Protein AF-0000000086707864 (afdb_homodimer)

Solvent-accessible surface area (backbone atoms only — not comparable to full-atom values): 24232 Å² total; per-residue (Å²): 127,83,79,69,63,58,27,31,35,35,27,46,50,38,66,57,46,79,75,55,76,52,92,59,37,50,43,64,39,78,51,83,97,37,27,29,33,52,42,24,51,52,48,52,59,66,31,86,48,37,65,34,36,36,37,12,29,34,87,81,62,75,58,63,78,72,38,82,65,59,71,40,82,49,54,42,80,41,61,28,44,98,44,68,64,45,8,45,50,52,40,51,74,73,58,80,40,64,30,32,32,41,33,56,27,38,30,44,46,62,49,66,65,52,51,50,54,42,53,59,54,14,74,73,58,70,10,22,29,26,20,39,72,54,81,56,56,29,35,32,39,50,98,86,34,29,42,75,40,75,47,84,43,77,58,25,28,34,54,48,62,46,31,33,33,47,34,69,60,50,48,50,21,45,51,53,35,53,74,69,66,51,90,60,85,46,72,67,51,22,36,42,74,67,71,44,51,32,30,64,35,85,41,63,83,64,49,44,67,53,64,42,70,71,36,50,60,48,50,48,52,44,48,53,54,59,70,74,103,128,86,80,67,60,61,26,30,35,36,26,46,51,37,67,56,46,80,75,53,76,52,92,60,37,49,42,65,38,76,50,83,97,37,26,29,33,52,40,24,52,51,49,50,60,65,32,87,48,37,66,33,36,34,37,8,29,34,88,82,62,75,58,63,76,72,40,82,65,58,71,40,83,49,55,42,80,40,60,28,43,97,43,68,64,44,8,45,51,52,39,51,73,73,57,80,42,64,32,32,30,41,32,54,27,38,30,44,46,61,48,65,64,54,52,51,53,43,51,59,54,14,74,73,58,71,10,22,29,26,20,39,75,54,81,56,55,32,34,31,39,51,97,86,33,28,41,74,42,76,47,82,44,76,56,25,27,36,54,48,60,45,32,32,32,47,33,68,60,48,46,50,20,44,52,54,34,54,74,70,67,51,89,60,86,47,71,66,50,22,36,43,74,68,69,44,51,32,30,62,35,86,41,63,83,65,47,44,68,53,64,41,72,72,36,52,60,49,50,48,50,48,48,52,56,56,67,72,98

Sequence (458 aa):
MTDRPWLTAVVPAAGIGSRMGDTLPKQYLALGDQCILEHTLTRLLAHPAVERVVVALAPHDVWFETLPLAAEPRILRVQGGSERAYSVLNALMVVESEWVMVHDAARPCITVGDIDRLIEVAMQGEGAILGSQVRDTMKRTNAAGEIVATVEREALWHALTPQMFPTQTLRRALEEGLALGAQITDEASAMERAGYRPRMVEGRADNLKVTRPEDLALASLYLRQQDAHMTDRPWLTAVVPAAGIGSRMGDTLPKQYLALGDQCILEHTLTRLLAHPAVERVVVALAPHDVWFETLPLAAEPRILRVQGGSERAYSVLNALMVVESEWVMVHDAARPCITVGDIDRLIEVAMQGEGAILGSQVRDTMKRTNAAGEIVATVEREALWHALTPQMFPTQTLRRALEEGLALGAQITDEASAMERAGYRPRMVEGRADNLKVTRPEDLALASLYLRQQDAH

Organism: NCBI:txid218936

Radius of gyration: 23.92 Å; Cα contacts (8 Å, |Δi|>4): 980; chains: 2; bounding box: 48×67×64 Å

Nearest PDB structures (foldseek):
  4nai-assembly1_A-2  TM=9.049E-01  e=8.363E-20  Arabidopsis thaliana
  5mrq-assembly1_A-2  TM=8.805E-01  e=4.145E-20  Arabidopsis thaliana
  4kt7-assembly1_B  TM=8.760E-01  e=1.151E-19  Anaerococcus prevotii DSM 20548
  2yc5-assembly1_A-2  TM=8.789E-01  e=2.178E-19  Arabidopsis thaliana
  5mro-assembly1_A  TM=8.679E-01  e=4.992E-19  Arabidopsis thaliana

Secondary structure (DSSP, 8-state):
------EEEEEEE----GGG--SS-GGGSEETTEEHHHHHHHHHHHSTTEEEEEEEE-TT--SGGGSGGGG-TTEEEEE--SSHHHHHHHHHTT--SSEEEE--TT-TT--HHHHHHHHHHHTTTT-EEEEEE--S-EEEE-TTSBEEEEEP-TTEEEEEEEEEEEHHHHHHHHHHHHHTT----SHHHHHHHTT--PEEEEPPTT-----SHHHHHHHHHHHHHHHH-/------EEEEEEE----GGG--SS-GGGSEETTEEHHHHHHHHHHHSTTEEEEEEEE-TT--SGGGSGGGG-TTEEEEE--SSHHHHHHHHHTT--SSEEEE--TT-TT--HHHHHHHHHHHTTTT-EEEEEE--S-EEEE-TTSBEEEEEP-TTEEEEEEEEEEEHHHHHHHHHHHHHTT----SHHHHHHHTT--PEEEEPPTT-----SHHHHHHHHHHHHHHHH-

Foldseek 3Di:
DPPQFQEEEEEEDADQLVQAVDPHRQLQPDQDPGGLLVLQVVQQVPAPSHQAYEYAHAPPDPCLCVDPCVPVPRYHYDHADPDRLRSRLRRLVPDDTQKYWYAYSQQNQAHNVQVVQQSVQQVVFAWEFEWAQDDDFDFDDDPVRHTDDTDDRPVPIDTHDTTMGGSVLLSVLSVVCVVVVHDDPDSQVSNVVVPGDHYYDYDDPLSDGDNYPVVSVSVSVSNVVVVVD/DPPQFQEEEEEEQADQLVQAVDPHRQLQPDQDPGGLLVLQVVQQVPAPNHQAYEYAHAPPDPCLCVDPCVPVPRYHYDHADPDRLRSRLRRLVPDDTQKYWYAYSQQNQAHNVQVVQQSVQQVVFFWEFEWAQDDDFDFDDDPVRHTDDTDDRPVPIDTHDTTMGGSVLLSVLSVVCVVVVHDDPDSQVSNVVVPGDHYYDYDDPLSDGDNYPVVSVSVSVSVVVVVVD

pLDDT: mean 93.53, std 8.59, range [32.47, 98.94]

Structure (mmCIF, N/CA/C/O backbone):
data_AF-0000000086707864-model_v1
#
loop_
_entity.id
_entity.type
_entity.pdbx_description
1 polymer '2-C-methyl-D-erythritol 4-phosphate cytidylyltransferase'
#
loop_
_atom_site.group_PDB
_atom_site.id
_atom_site.type_symbol
_atom_site.label_atom_id
_atom_site.label_alt_id
_atom_site.label_comp_id
_atom_site.label_asym_id
_atom_site.label_entity_id
_atom_site.label_seq_id
_atom_site.pdbx_PDB_ins_code
_atom_site.Cartn_x
_atom_site.Cartn_y
_atom_site.Cartn_z
_atom_site.occupancy
_atom_site.B_iso_or_equiv
_atom_site.auth_seq_id
_atom_site.auth_comp_id
_atom_site.auth_asym_id
_atom_site.auth_atom_id
_atom_site.pdbx_PDB_model_num
ATOM 1 N N . MET A 1 1 ? 2.338 20.062 34.281 1 32.47 1 MET A N 1
ATOM 2 C CA . MET A 1 1 ? 1.369 20.312 33.219 1 32.47 1 MET A CA 1
ATOM 3 C C . MET A 1 1 ? 2.051 20.328 31.875 1 32.47 1 MET A C 1
ATOM 5 O O . MET A 1 1 ? 2.854 21.203 31.578 1 32.47 1 MET A O 1
ATOM 9 N N . THR A 1 2 ? 2.518 19.266 31.266 1 45.25 2 THR A N 1
ATOM 10 C CA . THR A 1 2 ? 3.443 19.172 30.141 1 45.25 2 THR A 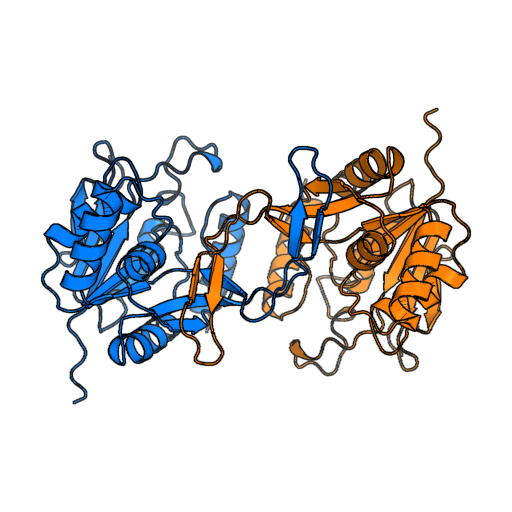CA 1
ATOM 11 C C . THR A 1 2 ? 2.986 20.047 28.984 1 45.25 2 THR A C 1
ATOM 13 O O . THR A 1 2 ? 1.844 19.953 28.531 1 45.25 2 THR A O 1
ATOM 16 N N . ASP A 1 3 ? 3.443 21.281 28.812 1 54.41 3 ASP A N 1
ATOM 17 C CA . ASP A 1 3 ? 3.064 22.406 27.953 1 54.41 3 ASP A CA 1
ATOM 18 C C . ASP A 1 3 ? 2.809 21.953 26.531 1 54.41 3 ASP A C 1
ATOM 20 O O . ASP A 1 3 ? 3.719 21.453 25.859 1 54.41 3 ASP A O 1
ATOM 24 N N . ARG A 1 4 ? 1.642 21.469 26.281 1 63.44 4 ARG A N 1
ATOM 25 C CA . ARG A 1 4 ? 1.252 21.062 24.938 1 63.44 4 ARG A CA 1
ATOM 26 C C . ARG A 1 4 ? 1.549 22.156 23.922 1 63.44 4 ARG A C 1
ATOM 28 O O . ARG A 1 4 ? 1.249 23.328 24.156 1 63.44 4 ARG A O 1
ATOM 35 N N . PRO A 1 5 ? 2.344 21.797 22.922 1 69.25 5 PRO A N 1
ATOM 36 C CA . PRO A 1 5 ? 2.646 22.828 21.938 1 69.25 5 PRO A CA 1
ATOM 37 C C . PRO A 1 5 ? 1.393 23.391 21.266 1 69.25 5 PRO A C 1
ATOM 39 O O . PRO A 1 5 ? 0.369 22.703 21.188 1 69.25 5 PRO A O 1
ATOM 42 N N . TRP A 1 6 ? 1.356 24.641 21.141 1 82.69 6 TRP A N 1
ATOM 43 C CA . TRP A 1 6 ? 0.395 25.25 20.234 1 82.69 6 TRP A CA 1
ATOM 44 C C . TRP A 1 6 ? 0.639 24.781 18.797 1 82.69 6 TRP A C 1
ATOM 46 O O . TRP A 1 6 ? 1.704 25.031 18.234 1 82.69 6 TRP A O 1
ATOM 56 N N . LEU A 1 7 ? -0.305 23.938 18.312 1 94.5 7 LEU A N 1
ATOM 57 C CA . LEU A 1 7 ? -0.148 23.297 17.016 1 94.5 7 LEU A CA 1
ATOM 58 C C . LEU A 1 7 ? -1.259 23.719 16.062 1 94.5 7 LEU A C 1
ATOM 60 O O . LEU A 1 7 ? -2.422 23.812 16.453 1 94.5 7 LEU A O 1
ATOM 64 N N . THR A 1 8 ? -0.903 24.172 14.859 1 98.5 8 THR A N 1
ATOM 65 C CA . THR A 1 8 ? -1.859 24.375 13.781 1 98.5 8 THR A CA 1
ATOM 66 C C . THR A 1 8 ? -1.76 23.25 12.758 1 98.5 8 THR A C 1
ATOM 68 O O . THR A 1 8 ? -0.66 22.828 12.391 1 98.5 8 THR A O 1
ATOM 71 N N . ALA A 1 9 ? -2.891 22.719 12.352 1 98.81 9 ALA A N 1
ATOM 72 C CA . ALA A 1 9 ? -2.928 21.75 11.25 1 98.81 9 ALA A CA 1
ATOM 73 C C . ALA A 1 9 ? -3.244 22.438 9.93 1 98.81 9 ALA A C 1
ATOM 75 O O . ALA A 1 9 ? -4.094 23.328 9.867 1 98.81 9 ALA A O 1
ATOM 76 N N . VAL A 1 10 ? -2.535 22.078 8.93 1 98.88 10 VAL A N 1
ATOM 77 C CA . VAL A 1 10 ? -2.779 22.547 7.562 1 98.88 10 VAL A CA 1
ATOM 78 C C . VAL A 1 10 ? -3.307 21.391 6.715 1 98.88 10 VAL A C 1
ATOM 80 O O . VAL A 1 10 ? -2.732 20.297 6.719 1 98.88 10 VAL A O 1
ATOM 83 N N . VAL A 1 11 ? -4.387 21.594 5.984 1 98.81 11 VAL A N 1
ATOM 84 C CA . VAL A 1 11 ? -5.012 20.594 5.137 1 98.81 11 VAL A CA 1
ATOM 85 C C . VAL A 1 11 ? -5.137 21.109 3.709 1 98.81 11 VAL A C 1
ATOM 87 O O . VAL A 1 11 ? -6.047 21.875 3.4 1 98.81 11 VAL A O 1
ATOM 90 N N . PRO A 1 12 ? -4.184 20.703 2.867 1 98.56 12 PRO A N 1
ATOM 91 C CA . PRO A 1 12 ? -4.359 21.047 1.454 1 98.56 12 PRO A CA 1
ATOM 92 C C . PRO A 1 12 ? -5.52 20.312 0.803 1 98.56 12 PRO A C 1
ATOM 94 O O . PRO A 1 12 ? -5.512 19.078 0.738 1 98.56 12 PRO A O 1
ATOM 97 N N . ALA A 1 13 ? -6.504 21.031 0.305 1 97.19 13 ALA A N 1
ATOM 98 C CA . ALA A 1 13 ? -7.73 20.438 -0.23 1 97.19 13 ALA A CA 1
ATOM 99 C C . ALA A 1 13 ? -8.109 21.078 -1.562 1 97.19 13 ALA A C 1
ATOM 101 O O . ALA A 1 13 ? -9.297 21.203 -1.887 1 97.19 13 ALA A O 1
ATOM 102 N N . ALA A 1 14 ? -7.098 21.531 -2.266 1 94.31 14 ALA A N 1
ATOM 103 C CA . ALA A 1 14 ? -7.375 22.25 -3.5 1 94.31 14 ALA A CA 1
ATOM 104 C C . ALA A 1 14 ? -7.375 21.312 -4.703 1 94.31 14 ALA A C 1
ATOM 106 O O . ALA A 1 14 ? -7.773 21.703 -5.805 1 94.31 14 ALA A O 1
ATOM 107 N N . GLY A 1 15 ? -6.895 20.125 -4.473 1 87.44 15 GLY A N 1
ATOM 108 C CA . GLY A 1 15 ? -6.797 19.188 -5.582 1 87.44 15 GLY A CA 1
ATOM 109 C C . GLY A 1 15 ? -8.141 18.625 -6.008 1 87.44 15 GLY A C 1
ATOM 110 O O . GLY A 1 15 ? -9.008 18.375 -5.168 1 87.44 15 GLY A O 1
ATOM 111 N N . ILE A 1 16 ? -8.32 18.344 -7.316 1 76.31 16 ILE A N 1
ATOM 112 C CA . ILE A 1 16 ? -9.625 17.953 -7.852 1 76.31 16 ILE A CA 1
ATOM 113 C C . ILE A 1 16 ? -9.742 16.422 -7.867 1 76.31 16 ILE A C 1
ATOM 115 O O . ILE A 1 16 ? -10.844 15.883 -8.008 1 76.31 16 ILE A O 1
ATOM 119 N N . GLY A 1 17 ? -8.734 15.688 -7.645 1 74.88 17 GLY A N 1
ATOM 120 C CA . GLY A 1 17 ? -8.812 14.234 -7.605 1 74.88 17 GLY A CA 1
ATOM 121 C C . GLY A 1 17 ? -9.148 13.617 -8.945 1 74.88 17 GLY A C 1
ATOM 122 O O . GLY A 1 17 ? -10.086 12.812 -9.047 1 74.88 17 GLY A O 1
ATOM 123 N N . SER A 1 18 ? -8.352 13.852 -10.023 1 73.62 18 SER A N 1
ATOM 124 C CA . SER A 1 18 ? -8.656 13.477 -11.398 1 73.62 18 SER A CA 1
ATOM 125 C C . SER A 1 18 ? -8.812 11.969 -11.539 1 73.62 18 SER A C 1
ATOM 127 O O . SER A 1 18 ? -9.617 11.492 -12.336 1 73.62 18 SER A O 1
ATOM 129 N N . ARG A 1 19 ? -8.336 11.109 -10.727 1 68.94 19 ARG A N 1
ATOM 130 C CA . ARG A 1 19 ? -8.359 9.648 -10.82 1 68.94 19 ARG A CA 1
ATOM 131 C C . ARG A 1 19 ? -9.688 9.086 -10.328 1 68.94 19 ARG A C 1
ATOM 133 O O . ARG A 1 19 ? -9.992 7.914 -10.547 1 68.94 19 ARG A O 1
ATOM 140 N N . MET A 1 20 ? -10.516 9.812 -9.727 1 74 20 MET A N 1
ATOM 141 C CA . MET A 1 20 ? -11.781 9.375 -9.141 1 74 20 MET A CA 1
ATOM 142 C C . MET A 1 20 ? -12.891 9.391 -10.188 1 74 20 MET A C 1
ATOM 144 O O . MET A 1 20 ? -13.938 8.773 -10 1 74 20 MET A O 1
ATOM 148 N N . GLY A 1 21 ? -12.602 10.031 -11.352 1 69.88 21 GLY A N 1
ATOM 149 C CA . GLY A 1 21 ? -13.547 10.07 -12.453 1 69.88 21 GLY A CA 1
ATOM 150 C C . GLY A 1 21 ? -14.828 10.805 -12.117 1 69.88 21 GLY A C 1
ATOM 151 O O . GLY A 1 21 ? -15.789 10.781 -12.891 1 69.88 21 GLY A O 1
ATOM 152 N N . ASP A 1 22 ? -14.891 11.43 -11 1 72.69 22 ASP A N 1
ATOM 153 C CA . ASP A 1 22 ? -16.109 12.102 -10.562 1 72.69 22 ASP A CA 1
ATOM 154 C C . ASP A 1 22 ? -16.062 13.586 -10.91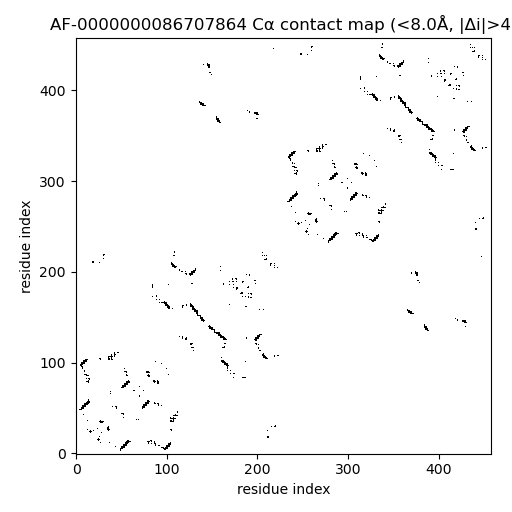4 1 72.69 22 ASP A C 1
ATOM 156 O O . ASP A 1 22 ? -14.992 14.156 -11.125 1 72.69 22 ASP A O 1
ATOM 160 N N . THR A 1 23 ? -17.203 14.109 -11.086 1 78.75 23 THR A N 1
ATOM 161 C CA . THR A 1 23 ? -17.328 15.555 -11.25 1 78.75 23 THR A CA 1
ATOM 162 C C . THR A 1 23 ? -17.078 16.281 -9.93 1 78.75 23 THR A C 1
ATOM 164 O O . THR A 1 23 ? -16.547 17.391 -9.922 1 78.75 23 THR A O 1
ATOM 167 N N . LEU A 1 24 ? -17.344 15.633 -8.922 1 86.94 24 LEU A N 1
ATOM 168 C CA . LEU A 1 24 ? -17.125 16.125 -7.57 1 86.94 24 LEU A CA 1
ATOM 169 C C . LEU A 1 24 ? -15.711 15.844 -7.105 1 86.94 24 LEU A C 1
ATOM 171 O O . LEU A 1 24 ? -15.219 14.719 -7.238 1 86.94 24 LEU A O 1
ATOM 175 N N . PRO A 1 25 ? -15.039 16.938 -6.668 1 91.38 25 PRO A N 1
ATOM 176 C CA . PRO A 1 25 ? -13.719 16.656 -6.105 1 91.38 25 PRO A CA 1
ATOM 177 C C . PRO A 1 25 ? -13.75 15.555 -5.051 1 91.38 25 PRO A C 1
ATOM 179 O O . PRO A 1 25 ? -14.688 15.477 -4.266 1 91.38 25 PRO A O 1
ATOM 182 N N . LYS A 1 26 ? -12.742 14.781 -4.977 1 92.19 26 LYS A N 1
ATOM 183 C CA . LYS A 1 26 ? -12.773 13.547 -4.195 1 92.19 26 LYS A CA 1
ATOM 184 C C . LYS A 1 26 ? -12.938 13.844 -2.707 1 92.19 26 LYS A C 1
ATOM 186 O O . LYS A 1 26 ? -13.531 13.055 -1.975 1 92.19 26 LYS A O 1
ATOM 191 N N . GLN A 1 27 ? -12.414 14.969 -2.246 1 94.75 27 GLN A N 1
ATOM 192 C CA . GLN A 1 27 ? -12.453 15.281 -0.82 1 94.75 27 GLN A CA 1
ATOM 193 C C . GLN A 1 27 ? -13.883 15.539 -0.351 1 94.75 27 GLN A C 1
ATOM 195 O O . GLN A 1 27 ? -14.156 15.547 0.851 1 94.75 27 GLN A O 1
ATOM 200 N N . TYR A 1 28 ? -14.82 15.68 -1.314 1 95.56 28 TYR A N 1
ATOM 201 C CA . TYR A 1 28 ? -16.203 15.953 -0.953 1 95.56 28 TYR A CA 1
ATOM 202 C C . TYR A 1 28 ? -17.078 14.734 -1.189 1 95.56 28 TYR A C 1
ATOM 204 O O . TYR A 1 28 ? -18.297 14.789 -1.015 1 95.56 28 TYR A O 1
ATOM 212 N N . LEU A 1 29 ? -16.484 13.648 -1.588 1 94.31 29 LEU A N 1
ATOM 213 C CA . LEU A 1 29 ? -17.25 12.406 -1.741 1 94.31 29 LEU A CA 1
ATOM 214 C C . LEU A 1 29 ? -17.766 11.914 -0.394 1 94.31 29 LEU A C 1
ATOM 216 O O . LEU A 1 29 ? -17.062 12.008 0.615 1 94.31 29 LEU A O 1
ATOM 220 N N . ALA A 1 30 ? -18.891 11.32 -0.488 1 93.81 30 ALA A N 1
ATOM 221 C CA . ALA A 1 30 ? -19.547 10.852 0.73 1 93.81 30 ALA A CA 1
ATOM 222 C C . ALA A 1 30 ? -18.812 9.641 1.312 1 93.81 30 ALA A C 1
ATOM 224 O O . ALA A 1 30 ? -18.438 8.719 0.579 1 93.81 30 ALA A O 1
ATOM 225 N N . LEU A 1 31 ? -18.625 9.68 2.564 1 94.69 31 LEU A N 1
ATOM 226 C CA . LEU A 1 31 ? -18.125 8.594 3.398 1 94.69 31 LEU A CA 1
ATOM 227 C C . LEU A 1 31 ? -18.953 8.461 4.672 1 94.69 31 LEU A C 1
ATOM 229 O O . LEU A 1 31 ? -18.625 9.062 5.695 1 94.69 31 LEU A O 1
ATOM 233 N N . GLY A 1 32 ? -19.969 7.625 4.582 1 91.44 32 GLY A N 1
ATOM 234 C CA . GLY A 1 32 ? -20.984 7.625 5.633 1 91.44 32 GLY A CA 1
ATOM 235 C C . GLY A 1 32 ? -21.812 8.891 5.66 1 91.44 32 GLY A C 1
ATOM 236 O O . GLY A 1 32 ? -22.359 9.305 4.637 1 91.44 32 GLY A O 1
ATOM 237 N N . ASP A 1 33 ? -21.922 9.453 6.844 1 92.31 33 ASP A N 1
ATOM 238 C CA . ASP A 1 33 ? -22.766 10.625 7.027 1 92.31 33 ASP A CA 1
ATOM 239 C C . ASP A 1 33 ? -21.984 11.914 6.758 1 92.31 33 ASP A C 1
ATOM 241 O O . ASP A 1 33 ? -22.562 13 6.734 1 92.31 33 ASP A O 1
ATOM 245 N N . GLN A 1 34 ? -20.766 11.789 6.504 1 95.75 34 GLN A N 1
ATOM 246 C CA . GLN A 1 34 ? -19.891 12.922 6.23 1 95.75 34 GLN A CA 1
ATOM 247 C C . GLN A 1 34 ? -19.062 12.68 4.973 1 95.75 34 GLN A C 1
ATOM 249 O O . GLN A 1 34 ? -18.969 11.547 4.488 1 95.75 34 GLN A O 1
ATOM 254 N N . CYS A 1 35 ? -18.562 13.711 4.395 1 96.81 35 CYS A N 1
ATOM 255 C CA . CYS A 1 35 ? -17.656 13.523 3.271 1 96.81 35 CYS A CA 1
ATOM 256 C C . CYS A 1 35 ? -16.219 13.289 3.762 1 96.81 35 CYS A C 1
ATOM 258 O O . CYS A 1 35 ? -15.945 13.406 4.957 1 96.81 35 CYS A O 1
ATOM 260 N N . ILE A 1 36 ? -15.328 12.969 2.92 1 97.19 36 ILE A N 1
ATOM 261 C CA . ILE A 1 36 ? -13.945 12.625 3.244 1 97.19 36 ILE A CA 1
ATOM 262 C C . ILE A 1 36 ? -13.297 13.773 4.02 1 97.19 36 ILE A C 1
ATOM 264 O O . ILE A 1 36 ?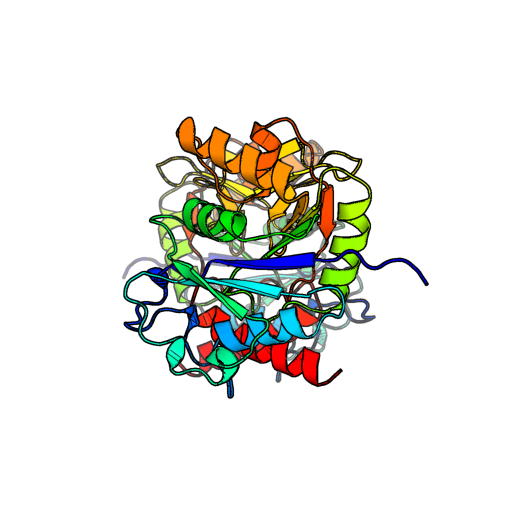 -12.734 13.562 5.094 1 97.19 36 ILE A O 1
ATOM 268 N N . LEU A 1 37 ? -13.445 14.969 3.525 1 97.94 37 LEU A N 1
ATOM 269 C CA . LEU A 1 37 ? -12.812 16.141 4.117 1 97.94 37 LEU A CA 1
ATOM 270 C C . LEU A 1 37 ? -13.352 16.391 5.523 1 97.94 37 LEU A C 1
ATOM 272 O O . LEU A 1 37 ? -12.594 16.734 6.434 1 97.94 37 LEU A O 1
ATOM 276 N N . GLU A 1 38 ? -14.625 16.203 5.723 1 97.88 38 GLU A N 1
ATOM 277 C CA . GLU A 1 38 ? -15.242 16.406 7.027 1 97.88 38 GLU A CA 1
ATOM 278 C C . GLU A 1 38 ? -14.672 15.445 8.07 1 97.88 38 GLU A C 1
ATOM 280 O O . GLU A 1 38 ? -14.375 15.852 9.195 1 97.88 38 GLU A O 1
ATOM 285 N N . HIS A 1 39 ? -14.562 14.203 7.68 1 97.88 39 HIS A N 1
ATOM 286 C CA . HIS A 1 39 ? -13.945 13.234 8.586 1 97.88 39 HIS A CA 1
ATOM 287 C C . HIS A 1 39 ? -12.539 13.672 8.984 1 97.88 39 HIS A C 1
ATOM 289 O O . HIS A 1 39 ? -12.18 13.641 10.164 1 97.88 39 HIS A O 1
ATOM 295 N N . THR A 1 40 ? -11.789 14.078 7.992 1 98.38 40 THR A N 1
ATOM 296 C CA . THR A 1 40 ? -10.406 14.492 8.203 1 98.38 40 THR A CA 1
ATOM 297 C C . THR A 1 40 ? -10.336 15.664 9.172 1 98.38 40 THR A C 1
ATOM 299 O O . THR A 1 40 ? -9.617 15.609 10.172 1 98.38 40 THR A O 1
ATOM 302 N N . LEU A 1 41 ? -11.109 16.672 8.945 1 98.5 41 LEU A N 1
ATOM 303 C CA . LEU A 1 41 ? -11.086 17.875 9.758 1 98.5 41 LEU A CA 1
ATOM 304 C C . LEU A 1 41 ? -11.594 17.594 11.172 1 98.5 41 LEU A C 1
ATOM 306 O O . LEU A 1 41 ? -11.023 18.094 12.148 1 98.5 41 LEU A O 1
ATOM 310 N N . THR A 1 42 ? -12.633 16.812 11.242 1 97.5 42 THR A N 1
ATOM 311 C CA . THR A 1 42 ? -13.195 16.469 12.539 1 97.5 42 THR A CA 1
ATOM 312 C C . THR A 1 42 ? -12.172 15.742 13.406 1 97.5 42 THR A C 1
ATOM 314 O O . THR A 1 42 ? -12.016 16.047 14.586 1 97.5 42 THR A O 1
ATOM 317 N N . ARG A 1 43 ? -11.461 14.883 12.844 1 97.19 43 ARG A N 1
ATOM 318 C CA . ARG A 1 43 ? -10.484 14.094 13.594 1 97.19 43 ARG A CA 1
ATOM 319 C C . ARG A 1 43 ? -9.289 14.945 14 1 97.19 43 ARG A C 1
ATOM 321 O O . ARG A 1 43 ? -8.742 14.781 15.094 1 97.19 43 ARG A O 1
ATOM 328 N N . LEU A 1 44 ? -8.875 15.828 13.141 1 98 44 LEU A N 1
ATOM 329 C CA . LEU A 1 44 ? -7.797 16.75 13.5 1 98 44 LEU A CA 1
ATOM 330 C C . LEU A 1 44 ? -8.219 17.641 14.656 1 98 44 LEU A C 1
ATOM 332 O O . LEU A 1 44 ? -7.477 17.797 15.633 1 98 44 LEU A O 1
ATOM 336 N N . LEU A 1 45 ? -9.422 18.172 14.617 1 96.94 45 LEU A N 1
ATOM 337 C CA . LEU A 1 45 ? -9.922 19.125 15.602 1 96.94 45 LEU A CA 1
ATOM 338 C C . LEU A 1 45 ? -10.18 18.422 16.938 1 96.94 45 LEU A C 1
ATOM 340 O O . LEU A 1 45 ? -10.234 19.094 17.984 1 96.94 45 LEU A O 1
ATOM 344 N N . ALA A 1 46 ? -10.328 17.125 16.859 1 95.69 46 ALA A N 1
ATOM 345 C CA . ALA A 1 46 ? -10.586 16.375 18.094 1 95.69 46 ALA A CA 1
ATOM 346 C C . ALA A 1 46 ? -9.328 16.25 18.938 1 95.69 46 ALA A C 1
ATOM 348 O O . ALA A 1 46 ? -9.398 15.953 20.125 1 95.69 46 ALA A O 1
ATOM 349 N N . HIS A 1 47 ? -8.242 16.375 18.344 1 96.19 47 HIS A N 1
ATOM 350 C CA . HIS A 1 47 ? -7.004 16.281 19.125 1 96.19 47 HIS A CA 1
ATOM 351 C C . HIS A 1 47 ? -6.77 17.531 19.953 1 96.19 47 HIS A C 1
ATOM 353 O O . HIS A 1 47 ? -6.789 18.656 19.422 1 96.19 47 HIS A O 1
ATOM 359 N N . PRO A 1 48 ? -6.398 17.406 21.172 1 94.88 48 PRO A N 1
ATOM 360 C CA . PRO A 1 48 ? -6.301 18.578 22.062 1 94.88 48 PRO A CA 1
ATOM 361 C C . PRO A 1 48 ? -5.164 19.516 21.688 1 94.88 48 PRO A C 1
ATOM 363 O O . PRO A 1 48 ? -5.223 20.719 21.984 1 94.88 48 PRO A O 1
ATOM 366 N N . ALA A 1 49 ? -4.168 19.031 21.031 1 95.38 49 ALA A N 1
ATOM 367 C CA . ALA A 1 49 ? -3.012 19.859 20.688 1 95.38 49 ALA A CA 1
ATOM 368 C C . ALA A 1 49 ? -3.307 20.734 19.484 1 95.38 49 ALA A C 1
ATOM 370 O O . ALA A 1 49 ? -2.572 21.688 19.203 1 95.38 49 ALA A O 1
ATOM 371 N N . VAL A 1 50 ? -4.332 20.406 18.734 1 96.81 50 VAL A N 1
ATOM 372 C CA . VAL A 1 50 ? -4.656 21.156 17.531 1 96.81 50 VAL A CA 1
ATOM 373 C C . VAL A 1 50 ? -5.559 22.344 17.875 1 96.81 50 VAL A C 1
ATOM 375 O O . VAL A 1 50 ? -6.746 22.156 18.156 1 96.81 50 VAL A O 1
ATOM 378 N N . GLU A 1 51 ? -5.012 23.5 17.703 1 96.19 51 GLU A N 1
ATOM 379 C CA . GLU A 1 51 ? -5.75 24.703 18.078 1 96.19 51 GLU A CA 1
ATOM 380 C C . GLU A 1 51 ? -6.512 25.266 16.875 1 96.19 51 GLU A C 1
ATOM 382 O O . GLU A 1 51 ? -7.574 25.875 17.047 1 96.19 51 GLU A O 1
ATOM 387 N N . ARG A 1 52 ? -5.926 25.156 15.781 1 97.31 52 ARG A N 1
ATOM 388 C CA . ARG A 1 52 ? -6.5 25.672 14.547 1 97.31 52 ARG A CA 1
ATOM 389 C C . ARG A 1 52 ? -6.227 24.734 13.375 1 97.31 52 ARG A C 1
ATOM 391 O O . ARG A 1 52 ? -5.246 23.984 13.391 1 97.31 52 ARG A O 1
ATOM 398 N N . VAL A 1 53 ? -7.125 24.781 12.453 1 98.56 53 VAL A N 1
ATOM 399 C CA . VAL A 1 53 ? -6.926 24.078 11.188 1 98.56 53 VAL A CA 1
ATOM 400 C C . VAL A 1 53 ? -7.027 25.078 10.031 1 98.56 53 VAL A C 1
ATOM 402 O O . VAL A 1 53 ? -7.969 25.875 9.969 1 98.56 53 VAL A O 1
ATOM 405 N N . VAL A 1 54 ? -6.039 25.109 9.211 1 98.81 54 VAL A N 1
ATOM 406 C CA . VAL A 1 54 ? -6.074 25.922 7.992 1 98.81 54 VAL A CA 1
ATOM 407 C C . VAL A 1 54 ? -6.328 25.016 6.785 1 98.81 54 VAL A C 1
ATOM 409 O O . VAL A 1 54 ? -5.551 24.109 6.508 1 98.81 54 VAL A O 1
ATOM 412 N N . VAL A 1 55 ? -7.402 25.266 6.066 1 98.69 55 VAL A N 1
ATOM 413 C CA . VAL A 1 55 ? -7.781 24.484 4.898 1 98.69 55 VAL A CA 1
ATOM 414 C C . VAL A 1 55 ? -7.508 25.281 3.625 1 98.69 55 VAL A C 1
ATOM 416 O O . VAL A 1 55 ? -7.988 26.406 3.479 1 98.69 55 VAL A O 1
ATOM 419 N N . ALA A 1 56 ? -6.684 24.75 2.756 1 98.62 56 ALA A N 1
ATOM 420 C CA . ALA A 1 56 ? -6.422 25.391 1.467 1 98.62 56 ALA A CA 1
ATOM 421 C C . ALA A 1 56 ? -7.371 24.859 0.394 1 98.62 56 ALA A C 1
ATOM 423 O O . ALA A 1 56 ? -7.293 23.688 0.01 1 98.62 56 ALA A O 1
ATOM 424 N N . LEU A 1 57 ? -8.195 25.719 -0.156 1 97.88 57 LEU A N 1
ATOM 425 C CA . LEU A 1 57 ? -9.234 25.328 -1.098 1 97.88 57 LEU A CA 1
ATOM 426 C C . LEU A 1 57 ? -8.953 25.891 -2.486 1 97.88 57 LEU A C 1
ATOM 428 O O . LEU A 1 57 ? -8.297 26.922 -2.619 1 97.88 57 LEU A O 1
ATOM 432 N N . ALA A 1 58 ? -9.477 25.156 -3.412 1 95.56 58 ALA A N 1
ATOM 433 C CA . ALA A 1 58 ? -9.422 25.703 -4.766 1 95.56 58 ALA A CA 1
ATOM 434 C C . ALA A 1 58 ? -10.219 27 -4.863 1 95.56 58 ALA A C 1
ATOM 436 O O . ALA A 1 58 ? -11.227 27.172 -4.176 1 95.56 58 ALA A O 1
ATOM 437 N N . PRO A 1 59 ? -9.711 27.859 -5.77 1 92.75 59 PRO A N 1
ATOM 438 C CA . PRO A 1 59 ? -10.406 29.141 -5.906 1 92.75 59 PRO A CA 1
ATOM 439 C C . PRO A 1 59 ? -11.875 28.969 -6.277 1 92.75 59 PRO A C 1
ATOM 441 O O . PRO A 1 59 ? -12.711 29.781 -5.875 1 92.75 59 PRO A O 1
ATOM 444 N N . HIS A 1 60 ? -12.266 27.922 -6.961 1 91.75 60 HIS A N 1
ATOM 445 C CA . HIS A 1 60 ? -13.633 27.734 -7.43 1 91.75 60 HIS A CA 1
ATOM 446 C C . HIS A 1 60 ? -14.367 26.703 -6.598 1 91.75 60 HIS A C 1
ATOM 448 O O . HIS A 1 60 ? -15.352 26.109 -7.055 1 91.75 60 HIS A O 1
ATOM 454 N N . ASP A 1 61 ? -13.828 26.469 -5.484 1 94.75 61 ASP A N 1
ATOM 455 C CA . ASP A 1 61 ? -14.492 25.516 -4.605 1 94.75 61 ASP A CA 1
ATOM 456 C C . ASP A 1 61 ? -15.828 26.062 -4.109 1 94.75 61 ASP A C 1
ATOM 458 O O . ASP A 1 61 ? -15.875 27.109 -3.453 1 94.75 61 ASP A O 1
ATOM 462 N N . VAL A 1 62 ? -16.938 25.375 -4.375 1 94.06 62 VAL A N 1
ATOM 463 C CA . VAL A 1 62 ? -18.266 25.828 -3.979 1 94.06 62 VAL A CA 1
ATOM 464 C C . VAL A 1 62 ? -18.859 24.859 -2.963 1 94.06 62 VAL A C 1
ATOM 466 O O . VAL A 1 62 ? -20 25.047 -2.52 1 94.06 62 VAL A O 1
ATOM 469 N N . TRP A 1 63 ? -18.172 23.906 -2.576 1 95.25 63 TRP A N 1
ATOM 470 C CA . TRP A 1 63 ? -18.734 22.812 -1.773 1 95.25 63 TRP A CA 1
ATOM 471 C C . TRP A 1 63 ? -18.422 23.031 -0.293 1 95.25 63 TRP A C 1
ATOM 473 O O . TRP A 1 63 ? -19.266 22.734 0.565 1 95.25 63 TRP A O 1
ATOM 483 N N . PHE A 1 64 ? -17.281 23.578 0.008 1 97.19 64 PHE A N 1
ATOM 484 C CA . PHE A 1 64 ? -16.844 23.656 1.396 1 97.19 64 PHE A CA 1
ATOM 485 C C . PHE A 1 64 ? -17.859 24.422 2.24 1 97.19 64 PHE A C 1
ATOM 487 O O . PHE A 1 64 ? -18.203 24 3.348 1 97.19 64 PHE A O 1
ATOM 494 N N . GLU A 1 65 ? -18.297 25.484 1.737 1 95.81 65 GLU A N 1
ATOM 495 C CA . GLU A 1 65 ? -19.188 26.391 2.473 1 95.81 65 GLU A CA 1
ATOM 496 C C . GLU A 1 65 ? -20.5 25.703 2.811 1 95.81 65 GLU A C 1
ATOM 498 O O . GLU A 1 65 ? -21.25 26.156 3.686 1 95.81 65 GLU A O 1
ATOM 503 N N . THR A 1 66 ? -20.797 24.656 2.086 1 95.31 66 THR A N 1
ATOM 504 C CA . THR A 1 66 ? -22.062 23.953 2.307 1 95.31 66 THR A CA 1
ATOM 505 C C . THR A 1 66 ? -21.938 22.953 3.459 1 95.31 66 THR A C 1
ATOM 507 O O . THR A 1 66 ? -22.938 22.438 3.953 1 95.31 66 THR A O 1
ATOM 510 N N . LEU A 1 67 ? -20.75 22.703 3.898 1 96 67 LEU A N 1
ATOM 511 C CA . LEU A 1 67 ? -20.531 21.75 4.977 1 96 67 LEU A CA 1
ATOM 512 C C . LEU A 1 67 ? -20.828 22.375 6.332 1 96 67 LEU A C 1
ATOM 514 O O . LEU A 1 67 ? -20.547 23.547 6.559 1 96 67 LEU A O 1
ATOM 518 N N . PRO A 1 68 ? -21.344 21.562 7.289 1 93.81 68 PRO A N 1
ATOM 519 C CA . PRO A 1 68 ? -21.547 22.062 8.648 1 93.81 68 PRO A CA 1
ATOM 520 C C . PRO A 1 68 ? -20.281 22.609 9.281 1 93.81 68 PRO A C 1
ATOM 522 O O . PRO A 1 68 ? -20.312 23.578 10.031 1 93.81 68 PRO A O 1
ATOM 525 N N . LEU A 1 69 ? -19.188 22.078 8.938 1 95 69 LEU A N 1
ATOM 526 C CA . LEU A 1 69 ? -17.906 22.438 9.555 1 95 69 LEU A CA 1
ATOM 527 C C . LEU A 1 69 ? -17.438 23.812 9.07 1 95 69 LEU A C 1
ATOM 529 O O . LEU A 1 69 ? -16.547 24.406 9.656 1 95 69 LEU A O 1
ATOM 533 N N . ALA A 1 70 ? -18.031 24.281 8.062 1 94.56 70 ALA A N 1
ATOM 534 C CA . ALA A 1 70 ? -17.656 25.609 7.543 1 94.56 70 ALA A CA 1
ATOM 535 C C . ALA A 1 70 ? -17.859 26.688 8.602 1 94.56 70 ALA A C 1
ATOM 537 O O . ALA A 1 70 ? -17.219 27.734 8.555 1 94.56 70 ALA A O 1
ATOM 538 N N . ALA A 1 71 ? -18.703 26.422 9.57 1 95.38 71 ALA A N 1
ATOM 539 C CA . ALA A 1 71 ? -19.016 27.391 10.617 1 95.38 71 ALA A CA 1
ATOM 540 C C . ALA A 1 71 ? -18.078 27.219 11.812 1 95.38 71 ALA A C 1
ATOM 542 O O . ALA A 1 71 ? -18.109 28.031 12.742 1 95.38 71 ALA A O 1
ATOM 543 N N . GLU A 1 72 ? -17.297 26.203 11.82 1 96.88 72 GLU A N 1
ATOM 544 C CA . GLU A 1 72 ? -16.359 25.969 12.914 1 96.88 72 GLU A CA 1
ATOM 545 C C . GLU A 1 72 ? -15.32 27.094 13 1 96.88 72 GLU A C 1
ATOM 547 O O . GLU A 1 72 ? -14.516 27.266 12.078 1 96.88 72 GLU A O 1
ATOM 552 N N . PRO A 1 73 ? -15.227 27.828 14.094 1 96.62 73 PRO A N 1
ATOM 553 C CA . PRO A 1 73 ? -14.367 29.016 14.18 1 96.62 73 PRO A CA 1
ATOM 554 C C . PRO A 1 73 ? -12.875 28.656 14.148 1 96.62 73 PRO A C 1
ATOM 556 O O . PRO A 1 73 ? -12.047 29.516 13.828 1 96.62 73 PRO A O 1
ATOM 559 N N . ARG A 1 74 ? -12.523 27.484 14.539 1 97 74 ARG A N 1
ATOM 560 C CA . ARG A 1 74 ? -11.117 27.078 14.57 1 97 74 ARG A CA 1
ATOM 561 C C . ARG A 1 74 ? -10.602 26.797 13.164 1 97 74 ARG A C 1
ATOM 563 O O . ARG A 1 74 ? -9.398 26.594 12.969 1 97 74 ARG A O 1
ATOM 570 N N . ILE A 1 75 ? -11.516 26.781 12.188 1 98.12 75 ILE A N 1
ATOM 571 C CA . ILE A 1 75 ? -11.109 26.484 10.812 1 98.12 75 ILE A CA 1
ATOM 572 C C . ILE A 1 75 ? -10.922 27.797 10.047 1 98.12 75 ILE A C 1
ATOM 574 O O . ILE A 1 75 ? -11.82 28.641 10.008 1 98.12 75 ILE A O 1
ATOM 578 N N . LEU A 1 76 ? -9.773 27.953 9.516 1 97.88 76 LEU A N 1
ATOM 579 C CA . LEU A 1 76 ? -9.469 29.062 8.602 1 97.88 76 LEU A CA 1
ATOM 580 C C . LEU A 1 76 ? -9.32 28.547 7.172 1 97.88 76 LEU A C 1
ATOM 582 O O . LEU A 1 76 ? -8.727 27.5 6.941 1 97.88 76 LEU A O 1
ATOM 586 N N . ARG A 1 77 ? -9.898 29.312 6.199 1 97.5 77 ARG A N 1
ATOM 587 C CA . ARG A 1 77 ? -9.797 28.938 4.793 1 97.5 77 ARG A CA 1
ATOM 588 C C . ARG A 1 77 ? -8.828 29.859 4.055 1 97.5 77 ARG A C 1
ATOM 590 O O . ARG A 1 77 ? -8.812 31.078 4.285 1 97.5 77 ARG A O 1
ATOM 597 N N . VAL A 1 78 ? -8.016 29.297 3.281 1 98.31 78 VAL A N 1
ATOM 598 C CA . VAL A 1 78 ? -7.145 30.062 2.395 1 98.31 78 VAL A CA 1
ATOM 599 C C . VAL A 1 78 ? -7.258 29.516 0.97 1 98.31 78 VAL A C 1
ATOM 601 O O . VAL A 1 78 ? -7.809 28.438 0.751 1 98.31 78 VAL A O 1
ATOM 604 N N . GLN A 1 79 ? -6.77 30.312 0 1 97.88 79 GLN A N 1
ATOM 605 C CA . GLN A 1 79 ? -6.762 29.844 -1.383 1 97.88 79 GLN A CA 1
ATOM 606 C C . GLN A 1 79 ? -5.586 28.906 -1.64 1 97.88 79 GLN A C 1
ATOM 608 O O . GLN A 1 79 ? -4.453 29.203 -1.249 1 97.88 79 GLN A O 1
ATOM 613 N N . GLY A 1 80 ? -5.93 27.75 -2.223 1 97.25 80 GLY A N 1
ATOM 614 C CA . GLY A 1 80 ? -4.879 26.828 -2.617 1 97.25 80 GLY A CA 1
ATOM 615 C C . GLY A 1 80 ? -4.102 27.297 -3.832 1 97.25 80 GLY A C 1
ATOM 616 O O . GLY A 1 80 ? -4.43 28.328 -4.43 1 97.25 80 GLY A O 1
ATOM 617 N N . GLY A 1 81 ? -2.967 26.609 -4.082 1 94.69 81 GLY A N 1
ATOM 618 C CA . GLY A 1 81 ? -2.148 26.891 -5.254 1 94.69 81 GLY A CA 1
ATOM 619 C C . GLY A 1 81 ? -2.332 25.875 -6.367 1 94.69 81 GLY A C 1
ATOM 620 O O . GLY A 1 81 ? -3.248 25.047 -6.32 1 94.69 81 GLY A O 1
ATOM 621 N N . SER A 1 82 ? -1.534 26.016 -7.391 1 91.75 82 SER A N 1
ATOM 622 C CA . SER A 1 82 ? -1.61 25.188 -8.586 1 91.75 82 SER A CA 1
ATOM 623 C C . SER A 1 82 ? -1.217 23.734 -8.273 1 91.75 82 SER A C 1
ATOM 625 O O . SER A 1 82 ? -1.671 22.812 -8.938 1 91.75 82 SER A O 1
ATOM 627 N N . GLU A 1 83 ? -0.383 23.625 -7.273 1 93.56 83 GLU A N 1
ATOM 628 C CA . GLU A 1 83 ? 0.072 22.312 -6.816 1 93.56 83 GLU A CA 1
ATOM 629 C C . GLU A 1 83 ? -0.034 22.188 -5.301 1 93.56 83 GLU A C 1
ATOM 631 O O . GLU A 1 83 ? -0.234 23.188 -4.602 1 93.56 83 GLU A O 1
ATOM 636 N N . ARG A 1 84 ? 0.089 20.953 -4.852 1 95.44 84 ARG A N 1
ATOM 637 C CA . ARG A 1 84 ? -0.061 20.672 -3.43 1 95.44 84 ARG A CA 1
ATOM 638 C C . ARG A 1 84 ? 0.913 21.5 -2.6 1 95.44 84 ARG A C 1
ATOM 640 O O . ARG A 1 84 ? 0.527 22.094 -1.592 1 95.44 84 ARG A O 1
ATOM 647 N N . ALA A 1 85 ? 2.135 21.562 -3.016 1 97.19 85 ALA A N 1
ATOM 648 C CA . ALA A 1 85 ? 3.16 22.266 -2.252 1 97.19 85 ALA A CA 1
ATOM 649 C C . ALA A 1 85 ? 2.834 23.766 -2.135 1 97.19 85 ALA A C 1
ATOM 651 O O . ALA A 1 85 ? 3.061 24.375 -1.089 1 97.19 85 ALA A O 1
ATOM 652 N N . TYR A 1 86 ? 2.275 24.328 -3.186 1 97.31 86 TYR A N 1
ATOM 653 C CA . TYR A 1 86 ? 1.884 25.719 -3.152 1 97.31 86 TYR A CA 1
ATOM 654 C C . TYR A 1 86 ? 0.702 25.938 -2.213 1 97.31 86 TYR A C 1
ATOM 656 O O . TYR A 1 86 ? 0.614 26.969 -1.541 1 97.31 86 TYR A O 1
ATOM 664 N N . SER A 1 87 ? -0.254 25 -2.217 1 98.19 87 SER A N 1
ATOM 665 C CA . SER A 1 87 ? -1.372 25.078 -1.28 1 98.19 87 SER A CA 1
ATOM 666 C C . SER A 1 87 ? -0.883 25.094 0.164 1 98.19 87 SER A C 1
ATOM 668 O O . SER A 1 87 ? -1.357 25.891 0.976 1 98.19 87 SER A O 1
ATOM 670 N N . VAL A 1 88 ? 0.071 24.203 0.44 1 98.75 88 VAL A N 1
ATOM 671 C CA . VAL A 1 88 ? 0.632 24.141 1.786 1 98.75 88 VAL A CA 1
ATOM 672 C C . VAL A 1 88 ? 1.327 25.469 2.119 1 98.75 88 VAL A C 1
ATOM 674 O O . VAL A 1 88 ? 1.134 26.016 3.205 1 98.75 88 VAL A O 1
ATOM 677 N N . LEU A 1 89 ? 2.102 25.984 1.188 1 98.56 89 LEU A N 1
ATOM 678 C CA . LEU A 1 89 ? 2.816 27.234 1.41 1 98.56 89 LEU A CA 1
ATOM 679 C C . LEU A 1 89 ? 1.841 28.375 1.668 1 98.56 89 LEU A C 1
ATOM 681 O O . LEU A 1 89 ? 2.033 29.156 2.596 1 98.56 89 LEU A O 1
ATOM 685 N N . ASN A 1 90 ? 0.798 28.5 0.855 1 98.38 90 ASN A N 1
ATOM 686 C CA . ASN A 1 90 ? -0.218 29.531 1.06 1 98.38 90 ASN A CA 1
ATOM 687 C C . ASN A 1 90 ? -0.819 29.453 2.461 1 98.38 90 ASN A C 1
ATOM 689 O O . ASN A 1 90 ? -1.036 30.484 3.105 1 98.38 90 ASN A O 1
ATOM 693 N N . ALA A 1 91 ? -1.098 28.266 2.891 1 98.81 91 ALA A N 1
ATOM 694 C CA . ALA A 1 91 ? -1.659 28.062 4.223 1 98.81 91 ALA A CA 1
ATOM 695 C C . ALA A 1 91 ? -0.667 28.484 5.305 1 98.81 91 ALA A C 1
ATOM 697 O O . ALA A 1 91 ? -1.049 29.109 6.301 1 98.81 91 ALA A O 1
ATOM 698 N N . LEU A 1 92 ? 0.604 28.172 5.102 1 98.69 92 LEU A N 1
ATOM 699 C CA . LEU A 1 92 ? 1.635 28.453 6.094 1 98.69 92 LEU A CA 1
ATOM 700 C C . LEU A 1 92 ? 1.762 29.953 6.332 1 98.69 92 LEU A C 1
ATOM 702 O O . LEU A 1 92 ? 2.217 30.375 7.395 1 98.69 92 LEU A O 1
ATOM 706 N N . MET A 1 93 ? 1.34 30.766 5.402 1 98.06 93 MET A N 1
ATOM 707 C CA . MET A 1 93 ? 1.466 32.219 5.504 1 98.06 93 MET A CA 1
ATOM 708 C C . MET A 1 93 ? 0.581 32.781 6.621 1 98.06 93 MET A C 1
ATOM 710 O O . MET A 1 93 ? 0.804 33.875 7.109 1 98.06 93 MET A O 1
ATOM 714 N N . VAL A 1 94 ? -0.396 32.031 7.02 1 98.19 94 VAL A N 1
ATOM 715 C CA . VAL A 1 94 ? -1.318 32.562 8.023 1 98.19 94 VAL A CA 1
ATOM 716 C C . VAL A 1 94 ? -1.167 31.766 9.32 1 98.19 94 VAL A C 1
ATOM 718 O O . VAL A 1 94 ? -1.94 31.969 10.266 1 98.19 94 VAL A O 1
ATOM 721 N N . VAL A 1 95 ? -0.24 30.812 9.328 1 98.25 95 VAL A N 1
ATOM 722 C CA . VAL A 1 95 ? -0.02 30.016 10.531 1 98.25 95 VAL A CA 1
ATOM 723 C C . VAL A 1 95 ? 0.843 30.812 11.516 1 98.25 95 VAL A C 1
ATOM 725 O O . VAL A 1 95 ? 1.908 31.312 11.148 1 98.25 95 VAL A O 1
ATOM 728 N N . GLU A 1 96 ? 0.411 30.844 12.766 1 95.88 96 GLU A N 1
ATOM 729 C CA . GLU A 1 96 ? 1.115 31.609 13.781 1 95.88 96 GLU A CA 1
ATOM 730 C C . GLU A 1 96 ? 1.754 30.703 14.828 1 95.88 96 GLU A C 1
ATOM 732 O O . GLU A 1 96 ? 2.615 31.141 15.594 1 95.88 96 GLU A O 1
ATOM 737 N N . SER A 1 97 ? 1.324 29.453 14.891 1 97.25 97 SER A N 1
ATOM 738 C CA . SER A 1 97 ? 1.851 28.531 15.883 1 97.25 97 SER A CA 1
ATOM 739 C C . SER A 1 97 ? 3.303 28.172 15.586 1 97.25 97 SER A C 1
ATOM 741 O O . SER A 1 97 ? 3.752 28.266 14.445 1 97.25 97 SER A O 1
ATOM 743 N N . GLU A 1 98 ? 4.016 27.844 16.594 1 95.62 98 GLU A N 1
ATOM 744 C CA . GLU A 1 98 ? 5.418 27.453 16.453 1 95.62 98 GLU A CA 1
ATOM 745 C C . GLU A 1 98 ? 5.566 26.188 15.625 1 95.62 98 GLU A C 1
ATOM 747 O O . GLU A 1 98 ? 6.516 26.047 14.852 1 95.62 98 GLU A O 1
ATOM 752 N N . TRP A 1 99 ? 4.629 25.297 15.82 1 97.62 99 TRP A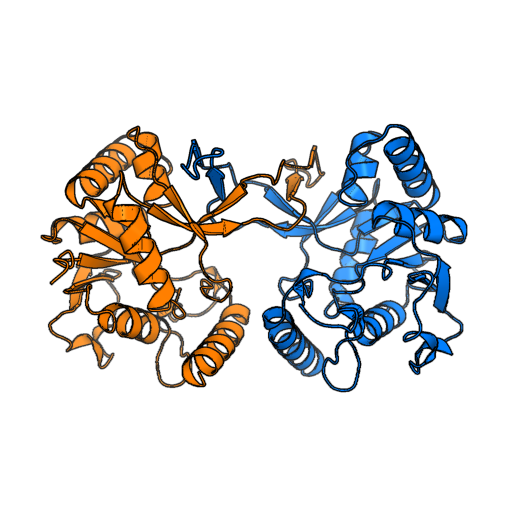 N 1
ATOM 753 C CA . TRP A 1 99 ? 4.641 24.016 15.109 1 97.62 99 TRP A CA 1
ATOM 754 C C . TRP A 1 99 ? 3.434 23.906 14.18 1 97.62 99 TRP A C 1
ATOM 756 O O . TRP A 1 99 ? 2.355 24.422 14.484 1 97.62 99 TRP A O 1
ATOM 766 N N . VAL A 1 100 ? 3.701 23.266 13.086 1 98.69 100 VAL A N 1
ATOM 767 C CA . VAL A 1 100 ? 2.635 23.031 12.109 1 98.69 100 VAL A CA 1
ATOM 768 C C . VAL A 1 100 ? 2.619 21.562 11.703 1 98.69 100 VAL A C 1
ATOM 770 O O . VAL A 1 100 ? 3.67 20.922 11.625 1 98.69 100 VAL A O 1
ATOM 773 N N . MET A 1 101 ? 1.449 21.078 11.531 1 98.56 101 MET A N 1
ATOM 774 C CA . MET A 1 101 ? 1.207 19.719 11.031 1 98.56 101 MET A CA 1
ATOM 775 C C . MET A 1 101 ? 0.434 19.766 9.719 1 98.56 101 MET A C 1
ATOM 777 O O . MET A 1 101 ? -0.613 20.406 9.625 1 98.56 101 MET A O 1
ATOM 781 N N . VAL A 1 102 ? 0.985 19.141 8.68 1 98.94 102 VAL A N 1
ATOM 782 C CA . VAL A 1 102 ? 0.313 19.094 7.387 1 98.94 102 VAL A CA 1
ATOM 783 C C . VAL A 1 102 ? -0.323 17.719 7.184 1 98.94 102 VAL A C 1
ATOM 785 O O . VAL A 1 102 ? 0.345 16.688 7.32 1 98.94 102 VAL A O 1
ATOM 788 N N . HIS A 1 103 ? -1.575 17.641 6.887 1 98.81 103 HIS A N 1
ATOM 789 C CA . HIS A 1 103 ? -2.314 16.391 6.734 1 98.81 103 HIS A CA 1
ATOM 790 C C . HIS A 1 103 ? -3.168 16.406 5.469 1 98.81 103 HIS A C 1
ATOM 792 O O . HIS A 1 103 ? -3.848 17.406 5.188 1 98.81 103 HIS A O 1
ATOM 798 N N . ASP A 1 104 ? -3.096 15.367 4.695 1 98.12 104 ASP A N 1
ATOM 799 C CA . ASP A 1 104 ? -3.836 15.273 3.441 1 98.12 104 ASP A CA 1
ATOM 800 C C . ASP A 1 104 ? -5.34 15.258 3.691 1 98.12 104 ASP A C 1
ATOM 802 O O . ASP A 1 104 ? -5.82 14.562 4.586 1 98.12 104 ASP A O 1
ATOM 806 N N . ALA A 1 105 ? -6.059 15.945 2.877 1 97.88 105 ALA A N 1
ATOM 807 C CA . ALA A 1 105 ? -7.516 16.016 2.969 1 97.88 105 ALA A CA 1
ATOM 808 C C . ALA A 1 105 ? -8.141 14.633 2.752 1 97.88 105 ALA A C 1
ATOM 810 O O . ALA A 1 105 ? -9.203 14.336 3.299 1 97.88 105 ALA A O 1
ATOM 811 N N . ALA A 1 106 ? -7.43 13.852 2.061 1 96.31 106 ALA A N 1
ATOM 812 C CA . ALA A 1 106 ? -7.996 12.57 1.634 1 96.31 106 ALA A CA 1
ATOM 813 C C . ALA A 1 106 ? -7.543 11.438 2.547 1 96.31 106 ALA A C 1
ATOM 815 O O . ALA A 1 106 ? -7.562 10.273 2.154 1 96.31 106 ALA A O 1
ATOM 816 N N . ARG A 1 107 ? -7.121 11.695 3.74 1 97.38 107 ARG A N 1
ATOM 817 C CA . ARG A 1 107 ? -6.785 10.703 4.758 1 97.38 107 ARG A CA 1
ATOM 818 C C . ARG A 1 107 ? -7.707 10.828 5.969 1 97.38 107 ARG A C 1
ATOM 820 O O . ARG A 1 107 ? -7.297 11.312 7.023 1 97.38 107 ARG A O 1
ATOM 827 N N . PRO A 1 108 ? -8.859 10.305 5.852 1 97.94 108 PRO A N 1
ATOM 828 C CA . PRO A 1 108 ? -9.891 10.531 6.859 1 97.94 108 PRO A CA 1
ATOM 829 C C . PRO A 1 108 ? -9.742 9.617 8.078 1 97.94 108 PRO A C 1
ATOM 831 O O . PRO A 1 108 ? -10.492 9.75 9.047 1 97.94 108 PRO A O 1
ATOM 834 N N . CYS A 1 109 ? -8.703 8.727 8.156 1 96.94 109 CYS A N 1
ATOM 835 C CA . CYS A 1 109 ? -8.703 7.688 9.188 1 96.94 109 CYS A CA 1
ATOM 836 C C . CYS A 1 109 ? -7.598 7.934 10.203 1 96.94 109 CYS A C 1
ATOM 838 O O . CYS A 1 109 ? -7.172 7.008 10.891 1 96.94 109 CYS A O 1
ATOM 840 N N . ILE A 1 110 ? -7.152 9.141 10.273 1 97.81 110 ILE A N 1
ATOM 841 C CA . ILE A 1 110 ? -6.074 9.461 11.203 1 97.81 110 ILE A CA 1
ATOM 842 C C . ILE A 1 110 ? -6.57 9.297 12.641 1 97.81 110 ILE A C 1
ATOM 844 O O . ILE A 1 110 ? -7.707 9.656 12.953 1 97.81 110 ILE A O 1
ATOM 848 N N . THR A 1 111 ? -5.715 8.773 13.492 1 96.88 111 THR A N 1
ATOM 849 C CA . THR A 1 111 ? -6.098 8.539 14.883 1 96.88 111 THR A CA 1
ATOM 850 C C . THR A 1 111 ? -5.355 9.492 15.812 1 96.88 111 THR A C 1
ATOM 852 O O . THR A 1 111 ? -4.273 9.984 15.477 1 96.88 111 THR A O 1
ATOM 855 N N . VAL A 1 112 ? -5.922 9.648 16.953 1 96.25 112 VAL A N 1
ATOM 856 C CA . VAL A 1 112 ? -5.316 10.484 17.984 1 96.25 112 VAL A CA 1
ATOM 857 C C . VAL A 1 112 ? -3.963 9.906 18.391 1 96.25 112 VAL A C 1
ATOM 859 O O . VAL A 1 112 ? -3.002 10.648 18.609 1 96.25 112 VAL A O 1
ATOM 862 N N . GLY A 1 113 ? -3.916 8.625 18.453 1 96.62 113 GLY A N 1
ATOM 863 C CA . GLY A 1 113 ? -2.674 7.961 18.812 1 96.62 113 GLY A CA 1
ATOM 864 C C . GLY A 1 113 ? -1.537 8.25 17.859 1 96.62 113 GLY A C 1
ATOM 865 O O . GLY A 1 113 ? -0.406 8.5 18.281 1 96.62 113 GLY A O 1
ATOM 866 N N . ASP A 1 114 ? -1.812 8.148 16.609 1 97.56 114 ASP A N 1
ATOM 867 C CA . ASP A 1 114 ? -0.806 8.461 15.602 1 97.56 114 ASP A CA 1
ATOM 868 C C . ASP A 1 114 ? -0.311 9.898 15.75 1 97.56 114 ASP A C 1
ATOM 870 O O . ASP A 1 114 ? 0.889 10.164 15.641 1 97.56 114 ASP A O 1
ATOM 874 N N . ILE A 1 115 ? -1.251 10.844 15.992 1 97.69 115 ILE A N 1
ATOM 875 C CA . ILE A 1 115 ? -0.891 12.25 16.141 1 97.69 115 ILE A CA 1
ATOM 876 C C . ILE A 1 115 ? -0.023 12.43 17.391 1 97.69 115 ILE A C 1
ATOM 878 O O . ILE A 1 115 ? 0.978 13.148 17.359 1 97.69 115 ILE A O 1
ATOM 882 N N . ASP A 1 116 ? -0.361 11.727 18.484 1 97.38 116 ASP A N 1
ATOM 883 C CA . ASP A 1 116 ? 0.423 11.797 19.703 1 97.38 116 ASP A CA 1
ATOM 884 C C . ASP A 1 116 ? 1.873 11.391 19.453 1 97.38 116 ASP A C 1
ATOM 886 O O . ASP A 1 116 ? 2.801 12.094 19.859 1 97.38 116 ASP A O 1
ATOM 890 N N . ARG A 1 117 ? 2.039 10.281 18.828 1 97.56 117 ARG A N 1
ATOM 891 C CA . ARG A 1 117 ? 3.377 9.766 18.562 1 97.56 117 ARG A CA 1
ATOM 892 C C . ARG A 1 117 ? 4.156 10.711 17.656 1 97.56 117 ARG A C 1
ATOM 894 O O . ARG A 1 117 ? 5.352 10.938 17.875 1 97.56 117 ARG A O 1
ATOM 901 N N . LEU A 1 118 ? 3.455 11.219 16.703 1 98.19 118 LEU A N 1
ATOM 902 C CA . LEU A 1 118 ? 4.094 12.156 15.789 1 98.19 118 LEU A CA 1
ATOM 903 C C . LEU A 1 118 ? 4.586 13.391 16.531 1 98.19 118 LEU A C 1
ATOM 905 O O . LEU A 1 118 ? 5.727 13.828 16.344 1 98.19 118 LEU A O 1
ATOM 909 N N . ILE A 1 119 ? 3.729 13.977 17.375 1 97.56 119 ILE A N 1
ATOM 910 C CA . ILE A 1 119 ? 4.07 15.172 18.141 1 97.56 119 ILE A CA 1
ATOM 911 C C . ILE A 1 119 ? 5.285 14.891 19.016 1 97.56 119 ILE A C 1
ATOM 913 O O . ILE A 1 119 ? 6.238 15.672 19.047 1 97.56 119 ILE A O 1
ATOM 917 N N . GLU A 1 120 ? 5.246 13.766 19.641 1 96.94 120 GLU A N 1
ATOM 918 C CA . GLU A 1 120 ? 6.32 13.398 20.562 1 96.94 120 GLU A CA 1
ATOM 919 C C . GLU A 1 120 ? 7.664 13.344 19.844 1 96.94 120 GLU A C 1
ATOM 921 O O . GLU A 1 120 ? 8.648 13.922 20.312 1 96.94 120 GLU A O 1
ATOM 926 N N . VAL A 1 121 ? 7.699 12.742 18.734 1 97.5 121 VAL A N 1
ATOM 927 C CA . VAL A 1 121 ? 8.953 12.547 18 1 97.5 121 VAL A CA 1
ATOM 928 C C . VAL A 1 121 ? 9.367 13.852 17.328 1 97.5 121 VAL A C 1
ATOM 930 O O . VAL A 1 121 ? 10.547 14.227 17.359 1 97.5 121 VAL A O 1
ATOM 933 N N . ALA A 1 122 ? 8.453 14.539 16.734 1 97.19 122 ALA A N 1
ATOM 934 C CA . ALA A 1 122 ? 8.75 15.766 16.016 1 97.19 122 ALA A CA 1
ATOM 935 C C . ALA A 1 122 ? 9.383 16.812 16.922 1 97.19 122 ALA A C 1
ATOM 937 O O . ALA A 1 122 ? 10.352 17.469 16.547 1 97.19 122 ALA A O 1
ATOM 938 N N . MET A 1 123 ? 8.898 16.922 18.078 1 95.19 123 MET A N 1
ATOM 939 C CA . MET A 1 123 ? 9.312 17.984 19 1 95.19 123 MET A CA 1
ATOM 940 C C . MET A 1 123 ? 10.703 17.703 19.547 1 95.19 123 MET A C 1
ATOM 942 O O . MET A 1 123 ? 11.328 18.578 20.156 1 95.19 123 MET A O 1
ATOM 946 N N . GLN A 1 124 ? 11.188 16.547 19.312 1 94.25 124 GLN A N 1
ATOM 947 C CA . GLN A 1 124 ? 12.516 16.188 19.797 1 94.25 124 GLN A CA 1
ATOM 948 C C . GLN A 1 124 ? 13.586 16.516 18.75 1 94.25 124 GLN A C 1
ATOM 950 O O . GLN A 1 124 ? 14.781 16.359 19.016 1 94.25 124 GLN A O 1
ATOM 955 N N . GLY A 1 125 ? 13.148 17.016 17.625 1 92 125 GLY A N 1
ATOM 956 C CA . GLY A 1 125 ? 14.141 17.203 16.578 1 92 125 GLY A CA 1
ATOM 957 C C . GLY A 1 125 ? 13.719 18.203 15.516 1 92 125 GLY A C 1
ATOM 958 O O . GLY A 1 125 ? 13.273 19.297 15.836 1 92 125 GLY A O 1
ATOM 959 N N . GLU A 1 126 ? 14.078 17.859 14.289 1 94.81 126 GLU A N 1
ATOM 960 C CA . GLU A 1 126 ? 13.891 18.734 13.133 1 94.81 126 GLU A CA 1
ATOM 961 C C . GLU A 1 126 ? 12.57 18.438 12.43 1 94.81 126 GLU A C 1
ATOM 963 O O . GLU A 1 126 ? 12.438 18.688 11.227 1 94.81 126 GLU A O 1
ATOM 968 N N . GLY A 1 127 ? 11.672 17.781 13.133 1 98 127 GLY A N 1
ATOM 969 C CA . GLY A 1 127 ? 10.398 17.391 12.555 1 98 127 GLY A CA 1
ATOM 970 C C . GLY A 1 127 ? 10.281 15.891 12.336 1 98 127 GLY A C 1
ATOM 971 O O . GLY A 1 127 ? 11.234 15.141 12.578 1 98 127 GLY A O 1
ATOM 972 N N . ALA A 1 128 ? 9.117 15.477 11.953 1 98.75 128 ALA A N 1
ATOM 973 C CA . ALA A 1 128 ? 8.836 14.062 11.75 1 98.75 128 ALA A CA 1
ATOM 974 C C . ALA A 1 128 ? 7.645 13.867 10.812 1 98.75 128 ALA A C 1
ATOM 976 O O . ALA A 1 128 ? 6.836 14.781 10.633 1 98.75 128 ALA A O 1
ATOM 977 N N . ILE A 1 129 ? 7.613 12.742 10.219 1 98.81 129 ILE A N 1
ATOM 978 C CA . ILE A 1 129 ? 6.457 12.398 9.398 1 98.81 129 ILE A CA 1
ATOM 979 C C . ILE A 1 129 ? 5.965 11 9.75 1 98.81 129 ILE A C 1
ATOM 981 O O . ILE A 1 129 ? 6.742 10.156 10.219 1 98.81 129 ILE A O 1
ATOM 985 N N . LEU A 1 130 ? 4.668 10.781 9.57 1 98.62 130 LEU A N 1
ATOM 986 C CA . LEU A 1 130 ? 4.176 9.406 9.617 1 98.62 130 LEU A CA 1
ATOM 987 C C . LEU A 1 130 ? 4.609 8.633 8.375 1 98.62 130 LEU A C 1
ATOM 989 O O . LEU A 1 130 ? 4.719 9.203 7.289 1 98.62 130 LEU A O 1
ATOM 993 N N . GLY A 1 131 ? 4.883 7.406 8.562 1 97.69 131 GLY A N 1
ATOM 994 C CA . GLY A 1 131 ? 5.215 6.52 7.465 1 97.69 131 GLY A CA 1
ATOM 995 C C . GLY A 1 131 ? 4.793 5.082 7.707 1 97.69 131 GLY A C 1
ATOM 996 O O . GLY A 1 131 ? 4.402 4.723 8.82 1 97.69 131 GLY A O 1
ATOM 997 N N . SER A 1 132 ? 4.773 4.359 6.645 1 95.12 132 SER A N 1
ATOM 998 C CA . SER A 1 132 ? 4.539 2.92 6.707 1 95.12 132 SER A CA 1
ATOM 999 C C . SER A 1 132 ? 5.676 2.146 6.047 1 95.12 132 SER A C 1
ATOM 1001 O O . SER A 1 132 ? 6.059 2.439 4.914 1 95.12 132 SER A O 1
ATOM 1003 N N . GLN A 1 133 ? 6.188 1.188 6.742 1 93.56 133 GLN A N 1
ATOM 1004 C CA . GLN A 1 133 ? 7.32 0.427 6.23 1 93.56 133 GLN A CA 1
ATOM 1005 C C . GLN A 1 133 ? 6.918 -0.412 5.02 1 93.56 133 GLN A C 1
ATOM 1007 O O . GLN A 1 133 ? 5.84 -1.009 5.004 1 93.56 133 GLN A O 1
ATOM 1012 N N . VAL A 1 134 ? 7.785 -0.428 4.023 1 92.38 134 VAL A N 1
ATOM 1013 C CA . VAL A 1 134 ? 7.586 -1.284 2.859 1 92.38 134 VAL A CA 1
ATOM 1014 C C . VAL A 1 134 ? 7.766 -2.748 3.258 1 92.38 134 VAL A C 1
ATOM 1016 O O . VAL A 1 134 ? 8.742 -3.1 3.928 1 92.38 134 VAL A O 1
ATOM 1019 N N . ARG A 1 135 ? 6.812 -3.564 2.777 1 86.06 135 ARG A N 1
ATOM 1020 C CA . ARG A 1 135 ? 6.871 -4.98 3.123 1 86.06 135 ARG A CA 1
ATOM 1021 C C . ARG A 1 135 ? 7.012 -5.844 1.874 1 86.06 135 ARG A C 1
ATOM 1023 O O . ARG A 1 135 ? 7.586 -6.934 1.927 1 86.06 135 ARG A O 1
ATOM 1030 N N . ASP A 1 136 ? 6.578 -5.398 0.836 1 90.12 136 ASP A N 1
ATOM 1031 C CA . ASP A 1 136 ? 6.625 -6.133 -0.423 1 90.12 136 ASP A CA 1
ATOM 1032 C C . ASP A 1 136 ? 8.016 -6.059 -1.054 1 90.12 136 ASP A C 1
ATOM 1034 O O . ASP A 1 136 ? 8.766 -5.113 -0.8 1 90.12 136 ASP A O 1
ATOM 1038 N N . THR A 1 137 ? 8.266 -7.066 -1.821 1 94.69 137 THR A N 1
ATOM 1039 C CA . THR A 1 137 ? 9.414 -6.938 -2.711 1 94.69 137 THR A CA 1
ATOM 1040 C C . THR A 1 137 ? 9.211 -5.793 -3.699 1 94.69 137 THR A C 1
ATOM 1042 O O . THR A 1 137 ? 8.117 -5.625 -4.246 1 94.69 137 THR A O 1
ATOM 1045 N N . MET A 1 138 ? 10.266 -5.016 -3.854 1 96.75 138 MET A N 1
ATOM 1046 C CA . MET A 1 138 ? 10.188 -3.854 -4.734 1 96.75 138 MET A CA 1
ATOM 1047 C C . MET A 1 138 ? 10.984 -4.09 -6.012 1 96.75 138 MET A C 1
ATOM 1049 O O . MET A 1 138 ? 12.078 -4.656 -5.973 1 96.75 138 MET A O 1
ATOM 1053 N N . LYS A 1 139 ? 10.367 -3.66 -7.133 1 97.69 139 LYS A N 1
ATOM 1054 C CA . LYS A 1 139 ? 11.016 -3.818 -8.43 1 97.69 139 LYS A CA 1
ATOM 1055 C C . LYS A 1 139 ? 11.086 -2.486 -9.18 1 97.69 139 LYS A C 1
ATOM 1057 O O . LYS A 1 139 ? 10.18 -1.659 -9.062 1 97.69 139 LYS A O 1
ATOM 1062 N N . ARG A 1 140 ? 12.133 -2.285 -9.883 1 97.12 140 ARG A N 1
ATOM 1063 C CA . ARG A 1 140 ? 12.25 -1.176 -10.828 1 97.12 140 ARG A CA 1
ATOM 1064 C C . ARG A 1 140 ? 12.219 -1.673 -12.266 1 97.12 140 ARG A C 1
ATOM 1066 O O . ARG A 1 140 ? 12.875 -2.66 -12.602 1 97.12 140 ARG A O 1
ATOM 1073 N N . THR A 1 141 ? 11.422 -1.044 -13.086 1 97.38 141 THR A N 1
ATOM 1074 C CA . THR A 1 141 ? 11.352 -1.425 -14.492 1 97.38 141 THR A CA 1
ATOM 1075 C C . THR A 1 141 ? 11.984 -0.353 -15.375 1 97.38 141 THR A C 1
ATOM 1077 O O . THR A 1 141 ? 12.164 0.788 -14.938 1 97.38 141 THR A O 1
ATOM 1080 N N . ASN A 1 142 ? 12.406 -0.737 -16.578 1 96.19 142 ASN A N 1
ATOM 1081 C CA . ASN A 1 142 ? 12.75 0.239 -17.594 1 96.19 142 ASN A CA 1
ATOM 1082 C C . ASN A 1 142 ? 11.523 0.691 -18.375 1 96.19 142 ASN A C 1
ATOM 1084 O O . ASN A 1 142 ? 10.391 0.34 -18.031 1 96.19 142 ASN A O 1
ATOM 1088 N N . ALA A 1 143 ? 11.727 1.52 -19.375 1 93.31 143 ALA A N 1
ATOM 1089 C CA . ALA A 1 143 ? 10.625 2.115 -20.125 1 93.31 143 ALA A CA 1
ATOM 1090 C C . ALA A 1 143 ? 9.828 1.046 -20.875 1 93.31 143 ALA A C 1
ATOM 1092 O O . ALA A 1 143 ? 8.648 1.243 -21.172 1 93.31 143 ALA A O 1
ATOM 1093 N N . ALA A 1 144 ? 10.461 -0.122 -21.094 1 92.94 144 ALA A N 1
ATOM 1094 C CA . ALA A 1 144 ? 9.812 -1.201 -21.844 1 92.94 144 ALA A CA 1
ATOM 1095 C C . ALA A 1 144 ? 9.023 -2.115 -20.906 1 92.94 144 ALA A C 1
ATOM 1097 O O . ALA A 1 144 ? 8.422 -3.096 -21.344 1 92.94 144 ALA A O 1
ATOM 1098 N N . GLY A 1 145 ? 9.047 -1.826 -19.562 1 95.38 145 GLY A N 1
ATOM 1099 C CA . GLY A 1 145 ? 8.305 -2.623 -18.609 1 95.38 145 GLY A CA 1
ATOM 1100 C C . GLY A 1 145 ? 9.062 -3.852 -18.141 1 95.38 145 GLY A C 1
ATOM 1101 O O . GLY A 1 145 ? 8.484 -4.742 -17.516 1 95.38 145 GLY A O 1
ATOM 1102 N N . GLU A 1 146 ? 10.312 -3.891 -18.5 1 97.06 146 GLU A N 1
ATOM 1103 C CA . GLU A 1 146 ? 11.156 -4.992 -18.031 1 97.06 146 GLU A CA 1
ATOM 1104 C C . GLU A 1 146 ? 11.758 -4.695 -16.656 1 97.06 146 GLU A C 1
ATOM 1106 O O . GLU A 1 146 ? 12.18 -3.57 -16.391 1 97.06 146 GLU A O 1
ATOM 1111 N N . ILE A 1 147 ? 11.711 -5.719 -15.789 1 97.12 147 ILE A N 1
ATOM 1112 C CA . ILE A 1 147 ? 12.305 -5.559 -14.461 1 97.12 147 ILE A CA 1
ATOM 1113 C C . ILE A 1 147 ? 13.828 -5.492 -14.578 1 97.12 147 ILE A C 1
ATOM 1115 O O . ILE A 1 147 ? 14.453 -6.414 -15.102 1 97.12 147 ILE A O 1
ATOM 1119 N N . VAL A 1 148 ? 14.398 -4.41 -14.023 1 95.31 148 VAL A N 1
ATOM 1120 C CA . VAL A 1 148 ? 15.836 -4.223 -14.18 1 95.31 148 VAL A CA 1
ATOM 1121 C C . VAL A 1 148 ? 16.531 -4.387 -12.836 1 95.31 148 VAL A C 1
ATOM 1123 O O . VAL A 1 148 ? 17.75 -4.566 -12.773 1 95.31 148 VAL A O 1
ATOM 1126 N N . ALA A 1 149 ? 15.711 -4.301 -11.789 1 94.06 149 ALA A N 1
ATOM 1127 C CA . ALA A 1 149 ? 16.328 -4.449 -10.477 1 94.06 149 ALA A CA 1
ATOM 1128 C C . ALA A 1 149 ? 15.289 -4.785 -9.414 1 94.06 149 ALA A C 1
ATOM 1130 O O . ALA A 1 149 ? 14.156 -4.293 -9.469 1 94.06 149 ALA A O 1
ATOM 1131 N N . THR A 1 150 ? 15.688 -5.621 -8.508 1 94.75 150 THR A N 1
ATOM 1132 C CA . THR A 1 150 ? 15.031 -5.699 -7.203 1 94.75 150 THR A CA 1
ATOM 1133 C C . THR A 1 150 ? 15.602 -4.645 -6.254 1 94.75 150 THR A C 1
ATOM 1135 O O . THR A 1 150 ? 16.797 -4.625 -5.98 1 94.75 150 THR A O 1
ATOM 1138 N N . VAL A 1 151 ? 14.688 -3.748 -5.777 1 92.94 151 VAL A N 1
ATOM 1139 C CA . VAL A 1 151 ? 15.109 -2.602 -4.977 1 92.94 151 VAL A CA 1
ATOM 1140 C C . VAL A 1 151 ? 15.156 -2.99 -3.502 1 92.94 151 VAL A C 1
ATOM 1142 O O . VAL A 1 151 ? 14.258 -3.672 -3.002 1 92.94 151 VAL A O 1
ATOM 1145 N N . GLU A 1 152 ? 16.234 -2.525 -2.852 1 90.38 152 GLU A N 1
ATOM 1146 C CA . GLU A 1 152 ? 16.375 -2.791 -1.424 1 90.38 152 GLU A CA 1
ATOM 1147 C C . GLU A 1 152 ? 15.219 -2.197 -0.63 1 90.38 152 GLU A C 1
ATOM 1149 O O . GLU A 1 152 ? 14.961 -0.993 -0.703 1 90.38 152 GLU A O 1
ATOM 1154 N N . ARG A 1 153 ? 14.617 -3.053 0.103 1 89.31 153 ARG A N 1
ATOM 1155 C CA . ARG A 1 153 ? 13.43 -2.58 0.808 1 89.31 153 ARG A CA 1
ATOM 1156 C C . ARG A 1 153 ? 13.742 -2.271 2.268 1 89.31 153 ARG A C 1
ATOM 1158 O O . ARG A 1 153 ? 12.883 -1.795 3.008 1 89.31 153 ARG A O 1
ATOM 1165 N N . GLU A 1 154 ? 14.906 -2.547 2.66 1 89.62 154 GLU A N 1
ATOM 1166 C CA . GLU A 1 154 ? 15.266 -2.246 4.043 1 89.62 154 GLU A CA 1
ATOM 1167 C C . GLU A 1 154 ? 15.195 -0.748 4.32 1 89.62 154 GLU A C 1
ATOM 1169 O O . GLU A 1 154 ? 15.703 0.059 3.537 1 89.62 154 GLU A O 1
ATOM 1174 N N . ALA A 1 155 ? 14.555 -0.37 5.422 1 94.25 155 ALA A N 1
ATOM 1175 C CA . ALA A 1 155 ? 14.406 1.011 5.875 1 94.25 155 ALA A CA 1
ATOM 1176 C C . ALA A 1 155 ? 13.758 1.874 4.793 1 94.25 155 ALA A C 1
ATOM 1178 O O . ALA A 1 155 ? 14.117 3.045 4.633 1 94.25 155 ALA A O 1
ATOM 1179 N N . LEU A 1 156 ? 13.008 1.235 3.941 1 96.06 156 LEU A N 1
ATOM 1180 C CA . LEU A 1 156 ? 12.219 1.925 2.928 1 96.06 156 LEU A CA 1
ATOM 1181 C C . LEU A 1 156 ? 10.781 2.129 3.404 1 96.06 156 LEU A C 1
ATOM 1183 O O . LEU A 1 156 ? 10.18 1.221 3.979 1 96.06 156 LEU A O 1
ATOM 1187 N N . TRP A 1 157 ? 10.258 3.379 3.172 1 97 157 TRP A N 1
ATOM 1188 C CA . TRP A 1 157 ? 8.977 3.752 3.76 1 97 157 TRP A CA 1
ATOM 1189 C C . TRP A 1 157 ? 8.078 4.426 2.725 1 97 157 TRP A C 1
ATOM 1191 O O . TRP A 1 157 ? 8.562 5.16 1.861 1 97 157 TRP A O 1
ATOM 1201 N N . HIS A 1 158 ? 6.824 4.176 2.879 1 96.38 158 HIS A N 1
ATOM 1202 C CA . HIS A 1 158 ? 5.828 5.078 2.311 1 96.38 158 HIS A CA 1
ATOM 1203 C C . HIS A 1 158 ? 5.617 6.297 3.201 1 96.38 158 HIS A C 1
ATOM 1205 O O . HIS A 1 158 ? 5.312 6.16 4.387 1 96.38 158 HIS A O 1
ATOM 1211 N N . ALA A 1 159 ? 5.75 7.406 2.627 1 97.62 159 ALA A N 1
ATOM 1212 C CA . ALA A 1 159 ? 5.445 8.609 3.389 1 97.62 159 ALA A CA 1
ATOM 1213 C C . ALA A 1 159 ? 3.939 8.797 3.543 1 97.62 159 ALA A C 1
ATOM 1215 O O . ALA A 1 159 ? 3.188 8.656 2.574 1 97.62 159 ALA A O 1
ATOM 1216 N N . LEU A 1 160 ? 3.555 8.984 4.688 1 97.94 160 LEU A N 1
ATOM 1217 C CA . LEU A 1 160 ? 2.166 9.312 4.984 1 97.94 160 LEU A CA 1
ATOM 1218 C C . LEU A 1 160 ? 2.051 10.742 5.52 1 97.94 160 LEU A C 1
ATOM 1220 O O . LEU A 1 160 ? 3.029 11.492 5.516 1 97.94 160 LEU A O 1
ATOM 1224 N N . THR A 1 161 ? 0.931 11.148 5.773 1 98.56 161 THR A N 1
ATOM 1225 C CA . THR A 1 161 ? 0.615 12.328 6.574 1 98.56 161 THR A CA 1
ATOM 1226 C C . THR A 1 161 ? -0.256 11.945 7.77 1 98.56 161 THR A C 1
ATOM 1228 O O . THR A 1 161 ? -0.951 10.93 7.742 1 98.56 161 THR A O 1
ATOM 1231 N N . PRO A 1 162 ? -0.067 12.773 8.797 1 98.69 162 PRO A N 1
ATOM 1232 C CA . PRO A 1 162 ? 0.489 14.117 8.938 1 98.69 162 PRO A CA 1
ATOM 1233 C C . PRO A 1 162 ? 2.016 14.125 8.977 1 98.69 162 PRO A C 1
ATOM 1235 O O . PRO A 1 162 ? 2.635 13.102 9.281 1 98.69 162 PRO A O 1
ATOM 1238 N N . GLN A 1 163 ? 2.516 15.203 8.594 1 98.88 163 GLN A N 1
ATOM 1239 C CA . GLN A 1 163 ? 3.92 15.57 8.75 1 98.88 163 GLN A CA 1
ATOM 1240 C C . GLN A 1 163 ? 4.062 16.859 9.562 1 98.88 163 GLN A C 1
ATOM 1242 O O . GLN A 1 163 ? 3.328 17.828 9.344 1 98.88 163 GLN A O 1
ATOM 1247 N N . MET A 1 164 ? 4.945 16.859 10.516 1 98.75 164 MET A N 1
ATOM 1248 C CA . MET A 1 164 ? 5.004 17.953 11.477 1 98.75 164 MET A CA 1
ATOM 1249 C C . MET A 1 164 ? 6.402 18.547 11.531 1 98.75 164 MET A C 1
ATOM 1251 O O . MET A 1 164 ? 7.395 17.828 11.617 1 98.75 164 MET A O 1
ATOM 1255 N N . PHE A 1 165 ? 6.434 19.891 11.562 1 98.69 165 PHE A N 1
ATOM 1256 C CA . PHE A 1 165 ? 7.691 20.641 11.523 1 98.69 165 PHE A CA 1
ATOM 1257 C C . PHE A 1 165 ? 7.555 21.969 12.234 1 98.69 165 PHE A C 1
ATOM 1259 O O . PHE A 1 165 ? 6.441 22.453 12.453 1 98.69 165 PHE A O 1
ATOM 1266 N N . PRO A 1 166 ? 8.719 22.547 12.648 1 97.81 166 PRO A N 1
ATOM 1267 C CA . PRO A 1 166 ? 8.641 23.969 13.008 1 97.81 166 PRO A CA 1
ATOM 1268 C C . PRO A 1 166 ? 8.125 24.844 11.867 1 97.81 166 PRO A C 1
ATOM 1270 O O . PRO A 1 166 ? 8.625 24.734 10.734 1 97.81 166 PRO A O 1
ATOM 1273 N N . THR A 1 167 ? 7.191 25.719 12.164 1 98.12 167 THR A N 1
ATOM 1274 C CA . THR A 1 167 ? 6.434 26.438 11.148 1 98.12 167 THR A CA 1
ATOM 1275 C C . THR A 1 167 ? 7.363 27.266 10.258 1 98.12 167 THR A C 1
ATOM 1277 O O . THR A 1 167 ? 7.324 27.141 9.031 1 98.12 167 THR A O 1
ATOM 1280 N N . GLN A 1 168 ? 8.219 28.016 10.828 1 97.75 168 GLN A N 1
ATOM 1281 C CA . GLN A 1 168 ? 9.07 28.922 10.07 1 97.75 168 GLN A CA 1
ATOM 1282 C C . GLN A 1 168 ? 10.094 28.141 9.242 1 97.75 168 GLN A C 1
ATOM 1284 O O . GLN A 1 168 ? 10.406 28.531 8.109 1 97.75 168 GLN A O 1
ATOM 1289 N N . THR A 1 169 ? 10.594 27.094 9.82 1 98.25 169 THR A N 1
ATOM 1290 C CA . THR A 1 169 ? 11.562 26.25 9.125 1 98.25 169 THR A CA 1
ATOM 1291 C C . THR A 1 169 ? 10.938 25.625 7.879 1 98.25 169 THR A C 1
ATOM 1293 O O . THR A 1 169 ? 11.531 25.656 6.797 1 98.25 169 THR A O 1
ATOM 1296 N N . LEU A 1 170 ? 9.727 25.094 8.047 1 98.75 170 LEU A N 1
ATOM 1297 C CA . LEU A 1 170 ? 9.039 24.484 6.91 1 98.75 170 LEU A CA 1
ATOM 1298 C C . LEU A 1 170 ? 8.703 25.531 5.855 1 98.75 170 LEU A C 1
ATOM 1300 O O . LEU A 1 170 ? 8.883 25.297 4.66 1 98.75 170 LEU A O 1
ATOM 1304 N N . ARG A 1 171 ? 8.227 26.672 6.305 1 98.56 171 ARG A N 1
ATOM 1305 C CA . ARG A 1 171 ? 7.891 27.75 5.375 1 98.56 171 ARG A CA 1
ATOM 1306 C C . ARG A 1 171 ? 9.094 28.125 4.516 1 98.56 171 ARG A C 1
ATOM 1308 O O . ARG A 1 171 ? 8.992 28.172 3.287 1 98.56 171 ARG A O 1
ATOM 1315 N N . ARG A 1 172 ? 10.203 28.312 5.125 1 98.44 172 ARG A N 1
ATOM 1316 C CA . ARG A 1 172 ? 11.422 28.672 4.414 1 98.44 172 ARG A CA 1
ATOM 1317 C C . ARG A 1 172 ? 11.859 27.578 3.463 1 98.44 172 ARG A C 1
ATOM 1319 O O . ARG A 1 172 ? 12.258 27.844 2.328 1 98.44 172 ARG A O 1
ATOM 1326 N N . ALA A 1 173 ? 11.812 26.375 3.945 1 98.56 173 ALA A N 1
ATOM 1327 C CA . ALA A 1 173 ? 12.211 25.234 3.125 1 98.56 173 ALA A CA 1
ATOM 1328 C C . ALA A 1 173 ? 11.344 25.141 1.869 1 98.56 173 ALA A C 1
ATOM 1330 O O . ALA A 1 173 ? 11.859 24.906 0.772 1 98.56 173 ALA A O 1
ATOM 1331 N N . LEU A 1 174 ? 10.062 25.297 2.029 1 98.5 174 LEU A N 1
ATOM 1332 C CA . LEU A 1 174 ? 9.148 25.234 0.895 1 98.5 174 LEU A CA 1
ATOM 1333 C C . LEU A 1 174 ? 9.383 26.391 -0.064 1 98.5 174 LEU A C 1
ATOM 1335 O O . LEU A 1 174 ? 9.438 26.203 -1.28 1 98.5 174 LEU A O 1
ATOM 1339 N N . GLU A 1 175 ? 9.516 27.578 0.501 1 98.12 175 GLU A N 1
ATOM 1340 C CA . GLU A 1 175 ? 9.766 28.75 -0.323 1 98.12 175 GLU A CA 1
ATOM 1341 C C . GLU A 1 175 ? 11.023 28.578 -1.172 1 98.12 175 GLU A C 1
ATOM 1343 O O . GLU A 1 175 ? 11 28.797 -2.383 1 98.12 175 GLU A O 1
ATOM 1348 N N . GLU A 1 176 ? 12.047 28.188 -0.528 1 97.62 176 GLU A N 1
ATOM 1349 C CA . GLU A 1 176 ? 13.32 28.016 -1.214 1 97.62 176 GLU A CA 1
ATOM 1350 C C . GLU A 1 176 ? 13.227 26.906 -2.271 1 97.62 176 GLU A C 1
ATOM 1352 O O . GLU A 1 176 ? 13.68 27.094 -3.402 1 97.62 176 GLU A O 1
ATOM 1357 N N . GLY A 1 177 ? 12.672 25.781 -1.883 1 97 177 GLY A N 1
ATOM 1358 C CA . GLY A 1 177 ? 12.539 24.688 -2.82 1 97 177 GLY A CA 1
ATOM 1359 C C . GLY A 1 177 ? 11.727 25.047 -4.051 1 97 177 GLY A C 1
ATOM 1360 O O . GLY A 1 177 ? 12.133 24.75 -5.176 1 97 177 GLY A O 1
ATOM 1361 N N . LEU A 1 178 ? 10.617 25.688 -3.814 1 96 178 LEU A N 1
ATOM 1362 C CA . LEU A 1 178 ? 9.734 26.047 -4.914 1 96 178 LEU A CA 1
ATOM 1363 C C . LEU A 1 178 ? 10.383 27.109 -5.801 1 96 178 LEU A C 1
ATOM 1365 O O . LEU A 1 178 ? 10.258 27.047 -7.027 1 96 178 LEU A O 1
ATOM 1369 N N . ALA A 1 179 ? 11.039 28.016 -5.242 1 96.06 179 ALA A N 1
ATOM 1370 C CA . ALA A 1 179 ? 11.734 29.047 -5.996 1 96.06 179 ALA A CA 1
ATOM 1371 C C . ALA A 1 179 ? 12.789 28.453 -6.922 1 96.06 179 ALA A C 1
ATOM 1373 O O . ALA A 1 179 ? 13.023 28.969 -8.016 1 96.06 179 ALA A O 1
ATOM 1374 N N . LEU A 1 180 ? 13.391 27.359 -6.527 1 96 180 LEU A N 1
ATOM 1375 C CA . LEU A 1 180 ? 14.453 26.719 -7.285 1 96 180 LEU A CA 1
ATOM 1376 C C . LEU A 1 180 ? 13.867 25.734 -8.297 1 96 180 LEU A C 1
ATOM 1378 O O . LEU A 1 180 ? 14.609 25.094 -9.047 1 96 180 LEU A O 1
ATOM 1382 N N . GLY A 1 181 ? 12.57 25.609 -8.273 1 94.12 181 GLY A N 1
ATOM 1383 C CA . GLY A 1 181 ? 11.93 24.688 -9.195 1 94.12 181 GLY A CA 1
ATOM 1384 C C . GLY A 1 181 ? 12.117 23.234 -8.805 1 94.12 181 GLY A C 1
ATOM 1385 O O . GLY A 1 181 ? 12.094 22.344 -9.656 1 94.12 181 GLY A O 1
ATOM 1386 N N . ALA A 1 182 ? 12.398 23.016 -7.527 1 92.88 182 ALA A N 1
ATOM 1387 C CA . ALA A 1 182 ? 12.617 21.656 -7.047 1 92.88 182 ALA A CA 1
ATOM 1388 C C . ALA A 1 182 ? 11.328 20.844 -7.09 1 92.88 182 ALA A C 1
ATOM 1390 O O . ALA A 1 182 ? 10.234 21.406 -7.016 1 92.88 182 ALA A O 1
ATOM 1391 N N . GLN A 1 183 ? 11.5 19.562 -7.312 1 89.88 183 GLN A N 1
ATOM 1392 C CA . GLN A 1 183 ? 10.352 18.656 -7.191 1 89.88 183 GLN A CA 1
ATOM 1393 C C . GLN A 1 183 ? 10.031 18.375 -5.727 1 89.88 183 GLN A C 1
ATOM 1395 O O . GLN A 1 183 ? 10.727 17.609 -5.066 1 89.88 183 GLN A O 1
ATOM 1400 N N . ILE A 1 184 ? 9.008 19.016 -5.23 1 94.69 184 ILE A N 1
ATOM 1401 C CA . ILE A 1 184 ? 8.57 18.828 -3.854 1 94.69 184 ILE A CA 1
ATOM 1402 C C . ILE A 1 184 ? 7.375 17.891 -3.812 1 94.69 184 ILE A C 1
ATOM 1404 O O . ILE A 1 184 ? 6.285 18.234 -4.273 1 94.69 184 ILE A O 1
ATOM 1408 N N . THR A 1 185 ? 7.582 16.703 -3.26 1 92.31 185 THR A N 1
ATOM 1409 C CA . THR A 1 185 ? 6.52 15.695 -3.25 1 92.31 185 THR A CA 1
ATOM 1410 C C . THR A 1 185 ? 5.742 15.742 -1.937 1 92.31 185 THR A C 1
ATOM 1412 O O . THR A 1 185 ? 4.59 15.32 -1.875 1 92.31 185 THR A O 1
ATOM 1415 N N . ASP A 1 186 ? 6.41 16.125 -0.935 1 96.81 186 ASP A N 1
ATOM 1416 C CA . ASP A 1 186 ? 5.828 16.328 0.39 1 96.81 186 ASP A CA 1
ATOM 1417 C C . ASP A 1 186 ? 6.668 17.297 1.22 1 96.81 186 ASP A C 1
ATOM 1419 O O . ASP A 1 186 ? 7.668 17.828 0.736 1 96.81 186 ASP A O 1
ATOM 1423 N N . GLU A 1 187 ? 6.199 17.609 2.4 1 98.31 187 GLU A N 1
ATOM 1424 C CA . GLU A 1 187 ? 6.906 18.531 3.283 1 98.31 187 GLU A CA 1
ATOM 1425 C C . GLU A 1 187 ? 8.297 18.016 3.623 1 98.31 187 GLU A C 1
ATOM 1427 O O . GLU A 1 187 ? 9.266 18.781 3.617 1 98.31 187 GLU A O 1
ATOM 1432 N N . ALA A 1 188 ? 8.438 16.734 3.883 1 98.25 188 ALA A N 1
ATOM 1433 C CA . ALA A 1 188 ? 9.727 16.141 4.246 1 98.25 188 ALA A CA 1
ATOM 1434 C C . ALA A 1 188 ? 10.742 16.312 3.123 1 98.25 188 ALA A C 1
ATOM 1436 O O . ALA A 1 188 ? 11.93 16.516 3.385 1 98.25 188 ALA A O 1
ATOM 1437 N N . SER A 1 189 ? 10.289 16.203 1.894 1 97.5 189 SER A N 1
ATOM 1438 C CA . SER A 1 189 ? 11.234 16.375 0.792 1 97.5 189 SER A CA 1
ATOM 1439 C C . SER A 1 189 ? 11.781 17.797 0.75 1 97.5 189 SER A C 1
ATOM 1441 O O . SER A 1 189 ? 12.945 18.016 0.402 1 97.5 189 SER A O 1
ATOM 1443 N N . ALA A 1 190 ? 10.945 18.797 1.029 1 97.88 190 ALA A N 1
ATOM 1444 C CA . ALA A 1 190 ? 11.414 20.188 1.124 1 97.88 190 ALA A CA 1
ATOM 1445 C C . ALA A 1 190 ? 12.43 20.344 2.248 1 97.88 190 ALA A C 1
ATOM 1447 O O . ALA A 1 190 ? 13.461 21 2.072 1 97.88 190 ALA A O 1
ATOM 1448 N N . MET A 1 191 ? 12.164 19.734 3.389 1 98.38 191 MET A N 1
ATOM 1449 C CA . MET A 1 191 ? 13.055 19.812 4.543 1 98.38 191 MET A CA 1
ATOM 1450 C C . MET A 1 191 ? 14.398 19.156 4.238 1 98.38 191 MET A C 1
ATOM 1452 O O . MET A 1 191 ? 15.453 19.703 4.559 1 98.38 191 MET A O 1
ATOM 1456 N N . GLU A 1 192 ? 14.297 17.953 3.615 1 97.5 192 GLU A N 1
ATOM 1457 C CA . GLU A 1 192 ? 15.516 17.266 3.211 1 97.5 192 GLU A CA 1
ATOM 1458 C C . GLU A 1 192 ? 16.391 18.156 2.33 1 97.5 192 GLU A C 1
ATOM 1460 O O . GLU A 1 192 ? 17.609 18.234 2.531 1 97.5 192 GLU A O 1
ATOM 1465 N N . ARG A 1 193 ? 15.805 18.75 1.348 1 96.38 193 ARG A N 1
ATOM 1466 C CA . ARG A 1 193 ? 16.531 19.625 0.424 1 96.38 193 ARG A CA 1
ATOM 1467 C C . ARG A 1 193 ? 17.188 20.781 1.167 1 96.38 193 ARG A C 1
ATOM 1469 O O . ARG A 1 193 ? 18.281 21.203 0.799 1 96.38 193 ARG A O 1
ATOM 1476 N N . ALA A 1 194 ? 16.547 21.266 2.195 1 97.38 194 ALA A N 1
ATOM 1477 C CA . ALA A 1 194 ? 17.047 22.391 2.986 1 97.38 194 ALA A CA 1
ATOM 1478 C C . ALA A 1 194 ? 18.109 21.922 3.982 1 97.38 194 ALA A C 1
ATOM 1480 O O . ALA A 1 194 ? 18.656 22.734 4.742 1 97.38 194 ALA A O 1
ATOM 1481 N N . GLY A 1 195 ? 18.375 20.609 4.051 1 96.94 195 GLY A N 1
ATOM 1482 C CA . GLY A 1 195 ? 19.484 20.109 4.848 1 96.94 195 GLY A CA 1
ATOM 1483 C C . GLY A 1 195 ? 19.047 19.484 6.164 1 96.94 195 GLY A C 1
ATOM 1484 O O . GLY A 1 195 ? 19.891 19.078 6.973 1 96.94 195 GLY A O 1
ATOM 1485 N N . TYR A 1 196 ? 17.781 19.391 6.359 1 97.56 196 TYR A N 1
ATOM 1486 C CA . TYR A 1 196 ? 17.266 18.812 7.598 1 97.56 196 TYR A CA 1
ATOM 1487 C C . TYR A 1 196 ? 17.062 17.312 7.457 1 97.56 196 TYR A C 1
ATOM 1489 O O . TYR A 1 196 ? 17.062 16.781 6.344 1 97.56 196 TYR A O 1
ATOM 1497 N N . ARG A 1 197 ? 16.891 16.625 8.594 1 97.25 197 ARG A N 1
ATOM 1498 C CA . ARG A 1 197 ? 16.688 15.18 8.633 1 97.25 197 ARG A CA 1
ATOM 1499 C C . ARG A 1 197 ? 15.516 14.82 9.523 1 97.25 197 ARG A C 1
ATOM 1501 O O . ARG A 1 197 ? 15.703 14.328 10.641 1 97.25 197 ARG A O 1
ATOM 1508 N N . PRO A 1 198 ? 14.328 15.031 8.953 1 98.19 198 PRO A N 1
ATOM 1509 C CA . PRO A 1 198 ? 13.164 14.648 9.75 1 98.19 198 PRO A CA 1
ATOM 1510 C C . PRO A 1 198 ? 13.172 13.172 10.133 1 98.19 198 PRO A C 1
ATOM 1512 O O . PRO A 1 198 ? 13.875 12.375 9.516 1 98.19 198 PRO A O 1
ATOM 1515 N N . ARG A 1 199 ? 12.445 12.844 11.148 1 98.38 199 ARG A N 1
ATOM 1516 C CA . ARG A 1 199 ? 12.375 11.469 11.617 1 98.38 199 ARG A CA 1
ATOM 1517 C C . ARG A 1 199 ? 11.117 10.773 11.109 1 98.38 199 ARG A C 1
ATOM 1519 O O . ARG A 1 199 ? 10.109 11.43 10.836 1 98.38 199 ARG A O 1
ATOM 1526 N N . MET A 1 200 ? 11.25 9.484 10.961 1 98.38 200 MET A N 1
ATOM 1527 C CA . MET A 1 200 ? 10.117 8.648 10.562 1 98.38 200 MET A CA 1
ATOM 1528 C C . MET A 1 200 ? 9.414 8.07 11.781 1 98.38 200 MET A C 1
ATOM 1530 O O . MET A 1 200 ? 10.062 7.582 12.711 1 98.38 200 MET A O 1
ATOM 1534 N N . VAL A 1 201 ? 8.117 8.25 11.781 1 98.31 201 VAL A N 1
ATOM 1535 C CA . VAL A 1 201 ? 7.277 7.645 12.812 1 98.31 201 VAL A CA 1
ATOM 1536 C C . VAL A 1 201 ? 6.332 6.629 12.172 1 98.31 201 VAL A C 1
ATOM 1538 O O . VAL A 1 201 ? 5.594 6.957 11.242 1 98.31 201 VAL A O 1
ATOM 1541 N N . GLU A 1 202 ? 6.352 5.406 12.602 1 96.62 202 GLU A N 1
ATOM 1542 C CA . GLU A 1 202 ? 5.469 4.395 12.031 1 96.62 202 GLU A CA 1
ATOM 1543 C C . GLU A 1 202 ? 4.004 4.723 12.312 1 96.62 202 GLU A C 1
ATOM 1545 O O . GLU A 1 202 ? 3.609 4.887 13.469 1 96.62 202 GLU A O 1
ATOM 1550 N N . GLY A 1 203 ? 3.26 4.91 11.234 1 95.94 203 GLY A N 1
ATOM 1551 C CA . GLY A 1 203 ? 1.826 5.133 11.336 1 95.94 203 GLY A CA 1
ATOM 1552 C C . GLY A 1 203 ? 1.011 3.867 11.148 1 95.94 203 GLY A C 1
ATOM 1553 O O . GLY A 1 203 ? 1.543 2.836 10.734 1 95.94 203 GLY A O 1
ATOM 1554 N N . ARG A 1 204 ? -0.198 4.004 11.469 1 91.31 204 ARG A N 1
ATOM 1555 C CA . ARG A 1 204 ? -1.107 2.875 11.297 1 91.31 204 ARG A CA 1
ATOM 1556 C C . ARG A 1 204 ? -1.353 2.588 9.82 1 91.31 204 ARG A C 1
ATOM 1558 O O . ARG A 1 204 ? -1.447 3.514 9.008 1 91.31 204 ARG A O 1
ATOM 1565 N N . ALA A 1 205 ? -1.625 1.354 9.547 1 83.31 205 ALA A N 1
ATOM 1566 C CA . ALA A 1 205 ? -1.903 0.92 8.18 1 83.31 205 ALA A CA 1
ATOM 1567 C C . ALA A 1 205 ? -3.264 1.429 7.707 1 83.31 205 ALA A C 1
ATOM 1569 O O . ALA A 1 205 ? -3.484 1.608 6.508 1 83.31 205 ALA A O 1
ATOM 1570 N N . ASP A 1 206 ? -4.105 1.665 8.594 1 89.69 206 ASP A N 1
ATOM 1571 C CA . ASP A 1 206 ? -5.457 2.074 8.227 1 89.69 206 ASP A CA 1
ATOM 1572 C C . ASP A 1 206 ? -5.531 3.584 8 1 89.69 206 ASP A C 1
ATOM 1574 O O . ASP A 1 206 ? -6.598 4.121 7.699 1 89.69 206 ASP A O 1
ATOM 1578 N N . ASN A 1 207 ? -4.406 4.277 8.195 1 94.56 207 ASN A N 1
ATOM 1579 C CA . ASN A 1 207 ? -4.344 5.684 7.809 1 94.56 207 ASN A CA 1
ATOM 1580 C C . ASN A 1 207 ? -4.191 5.844 6.297 1 94.56 207 ASN A C 1
ATOM 1582 O O . ASN A 1 207 ? -3.268 6.512 5.828 1 94.56 207 ASN A O 1
ATOM 1586 N N . LEU A 1 208 ? -5.117 5.305 5.602 1 91.62 208 LEU A N 1
ATOM 1587 C CA . LEU A 1 208 ? -5.031 5.227 4.148 1 91.62 208 LEU A CA 1
ATOM 1588 C C . LEU A 1 208 ? -5.402 6.559 3.506 1 91.62 208 LEU A C 1
ATOM 1590 O O . LEU A 1 208 ? -6.238 7.293 4.035 1 91.62 208 LEU A O 1
ATOM 1594 N N . LYS A 1 209 ? -4.781 6.859 2.426 1 93.81 209 LYS A N 1
ATOM 1595 C CA . LYS A 1 209 ? -5.184 7.98 1.579 1 93.81 209 LYS A CA 1
ATOM 1596 C C . LYS A 1 209 ? -6.219 7.547 0.546 1 93.81 209 LYS A C 1
ATOM 1598 O O . LYS A 1 209 ? -5.992 6.605 -0.212 1 93.81 209 LYS A O 1
ATOM 1603 N N . VAL A 1 210 ? -7.34 8.18 0.451 1 92.44 210 VAL A N 1
ATOM 1604 C CA . VAL A 1 210 ? -8.359 7.867 -0.547 1 92.44 210 VAL A CA 1
ATOM 1605 C C . VAL A 1 210 ? -7.961 8.477 -1.893 1 92.44 210 VAL A C 1
ATOM 1607 O O . VAL A 1 210 ? -7.922 9.695 -2.043 1 92.44 210 VAL A O 1
ATOM 1610 N N . THR A 1 211 ? -7.637 7.578 -2.873 1 87.75 211 THR A N 1
ATOM 1611 C CA . THR A 1 211 ? -7.203 8.07 -4.176 1 87.75 211 THR A CA 1
ATOM 1612 C C . THR A 1 211 ? -8 7.41 -5.297 1 87.75 211 THR A C 1
ATOM 1614 O O . THR A 1 211 ? -7.992 7.887 -6.434 1 87.75 211 THR A O 1
ATOM 1617 N N . ARG A 1 212 ? -8.609 6.289 -4.922 1 82.5 212 ARG A N 1
ATOM 1618 C CA . ARG A 1 212 ? -9.43 5.543 -5.871 1 82.5 212 ARG A CA 1
ATOM 1619 C C . ARG A 1 212 ? -10.773 5.168 -5.254 1 82.5 212 ARG A C 1
ATOM 1621 O O . ARG A 1 212 ? -10.938 5.195 -4.031 1 82.5 212 ARG A O 1
ATOM 1628 N N . PRO A 1 213 ? -11.68 4.863 -6.152 1 79.56 213 PRO A N 1
ATOM 1629 C CA . PRO A 1 213 ? -13.008 4.52 -5.633 1 79.56 213 PRO A CA 1
ATOM 1630 C C . PRO A 1 213 ? -12.977 3.355 -4.648 1 79.56 213 PRO A C 1
ATOM 1632 O O . PRO A 1 213 ? -13.703 3.365 -3.65 1 79.56 213 PRO A O 1
ATOM 1635 N N . GLU A 1 214 ? -12.109 2.422 -4.824 1 78.75 214 GLU A N 1
ATOM 1636 C CA . GLU A 1 214 ? -12 1.256 -3.953 1 78.75 214 GLU A CA 1
ATOM 1637 C C . GLU A 1 214 ? -11.539 1.653 -2.555 1 78.75 214 GLU A C 1
ATOM 1639 O O . GLU A 1 214 ? -11.844 0.971 -1.575 1 78.75 214 GLU A O 1
ATOM 1644 N N . ASP A 1 215 ? -10.836 2.73 -2.467 1 86.25 215 ASP A N 1
ATOM 1645 C CA . ASP A 1 215 ? -10.328 3.205 -1.184 1 86.25 215 ASP A CA 1
ATOM 1646 C C . ASP A 1 215 ? -11.461 3.709 -0.295 1 86.25 215 ASP A C 1
ATOM 1648 O O . ASP A 1 215 ? -11.336 3.734 0.931 1 86.25 215 ASP A O 1
ATOM 1652 N N . LEU A 1 216 ? -12.578 4.137 -0.972 1 89.25 216 LEU A N 1
ATOM 1653 C CA . LEU A 1 216 ? -13.703 4.668 -0.203 1 89.25 216 LEU A CA 1
ATOM 1654 C C . LEU A 1 216 ? -14.312 3.586 0.681 1 89.25 216 LEU A C 1
ATOM 1656 O O . LEU A 1 216 ? -14.609 3.83 1.854 1 89.25 216 LEU A O 1
ATOM 1660 N N . ALA A 1 217 ? -14.453 2.473 0.094 1 84.75 217 ALA A N 1
ATOM 1661 C CA . ALA A 1 217 ? -15.016 1.354 0.851 1 84.75 217 ALA A CA 1
ATOM 1662 C C . ALA A 1 217 ? -14.094 0.961 2.006 1 84.75 217 ALA A C 1
ATOM 1664 O O . ALA A 1 217 ? -14.57 0.649 3.102 1 84.75 217 ALA A O 1
ATOM 1665 N N . LEU A 1 218 ? -12.883 1.024 1.763 1 88.06 218 LEU A N 1
ATOM 1666 C CA . LEU A 1 218 ? -11.898 0.691 2.785 1 88.06 218 LEU A CA 1
ATOM 1667 C C . LEU A 1 218 ? -11.914 1.718 3.914 1 88.06 218 LEU A C 1
ATOM 1669 O O . LEU A 1 218 ? -11.883 1.353 5.09 1 88.06 218 LEU A O 1
ATOM 1673 N N . ALA A 1 219 ? -11.914 2.926 3.523 1 92.94 219 ALA A N 1
ATOM 1674 C CA . ALA A 1 219 ? -11.969 3.992 4.523 1 92.94 219 ALA A CA 1
ATOM 1675 C C . ALA A 1 219 ? -13.203 3.848 5.41 1 92.94 219 ALA A C 1
ATOM 1677 O O . ALA A 1 219 ? -13.117 4.02 6.629 1 92.94 219 ALA A O 1
ATOM 1678 N N . SER A 1 220 ? -14.297 3.504 4.758 1 92.44 220 SER A N 1
ATOM 1679 C CA . SER A 1 220 ? -15.531 3.295 5.508 1 92.44 220 SER A CA 1
ATOM 1680 C C . SER A 1 220 ? -15.383 2.16 6.516 1 92.44 220 SER A C 1
ATOM 1682 O O . SER A 1 220 ? -15.812 2.279 7.664 1 92.44 220 SER A O 1
ATOM 1684 N N . LEU A 1 221 ? -14.773 1.138 6.098 1 87.44 221 LEU A N 1
ATOM 1685 C CA . LEU A 1 221 ? -14.539 -0.007 6.973 1 87.44 221 LEU A CA 1
ATOM 1686 C C . LEU A 1 221 ? -13.656 0.382 8.156 1 87.44 221 LEU A C 1
ATOM 1688 O O . LEU A 1 221 ? -13.961 0.047 9.297 1 87.44 221 LEU A O 1
ATOM 1692 N N . TYR A 1 222 ? -12.578 1.07 7.887 1 91.31 222 TYR A N 1
ATOM 1693 C CA . TYR A 1 222 ? -11.633 1.461 8.922 1 91.31 222 TYR A CA 1
ATOM 1694 C C . TYR A 1 222 ? -12.281 2.408 9.93 1 91.31 222 TYR A C 1
ATOM 1696 O O . TYR A 1 222 ? -12.086 2.273 11.133 1 91.31 222 TYR A O 1
ATOM 1704 N N . LEU A 1 223 ? -13.023 3.326 9.422 1 94.38 223 LEU A N 1
ATOM 1705 C CA . LEU A 1 223 ? -13.695 4.277 10.297 1 94.38 223 LEU A CA 1
ATOM 1706 C C . LEU A 1 223 ? -14.664 3.559 11.234 1 94.38 223 LEU A C 1
ATOM 1708 O O . LEU A 1 223 ? -14.719 3.867 12.422 1 94.38 223 LEU A O 1
ATOM 1712 N N . ARG A 1 224 ? -15.375 2.586 10.703 1 90.88 224 ARG A N 1
ATOM 1713 C CA . ARG A 1 224 ? -16.312 1.817 11.516 1 90.88 224 ARG A CA 1
ATOM 1714 C C . ARG A 1 224 ? -15.57 1.032 12.594 1 90.88 224 ARG A C 1
ATOM 1716 O O . ARG A 1 224 ? -16.031 0.962 13.742 1 90.88 224 ARG A O 1
ATOM 1723 N N . GLN A 1 225 ? -14.469 0.503 12.266 1 87.19 225 GLN A N 1
ATOM 1724 C CA . GLN A 1 225 ? -13.672 -0.282 13.203 1 87.19 225 GLN A CA 1
ATOM 1725 C C . GLN A 1 225 ? -13.094 0.6 14.305 1 87.19 225 GLN A C 1
ATOM 1727 O O . GLN A 1 225 ? -13.031 0.192 15.469 1 87.19 225 GLN A O 1
ATOM 1732 N N . GLN A 1 226 ? -12.633 1.743 13.945 1 89.75 226 GLN A N 1
ATOM 1733 C CA . GLN A 1 226 ? -12.055 2.676 14.906 1 89.75 226 GLN A CA 1
ATOM 1734 C C . GLN A 1 226 ? -13.117 3.197 15.867 1 89.75 226 GLN A C 1
ATOM 1736 O O . GLN A 1 226 ? -12.844 3.42 17.047 1 89.75 226 GLN A O 1
ATOM 1741 N N . ASP A 1 227 ? -14.258 3.35 15.328 1 87.06 227 ASP A N 1
ATOM 1742 C CA . ASP A 1 227 ? -15.336 3.881 16.156 1 87.06 227 ASP A CA 1
ATOM 1743 C C . ASP A 1 227 ? -15.875 2.812 17.109 1 87.06 227 ASP A C 1
ATOM 1745 O O . ASP A 1 227 ? -16.469 3.133 18.141 1 87.06 227 ASP A O 1
ATOM 1749 N N . ALA A 1 228 ? -15.805 1.566 16.688 1 81.5 228 ALA A N 1
ATOM 1750 C CA . ALA A 1 228 ? -16.266 0.471 17.531 1 81.5 228 ALA A CA 1
ATOM 1751 C C . ALA A 1 228 ? -15.328 0.242 18.703 1 81.5 228 ALA A C 1
ATOM 1753 O O . ALA A 1 228 ? -15.727 -0.317 19.734 1 81.5 228 ALA A O 1
ATOM 1754 N N . HIS A 1 229 ? -14.094 0.646 18.656 1 68.88 229 HIS A N 1
ATOM 1755 C CA . HIS A 1 229 ? -13.148 0.47 19.75 1 68.88 229 HIS A CA 1
ATOM 1756 C C . HIS A 1 229 ? -12.891 1.788 20.484 1 68.88 229 HIS A C 1
ATOM 1758 O O . HIS A 1 229 ? -12.758 1.812 21.703 1 68.88 229 HIS A O 1
ATOM 1764 N N . MET B 1 1 ? -8.188 -21.859 -32.562 1 32.72 1 MET B N 1
ATOM 1765 C CA . MET B 1 1 ? -8.297 -22.375 -31.188 1 32.72 1 MET B CA 1
ATOM 1766 C C . MET B 1 1 ? -7.059 -22.016 -30.375 1 32.72 1 MET B C 1
ATOM 1768 O O . MET B 1 1 ? -5.965 -22.516 -30.641 1 32.72 1 MET B O 1
ATOM 1772 N N . THR B 1 2 ? -6.754 -20.797 -30 1 45.09 2 THR B N 1
ATOM 1773 C CA . THR B 1 2 ? -5.488 -20.266 -29.5 1 45.09 2 THR B CA 1
ATOM 1774 C C . THR B 1 2 ? -4.938 -21.141 -28.375 1 45.09 2 THR B C 1
ATOM 1776 O O . THR B 1 2 ? -5.633 -21.406 -27.391 1 45.09 2 THR B O 1
ATOM 1779 N N . ASP B 1 3 ? -4.051 -22.109 -28.594 1 54.47 3 ASP B N 1
ATOM 1780 C CA . ASP B 1 3 ? -3.516 -23.219 -27.797 1 54.47 3 ASP B CA 1
ATOM 1781 C C . ASP B 1 3 ? -3.131 -22.734 -26.391 1 54.47 3 ASP B C 1
ATOM 1783 O O . ASP B 1 3 ? -2.23 -21.906 -26.234 1 54.47 3 ASP B O 1
ATOM 1787 N N . ARG B 1 4 ? -4.09 -22.672 -25.547 1 63.56 4 ARG B N 1
ATOM 1788 C CA . ARG B 1 4 ? -3.83 -22.297 -24.172 1 63.56 4 ARG B CA 1
ATOM 1789 C C . ARG B 1 4 ? -2.715 -23.141 -23.562 1 63.56 4 ARG B C 1
ATOM 1791 O O . ARG B 1 4 ? -2.697 -24.359 -23.734 1 63.56 4 ARG B O 1
ATOM 1798 N N . PRO B 1 5 ? -1.687 -22.453 -23.094 1 68.94 5 PRO B N 1
ATOM 1799 C CA . PRO B 1 5 ? -0.601 -23.234 -22.516 1 68.94 5 PRO B CA 1
ATOM 1800 C C . PRO B 1 5 ? -1.065 -24.109 -21.359 1 68.94 5 PRO B C 1
ATOM 1802 O O . PRO B 1 5 ? -2.059 -23.797 -20.703 1 68.94 5 PRO B O 1
ATOM 1805 N N . TRP B 1 6 ? -0.632 -25.281 -21.344 1 82.62 6 TRP B N 1
ATOM 1806 C CA . TRP B 1 6 ? -0.733 -26.078 -20.125 1 82.62 6 TRP B CA 1
ATOM 1807 C C . TRP B 1 6 ? 0.073 -25.453 -19 1 82.62 6 TRP B C 1
ATOM 1809 O O . TRP B 1 6 ? 1.29 -25.281 -19.109 1 82.62 6 TRP B O 1
ATOM 1819 N N . LEU B 1 7 ? -0.683 -24.938 -18 1 94.31 7 LEU B N 1
ATOM 1820 C CA . LEU B 1 7 ? -0.102 -24.172 -16.906 1 94.31 7 LEU B CA 1
ATOM 1821 C C . LEU B 1 7 ? -0.32 -24.859 -15.57 1 94.31 7 LEU B C 1
ATOM 1823 O O . LEU B 1 7 ? -1.395 -25.406 -15.32 1 94.31 7 LEU B O 1
ATOM 1827 N N . THR B 1 8 ? 0.749 -25.047 -14.797 1 98.44 8 THR B N 1
ATOM 1828 C CA . THR B 1 8 ? 0.629 -25.469 -13.406 1 98.44 8 THR B CA 1
ATOM 1829 C C . THR B 1 8 ? 0.815 -24.281 -12.469 1 98.44 8 THR B C 1
ATOM 1831 O O . THR B 1 8 ? 1.7 -23.453 -12.68 1 98.44 8 THR B O 1
ATOM 1834 N N . ALA B 1 9 ? -0.051 -24.156 -11.492 1 98.75 9 ALA B N 1
ATOM 1835 C CA . ALA B 1 9 ? 0.124 -23.156 -10.438 1 98.75 9 ALA B CA 1
ATOM 1836 C C . ALA B 1 9 ? 0.801 -23.766 -9.211 1 98.75 9 ALA B C 1
ATOM 1838 O O . ALA B 1 9 ? 0.492 -24.891 -8.82 1 98.75 9 ALA B O 1
ATOM 1839 N N . VAL B 1 10 ? 1.731 -23.062 -8.688 1 98.88 10 VAL B N 1
ATOM 1840 C CA . VAL B 1 10 ? 2.4 -23.438 -7.441 1 98.88 10 VAL B CA 1
ATOM 1841 C C . VAL B 1 10 ? 1.996 -22.469 -6.332 1 98.88 10 VAL B C 1
ATOM 1843 O O . VAL B 1 10 ? 2.043 -21.25 -6.516 1 98.88 10 VAL B O 1
ATOM 1846 N N . VAL B 1 11 ? 1.599 -22.984 -5.176 1 98.81 11 VAL B N 1
ATOM 1847 C CA . VAL B 1 11 ? 1.17 -22.188 -4.031 1 98.81 11 VAL B CA 1
ATOM 1848 C C . VAL B 1 11 ? 1.993 -22.562 -2.801 1 98.81 11 VAL B C 1
ATOM 1850 O O . VAL B 1 11 ? 1.72 -23.578 -2.152 1 98.81 11 VAL B O 1
ATOM 1853 N N . PRO B 1 12 ? 3.016 -21.75 -2.523 1 98.56 12 PRO B N 1
ATOM 1854 C CA . PRO B 1 12 ? 3.723 -21.984 -1.264 1 98.56 12 PRO B CA 1
ATOM 1855 C C . PRO B 1 12 ? 2.875 -21.656 -0.039 1 98.56 12 PRO B C 1
ATOM 1857 O O . PRO B 1 12 ? 2.463 -20.5 0.136 1 98.56 12 PRO B O 1
ATOM 1860 N N . ALA B 1 13 ? 2.625 -22.625 0.819 1 97.12 13 ALA B N 1
ATOM 1861 C CA . ALA B 1 13 ? 1.726 -22.469 1.959 1 97.12 13 ALA B CA 1
ATOM 1862 C C . ALA B 1 13 ? 2.338 -23.062 3.225 1 97.12 13 ALA B C 1
ATOM 1864 O O . ALA B 1 13 ? 1.621 -23.578 4.09 1 97.12 13 ALA B O 1
ATOM 1865 N N . ALA B 1 14 ? 3.65 -23.031 3.27 1 94.31 14 ALA B N 1
ATOM 1866 C CA . ALA B 1 14 ? 4.324 -23.688 4.391 1 94.31 14 ALA B CA 1
ATOM 1867 C C . ALA B 1 14 ? 4.594 -22.688 5.516 1 94.31 14 ALA B C 1
ATOM 1869 O O . ALA B 1 14 ? 4.988 -23.078 6.617 1 94.31 14 ALA B O 1
ATOM 1870 N N . GLY B 1 15 ? 4.414 -21.438 5.191 1 87.38 15 GLY B N 1
ATOM 1871 C CA . GLY B 1 15 ? 4.719 -20.422 6.188 1 87.38 15 GLY B CA 1
ATOM 1872 C C . GLY B 1 15 ? 3.68 -20.344 7.293 1 87.38 15 GLY B C 1
ATOM 1873 O O . GLY B 1 15 ? 2.486 -20.531 7.043 1 87.38 15 GLY B O 1
ATOM 1874 N N . ILE B 1 16 ? 4.098 -20 8.523 1 76.44 16 ILE B N 1
ATOM 1875 C CA . ILE B 1 16 ? 3.215 -20.047 9.688 1 76.44 16 ILE B CA 1
ATOM 1876 C C . ILE B 1 16 ? 2.576 -18.672 9.906 1 76.44 16 ILE B C 1
ATOM 1878 O O . ILE B 1 16 ? 1.588 -18.547 10.641 1 76.44 16 ILE B O 1
ATOM 1882 N N . GLY B 1 17 ? 2.977 -17.656 9.273 1 74.62 17 GLY B N 1
ATOM 1883 C CA . GLY B 1 17 ? 2.371 -16.328 9.422 1 74.62 17 GLY B CA 1
ATOM 1884 C C . GLY B 1 17 ? 2.555 -15.742 10.805 1 74.62 17 GLY B C 1
ATOM 1885 O O . GLY B 1 17 ? 1.584 -15.336 11.445 1 74.62 17 GLY B O 1
ATOM 1886 N N . SER B 1 18 ? 3.803 -15.562 11.305 1 73.5 18 SER B N 1
ATOM 1887 C CA . SER B 1 18 ? 4.129 -15.172 12.68 1 73.5 18 SER B CA 1
ATOM 1888 C C . SER B 1 18 ? 3.52 -13.82 13.031 1 73.5 18 SER B C 1
ATOM 1890 O O . SER B 1 18 ? 3.127 -13.586 14.172 1 73.5 18 SER B O 1
ATOM 1892 N N . ARG B 1 19 ? 3.164 -12.938 12.164 1 68.56 19 ARG B N 1
ATOM 1893 C CA . ARG B 1 19 ? 2.662 -11.586 12.406 1 68.56 19 ARG B CA 1
ATOM 1894 C C . ARG B 1 19 ? 1.17 -11.609 12.719 1 68.56 19 ARG B C 1
ATOM 1896 O O . ARG B 1 19 ? 0.612 -10.602 13.172 1 68.56 19 ARG B O 1
ATOM 1903 N N . MET B 1 20 ? 0.495 -12.656 12.57 1 73.75 20 MET B N 1
ATOM 1904 C CA . MET B 1 20 ? -0.948 -12.773 12.766 1 73.75 20 MET B CA 1
ATOM 1905 C C . MET B 1 20 ? -1.279 -13.078 14.219 1 73.75 20 MET B C 1
ATOM 1907 O O . MET B 1 20 ? -2.422 -12.906 14.648 1 73.75 20 MET B O 1
ATOM 1911 N N . GLY B 1 21 ? -0.234 -13.422 15.008 1 69.19 21 GLY B N 1
ATOM 1912 C CA . GLY B 1 21 ? -0.398 -13.688 16.438 1 69.19 21 GLY B CA 1
ATOM 1913 C C . GLY B 1 21 ? -1.293 -14.883 16.719 1 69.19 21 GLY B C 1
ATOM 1914 O O . GLY B 1 21 ? -1.649 -15.133 17.875 1 69.19 21 GLY B O 1
ATOM 1915 N N . ASP B 1 22 ? -1.68 -15.594 15.734 1 72.31 22 ASP B N 1
ATOM 1916 C CA . ASP B 1 22 ? -2.602 -16.719 15.906 1 72.31 22 ASP B CA 1
ATOM 1917 C C . ASP B 1 22 ? -1.845 -18.031 16.031 1 72.31 22 ASP B C 1
ATOM 1919 O O . ASP B 1 22 ? -0.694 -18.141 15.602 1 72.31 22 ASP B O 1
ATOM 1923 N N . THR B 1 23 ? -2.441 -18.906 16.703 1 78.62 23 THR B N 1
ATOM 1924 C CA . THR B 1 23 ? -1.916 -20.266 16.75 1 78.62 23 THR B CA 1
ATOM 1925 C C . THR B 1 23 ? -2.131 -20.984 15.422 1 78.62 23 THR B C 1
ATOM 1927 O O . THR B 1 23 ? -1.318 -21.828 15.023 1 78.62 23 THR B O 1
ATOM 1930 N N . LEU B 1 24 ? -3.1 -20.609 14.773 1 86.88 24 LEU B N 1
ATOM 1931 C CA . LEU B 1 24 ? -3.445 -21.125 13.453 1 86.88 24 LEU B CA 1
ATOM 1932 C C . LEU B 1 24 ? -2.68 -20.391 12.359 1 86.88 24 LEU B C 1
ATOM 1934 O O . LEU B 1 24 ? -2.65 -19.156 12.336 1 86.88 24 LEU B O 1
ATOM 1938 N N . PRO B 1 25 ? -1.979 -21.203 11.531 1 91.38 25 PRO B N 1
ATOM 1939 C CA . PRO B 1 25 ? -1.339 -20.531 10.398 1 91.38 25 PRO B CA 1
ATOM 1940 C C . PRO B 1 25 ? -2.307 -19.625 9.633 1 91.38 25 PRO B C 1
ATOM 1942 O O . PRO B 1 25 ? -3.473 -19.984 9.445 1 91.38 25 PRO B O 1
ATOM 1945 N N . LYS B 1 26 ? -1.846 -18.562 9.133 1 92.12 26 LYS B N 1
ATOM 1946 C CA . LYS B 1 26 ? -2.723 -17.516 8.602 1 92.12 26 LYS B CA 1
ATOM 1947 C C . LYS B 1 26 ? -3.5 -18.016 7.387 1 92.12 26 LYS B C 1
ATOM 1949 O O . LYS B 1 26 ? -4.633 -17.594 7.148 1 92.12 26 LYS B O 1
ATOM 1954 N N . GLN B 1 27 ? -2.906 -18.906 6.605 1 94.75 27 GLN B N 1
ATOM 1955 C CA . GLN B 1 27 ? -3.547 -19.375 5.379 1 94.75 27 GLN B CA 1
ATOM 1956 C C . GLN B 1 27 ? -4.805 -20.172 5.68 1 94.75 27 GLN B C 1
ATOM 1958 O O . GLN B 1 27 ? -5.621 -20.422 4.793 1 94.75 27 GLN B O 1
ATOM 1963 N N . TYR B 1 28 ? -4.996 -20.547 6.973 1 95.5 28 TYR B N 1
ATOM 1964 C CA . TYR B 1 28 ? -6.16 -21.344 7.34 1 95.5 28 TYR B CA 1
ATOM 1965 C C . TYR B 1 28 ? -7.172 -20.516 8.117 1 95.5 28 TYR B C 1
ATOM 1967 O O . TYR B 1 28 ? -8.188 -21.031 8.578 1 95.5 28 TYR B O 1
ATOM 1975 N N . LEU B 1 29 ? -6.891 -19.266 8.273 1 94.25 29 LEU B N 1
ATOM 1976 C CA . LEU B 1 29 ? -7.859 -18.375 8.914 1 94.25 29 LEU B CA 1
ATOM 1977 C C . LEU B 1 29 ? -9.125 -18.25 8.078 1 94.25 29 LEU B C 1
ATOM 1979 O O . LEU B 1 29 ? -9.055 -18.188 6.848 1 94.25 29 LEU B O 1
ATOM 1983 N N . ALA B 1 30 ? -10.172 -18.094 8.781 1 93.81 30 ALA B N 1
ATOM 1984 C CA . ALA B 1 30 ? -11.477 -18.031 8.125 1 93.81 30 ALA B CA 1
ATOM 1985 C C . ALA B 1 30 ? -11.656 -16.703 7.383 1 93.81 30 ALA B C 1
ATOM 1987 O O . ALA B 1 30 ? -11.32 -15.648 7.906 1 93.81 30 ALA B O 1
ATOM 1988 N N . LEU B 1 31 ? -12.125 -16.812 6.211 1 94.69 31 LEU B N 1
ATOM 1989 C CA . LEU B 1 31 ? -12.562 -15.719 5.352 1 94.69 31 LEU B CA 1
ATOM 1990 C C . LEU B 1 31 ? -13.898 -16.031 4.699 1 94.69 31 LEU B C 1
ATOM 1992 O O . LEU B 1 31 ? -13.938 -16.578 3.594 1 94.69 31 LEU B O 1
ATOM 1996 N N . GLY B 1 32 ? -14.961 -15.617 5.383 1 91.5 32 GLY B N 1
ATOM 1997 C CA . GLY B 1 32 ? -16.281 -16.094 4.996 1 91.5 32 GLY B CA 1
ATOM 1998 C C . GLY B 1 32 ? -16.484 -17.578 5.273 1 91.5 32 GLY B C 1
ATOM 1999 O O . GLY B 1 32 ? -16.234 -18.047 6.387 1 91.5 32 GLY B O 1
ATOM 2000 N N . ASP B 1 33 ? -16.969 -18.25 4.262 1 92.25 33 ASP B N 1
ATOM 2001 C CA . ASP B 1 33 ? -17.281 -19.672 4.426 1 92.25 33 ASP B CA 1
ATOM 2002 C C . ASP B 1 33 ? -16.062 -20.547 4.125 1 92.25 33 ASP B C 1
ATOM 2004 O O . ASP B 1 33 ? -16.109 -21.766 4.336 1 92.25 33 ASP B O 1
AT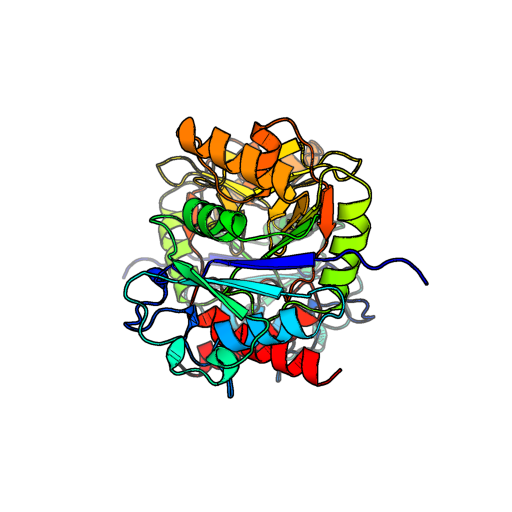OM 2008 N N . GLN B 1 34 ? -15.039 -19.969 3.727 1 95.75 34 GLN B N 1
ATOM 2009 C CA . GLN B 1 34 ? -13.797 -20.656 3.396 1 95.75 34 GLN B CA 1
ATOM 2010 C C . GLN B 1 34 ? -12.602 -20 4.074 1 95.75 34 GLN B C 1
ATOM 2012 O O . GLN B 1 34 ? -12.703 -18.875 4.562 1 95.75 34 GLN B O 1
ATOM 2017 N N . CYS B 1 35 ? -11.539 -20.703 4.207 1 96.81 35 CYS B N 1
ATOM 2018 C CA . CYS B 1 35 ? -10.328 -20.078 4.723 1 96.81 35 CYS B CA 1
ATOM 2019 C C . CYS B 1 35 ? -9.555 -19.391 3.604 1 96.81 35 CYS B C 1
ATOM 2021 O O . CYS B 1 35 ? -9.898 -19.531 2.43 1 96.81 35 CYS B O 1
ATOM 2023 N N . ILE B 1 36 ? -8.539 -18.688 3.891 1 97.19 36 ILE B N 1
ATOM 2024 C CA . ILE B 1 36 ? -7.754 -17.891 2.945 1 97.19 36 ILE B CA 1
ATOM 2025 C C . ILE B 1 36 ? -7.223 -18.797 1.837 1 97.19 36 ILE B C 1
ATOM 2027 O O . ILE B 1 36 ? -7.406 -18.516 0.651 1 97.19 36 ILE B O 1
ATOM 2031 N N . LEU B 1 37 ? -6.648 -19.906 2.203 1 97.94 37 LEU B N 1
ATOM 2032 C CA . LEU B 1 37 ? -6.031 -20.828 1.256 1 97.94 37 LEU B CA 1
ATOM 2033 C C . LEU B 1 37 ? -7.07 -21.406 0.301 1 97.94 37 LEU B C 1
ATOM 2035 O O . LEU B 1 37 ? -6.812 -21.531 -0.898 1 97.94 37 LEU B O 1
ATOM 2039 N N . GLU B 1 38 ? -8.234 -21.703 0.798 1 97.88 38 GLU B N 1
ATOM 2040 C CA . GLU B 1 38 ? -9.297 -22.266 -0.028 1 97.88 38 GLU B CA 1
ATOM 2041 C C . GLU B 1 38 ? -9.742 -21.281 -1.105 1 97.88 38 GLU B C 1
ATOM 2043 O O . GLU B 1 38 ? -9.938 -21.656 -2.262 1 97.88 38 GLU B O 1
ATOM 2048 N N . HIS B 1 39 ? -9.906 -20.047 -0.696 1 97.88 39 HIS B N 1
ATOM 2049 C CA . HIS B 1 39 ? -10.242 -19.031 -1.685 1 97.88 39 HIS B CA 1
ATOM 2050 C C . HIS B 1 39 ? -9.188 -18.953 -2.783 1 97.88 39 HIS B C 1
ATOM 2052 O O . HIS B 1 39 ? -9.516 -18.922 -3.969 1 97.88 39 HIS B O 1
ATOM 2058 N N . THR B 1 40 ? -7.957 -18.953 -2.359 1 98.38 40 THR B N 1
ATOM 2059 C CA . THR B 1 40 ? -6.832 -18.844 -3.285 1 98.38 40 THR B CA 1
ATOM 2060 C C . THR B 1 40 ? -6.836 -20.016 -4.273 1 98.38 40 THR B C 1
ATOM 2062 O O . THR B 1 40 ? -6.805 -19.797 -5.488 1 98.38 40 THR B O 1
ATOM 2065 N N . LEU B 1 41 ? -6.957 -21.203 -3.783 1 98.5 41 LEU B N 1
ATOM 2066 C CA . LEU B 1 41 ? -6.902 -22.391 -4.617 1 98.5 41 LEU B CA 1
ATOM 2067 C C . LEU B 1 41 ? -8.117 -22.469 -5.535 1 98.5 41 LEU B C 1
ATOM 2069 O O . LEU B 1 41 ? -7.988 -22.828 -6.711 1 98.5 41 LEU B O 1
ATOM 2073 N N . THR B 1 42 ? -9.258 -22.141 -4.996 1 97.5 42 THR B N 1
ATOM 2074 C CA . THR B 1 42 ? -10.484 -22.172 -5.785 1 97.5 42 THR B CA 1
ATOM 2075 C C . THR B 1 42 ? -10.398 -21.203 -6.969 1 97.5 42 THR B C 1
ATOM 2077 O O . THR B 1 42 ? -10.758 -21.562 -8.094 1 97.5 42 THR B O 1
ATOM 2080 N N . ARG B 1 43 ? -9.867 -20.094 -6.762 1 97.12 43 ARG B N 1
ATOM 2081 C CA . ARG B 1 43 ? -9.773 -19.094 -7.812 1 97.12 43 ARG B CA 1
ATOM 2082 C C . ARG B 1 43 ? -8.734 -19.5 -8.859 1 97.12 43 ARG B C 1
ATOM 2084 O O . ARG B 1 43 ? -8.93 -19.25 -10.055 1 97.12 43 ARG B O 1
ATOM 2091 N N . LEU B 1 44 ? -7.645 -20.047 -8.43 1 98 44 LEU B N 1
ATOM 2092 C CA . LEU B 1 44 ? -6.65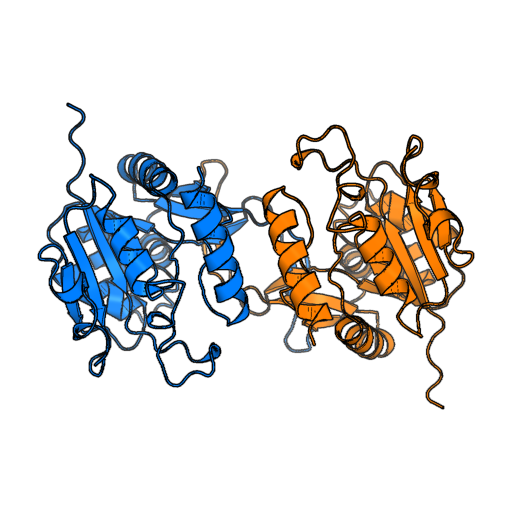2 -20.547 -9.375 1 98 44 LEU B CA 1
ATOM 2093 C C . LEU B 1 44 ? -7.238 -21.656 -10.242 1 98 44 LEU B C 1
ATOM 2095 O O . LEU B 1 44 ? -7.098 -21.625 -11.469 1 98 44 LEU B O 1
ATOM 2099 N N . LEU B 1 45 ? -7.965 -22.578 -9.648 1 97 45 LEU B N 1
ATOM 2100 C CA . LEU B 1 45 ? -8.508 -23.734 -10.336 1 97 45 LEU B CA 1
ATOM 2101 C C . LEU B 1 45 ? -9.641 -23.344 -11.273 1 97 45 LEU B C 1
ATOM 2103 O O . LEU B 1 45 ? -9.969 -24.078 -12.203 1 97 45 LEU B O 1
ATOM 2107 N N . ALA B 1 46 ? -10.211 -22.188 -11 1 95.69 46 ALA B N 1
ATOM 2108 C CA . ALA B 1 46 ? -11.305 -21.719 -11.836 1 95.69 46 ALA B CA 1
ATOM 2109 C C . ALA B 1 46 ? -10.797 -21.234 -13.195 1 95.69 46 ALA B C 1
ATOM 2111 O O . ALA B 1 46 ? -11.57 -21.109 -14.148 1 95.69 46 ALA B O 1
ATOM 2112 N N . HIS B 1 47 ? -9.594 -20.891 -13.258 1 96.25 47 HIS B N 1
ATOM 2113 C CA . HIS B 1 47 ? -9.062 -20.438 -14.531 1 96.25 47 HIS B CA 1
ATOM 2114 C C . HIS B 1 47 ? -8.836 -21.594 -15.492 1 96.25 47 HIS B C 1
ATOM 2116 O O . HIS B 1 47 ? -8.172 -22.578 -15.141 1 96.25 47 HIS B O 1
ATOM 2122 N N . PRO B 1 48 ? -9.211 -21.469 -16.719 1 95 48 PRO B N 1
ATOM 2123 C CA . PRO B 1 48 ? -9.156 -22.609 -17.656 1 95 48 PRO B CA 1
ATOM 2124 C C . PRO B 1 48 ? -7.73 -23.016 -18 1 95 48 PRO B C 1
ATOM 2126 O O . PRO B 1 48 ? -7.488 -24.172 -18.344 1 95 48 PRO B O 1
ATOM 2129 N N . ALA B 1 49 ? -6.805 -22.141 -17.906 1 95.5 49 ALA B N 1
ATOM 2130 C CA . ALA B 1 49 ? -5.426 -22.438 -18.281 1 95.5 49 ALA B CA 1
ATOM 2131 C C . ALA B 1 49 ? -4.719 -23.234 -17.188 1 95.5 49 ALA B C 1
ATOM 2133 O O . ALA B 1 49 ? -3.654 -23.812 -17.422 1 95.5 49 ALA B O 1
ATOM 2134 N N . VAL B 1 50 ? -5.258 -23.234 -15.984 1 96.88 50 VAL B N 1
ATOM 2135 C CA . VAL B 1 50 ? -4.621 -23.922 -14.859 1 96.88 50 VAL B CA 1
ATOM 2136 C C . VAL B 1 50 ? -5.074 -25.375 -14.82 1 96.88 50 VAL B C 1
ATOM 2138 O O . VAL B 1 50 ? -6.207 -25.672 -14.438 1 96.88 50 VAL B O 1
ATOM 2141 N N . GLU B 1 51 ? -4.141 -26.219 -15.062 1 96.19 51 GLU B N 1
ATOM 2142 C CA . GLU B 1 51 ? -4.465 -27.641 -15.133 1 96.19 51 GLU B CA 1
ATOM 2143 C C . GLU B 1 51 ? -4.246 -28.328 -13.781 1 96.19 51 GLU B C 1
ATOM 2145 O O . GLU B 1 51 ? -4.941 -29.281 -13.445 1 96.19 51 GLU B O 1
ATOM 2150 N N . ARG B 1 52 ? -3.268 -27.875 -13.133 1 97.31 52 ARG B N 1
ATOM 2151 C CA . ARG B 1 52 ? -2.898 -28.438 -11.836 1 97.31 52 ARG B CA 1
ATOM 2152 C C . ARG B 1 52 ? -2.432 -27.344 -10.875 1 97.31 52 ARG B C 1
ATOM 2154 O O . ARG B 1 52 ? -1.94 -26.297 -11.312 1 97.31 52 ARG B O 1
ATOM 2161 N N . VAL B 1 53 ? -2.652 -27.625 -9.641 1 98.5 53 VAL B N 1
ATOM 2162 C CA . VAL B 1 53 ? -2.109 -26.766 -8.586 1 98.5 53 VAL B CA 1
ATOM 2163 C C . VAL B 1 53 ? -1.237 -27.594 -7.648 1 98.5 53 VAL B C 1
ATOM 2165 O O . VAL B 1 53 ? -1.649 -28.672 -7.195 1 98.5 53 VAL B O 1
ATOM 2168 N N . VAL B 1 54 ? -0.036 -27.188 -7.453 1 98.81 54 VAL B N 1
ATOM 2169 C CA . VAL B 1 54 ? 0.852 -27.812 -6.477 1 98.81 54 VAL B CA 1
ATOM 2170 C C . VAL B 1 54 ? 0.938 -26.938 -5.227 1 98.81 54 VAL B C 1
ATOM 2172 O O . VAL B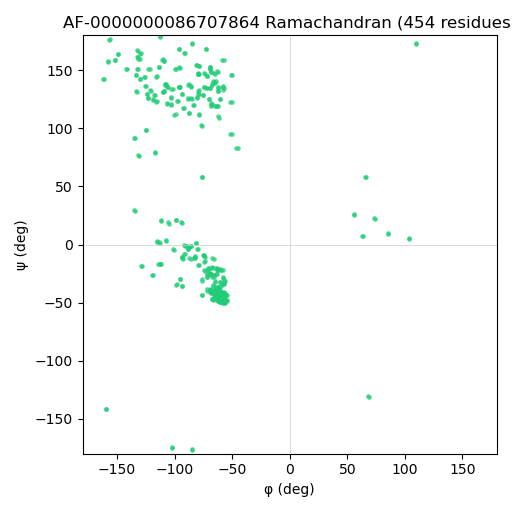 1 54 ? 1.346 -25.781 -5.293 1 98.81 54 VAL B O 1
ATOM 2175 N N . VAL B 1 55 ? 0.552 -27.484 -4.082 1 98.69 55 VAL B N 1
ATOM 2176 C CA . VAL B 1 55 ? 0.563 -26.766 -2.811 1 98.69 55 VAL B CA 1
ATOM 2177 C C . VAL B 1 55 ? 1.714 -27.281 -1.942 1 98.69 55 VAL B C 1
ATOM 2179 O O . VAL B 1 55 ? 1.828 -28.484 -1.688 1 98.69 55 VAL B O 1
ATOM 2182 N N . ALA B 1 56 ? 2.609 -26.391 -1.562 1 98.62 56 ALA B N 1
ATOM 2183 C CA . ALA B 1 56 ? 3.699 -26.75 -0.656 1 98.62 56 ALA B CA 1
ATOM 2184 C C . ALA B 1 56 ? 3.309 -26.484 0.796 1 98.62 56 ALA B C 1
ATOM 2186 O O . ALA B 1 56 ? 3.131 -25.328 1.204 1 98.62 56 ALA B O 1
ATOM 2187 N N . LEU B 1 57 ? 3.258 -27.531 1.592 1 97.88 57 LEU B N 1
ATOM 2188 C CA . LEU B 1 57 ? 2.777 -27.438 2.967 1 97.88 57 LEU B CA 1
ATOM 2189 C C . LEU B 1 57 ? 3.906 -27.719 3.955 1 97.88 57 LEU B C 1
ATOM 2191 O O . LEU B 1 57 ? 4.871 -28.406 3.629 1 97.88 57 LEU B O 1
ATOM 2195 N N . ALA B 1 58 ? 3.703 -27.125 5.086 1 95.56 58 ALA B N 1
ATOM 2196 C CA . ALA B 1 58 ? 4.629 -27.469 6.164 1 95.56 58 ALA B CA 1
ATOM 2197 C C . ALA B 1 58 ? 4.535 -28.953 6.52 1 95.56 58 ALA B C 1
ATOM 2199 O O . ALA B 1 58 ? 3.463 -29.547 6.426 1 95.56 58 ALA B O 1
ATOM 2200 N N . PRO B 1 59 ? 5.707 -29.469 6.953 1 92.69 59 PRO B N 1
ATOM 2201 C CA . PRO B 1 59 ? 5.699 -30.891 7.297 1 92.69 59 PRO B CA 1
ATOM 2202 C C . PRO B 1 59 ? 4.68 -31.234 8.383 1 92.69 59 PRO B C 1
ATOM 2204 O O . PRO B 1 59 ? 4.121 -32.344 8.383 1 92.69 59 PRO B O 1
ATOM 2207 N N . HIS B 1 60 ? 4.34 -30.312 9.266 1 91.69 60 HIS B N 1
ATOM 2208 C CA . HIS B 1 60 ? 3.439 -30.594 10.383 1 91.69 60 HIS B CA 1
ATOM 2209 C C . HIS B 1 60 ? 2.062 -29.984 10.141 1 91.69 60 HIS B C 1
ATOM 2211 O O . HIS B 1 60 ? 1.307 -29.766 11.086 1 91.69 60 HIS B O 1
ATOM 2217 N N . ASP B 1 61 ? 1.838 -29.719 8.945 1 94.69 61 ASP B N 1
ATOM 2218 C CA . ASP B 1 61 ? 0.523 -29.172 8.625 1 94.69 61 ASP B CA 1
ATOM 2219 C C . ASP B 1 61 ? -0.571 -30.219 8.82 1 94.69 61 ASP B C 1
ATOM 2221 O O . ASP B 1 61 ? -0.559 -31.266 8.172 1 94.69 61 ASP B O 1
ATOM 2225 N N . VAL B 1 62 ? -1.547 -29.938 9.68 1 94 62 VAL B N 1
ATOM 2226 C CA . VAL B 1 62 ? -2.613 -30.891 9.969 1 94 62 VAL B CA 1
ATOM 2227 C C . VAL B 1 62 ? -3.953 -30.328 9.5 1 94 62 VAL B C 1
ATOM 2229 O O . VAL B 1 62 ? -4.996 -30.969 9.672 1 94 62 VAL B O 1
ATOM 2232 N N . TRP B 1 63 ? -3.975 -29.219 8.93 1 95.25 63 TRP B N 1
ATOM 2233 C CA . TRP B 1 63 ? -5.211 -28.516 8.633 1 95.25 63 TRP B CA 1
ATOM 2234 C C . TRP B 1 63 ? -5.648 -28.75 7.188 1 95.25 63 TRP B C 1
ATOM 2236 O O . TRP B 1 63 ? -6.844 -28.875 6.91 1 95.25 63 TRP B O 1
ATOM 2246 N N . PHE B 1 64 ? -4.711 -28.875 6.289 1 97.12 64 PHE B N 1
ATOM 2247 C CA . PHE B 1 64 ? -5.047 -28.938 4.871 1 97.12 64 PHE B CA 1
ATOM 2248 C C . PHE B 1 64 ? -5.977 -30.125 4.59 1 97.12 64 PHE B C 1
ATOM 2250 O O . PHE B 1 64 ? -6.961 -29.969 3.859 1 97.12 64 PHE B O 1
ATOM 2257 N N . GLU B 1 65 ? -5.68 -31.219 5.133 1 95.75 65 GLU B N 1
ATOM 2258 C CA . GLU B 1 65 ? -6.418 -32.438 4.863 1 95.75 65 GLU B CA 1
ATOM 2259 C C . GLU B 1 65 ? -7.871 -32.312 5.312 1 95.75 65 GLU B C 1
ATOM 2261 O O . GLU B 1 65 ? -8.719 -33.125 4.898 1 95.75 65 GLU B O 1
ATOM 2266 N N . THR B 1 66 ? -8.109 -31.391 6.199 1 95.19 66 THR B N 1
ATOM 2267 C CA . THR B 1 66 ? -9.461 -31.219 6.719 1 95.19 66 THR B CA 1
ATOM 2268 C C . THR B 1 66 ? -10.305 -30.375 5.766 1 95.19 66 THR B C 1
ATOM 2270 O O . THR B 1 66 ? -11.531 -30.312 5.906 1 95.19 66 THR B O 1
ATOM 2273 N N . LEU B 1 67 ? -9.703 -29.766 4.82 1 95.94 67 LEU B N 1
ATOM 2274 C CA . LEU B 1 67 ? -10.422 -28.906 3.881 1 95.94 67 LEU B CA 1
ATOM 2275 C C . LEU B 1 67 ? -11.125 -29.734 2.814 1 95.94 67 LEU B C 1
ATOM 2277 O O . LEU B 1 67 ? -10.578 -30.75 2.354 1 95.94 67 LEU B O 1
ATOM 2281 N N . PRO B 1 68 ? -12.297 -29.281 2.336 1 93.69 68 PRO B N 1
ATOM 2282 C CA . PRO B 1 68 ? -12.969 -29.969 1.232 1 93.69 68 PRO B CA 1
ATOM 2283 C C . PRO B 1 68 ? -12.102 -30.078 -0.018 1 93.69 68 PRO B C 1
ATOM 2285 O O . PRO B 1 68 ? -12.156 -31.078 -0.737 1 93.69 68 PRO B O 1
ATOM 2288 N N . LEU B 1 69 ? -11.266 -29.156 -0.223 1 94.88 69 LEU B N 1
ATOM 2289 C CA . LEU B 1 69 ? -10.453 -29.094 -1.432 1 94.88 69 LEU B CA 1
ATOM 2290 C C . LEU B 1 69 ? -9.344 -30.141 -1.396 1 94.88 69 LEU B C 1
ATOM 2292 O O . LEU B 1 69 ? -8.719 -30.422 -2.418 1 94.88 69 LEU B O 1
ATOM 2296 N N . ALA B 1 70 ? -9.109 -30.672 -0.276 1 94.56 70 ALA B N 1
ATOM 2297 C CA . ALA B 1 70 ? -8.078 -31.703 -0.159 1 94.56 70 ALA B CA 1
ATOM 2298 C C . ALA B 1 70 ? -8.375 -32.875 -1.074 1 94.56 70 ALA B C 1
ATOM 2300 O O . ALA B 1 70 ? -7.465 -33.625 -1.466 1 94.56 70 ALA B O 1
ATOM 2301 N N . ALA B 1 71 ? -9.617 -33.031 -1.451 1 95.25 71 ALA B N 1
ATOM 2302 C CA . ALA B 1 71 ? -10.039 -34.156 -2.287 1 95.25 71 ALA B CA 1
ATOM 2303 C C . ALA B 1 71 ? -9.984 -33.812 -3.768 1 95.25 71 ALA B C 1
ATOM 2305 O O . ALA B 1 71 ? -10.188 -34.656 -4.633 1 95.25 71 ALA B O 1
ATOM 2306 N N . GLU B 1 72 ? -9.758 -32.594 -4.066 1 96.81 72 GLU B N 1
ATOM 2307 C CA . GLU B 1 72 ? -9.664 -32.125 -5.453 1 96.81 72 GLU B CA 1
ATOM 2308 C C . GLU B 1 72 ? -8.492 -32.812 -6.172 1 96.81 72 GLU B C 1
ATOM 2310 O O . GLU B 1 72 ? -7.332 -32.594 -5.816 1 96.81 72 GLU B O 1
ATOM 2315 N N . PRO B 1 73 ? -8.68 -33.562 -7.219 1 96.56 73 PRO B N 1
ATOM 2316 C CA . PRO B 1 73 ? -7.625 -34.375 -7.855 1 96.56 73 PRO B CA 1
ATOM 2317 C C . PRO B 1 73 ? -6.578 -33.5 -8.547 1 96.56 73 PRO B C 1
ATOM 2319 O O . PRO B 1 73 ? -5.453 -33.938 -8.781 1 96.56 73 PRO B O 1
ATOM 2322 N N . ARG B 1 74 ? -6.93 -32.312 -8.945 1 97 74 ARG B N 1
ATOM 2323 C CA . ARG B 1 74 ? -6 -31.422 -9.641 1 97 74 ARG B CA 1
ATOM 2324 C C . ARG B 1 74 ? -4.984 -30.828 -8.672 1 97 74 ARG B C 1
ATOM 2326 O O . ARG B 1 74 ? -4.023 -30.188 -9.094 1 97 74 ARG B O 1
ATOM 2333 N N . ILE B 1 75 ? -5.203 -31.047 -7.371 1 98.12 75 ILE B N 1
ATOM 2334 C CA . ILE B 1 75 ? -4.301 -30.484 -6.371 1 98.12 75 ILE B CA 1
ATOM 2335 C C . ILE B 1 75 ? -3.285 -31.547 -5.941 1 98.12 75 ILE B C 1
ATOM 2337 O O . ILE B 1 75 ? -3.66 -32.656 -5.535 1 98.12 75 ILE B O 1
ATOM 2341 N N . LEU B 1 76 ? -2.057 -31.219 -6.094 1 97.88 76 LEU B N 1
ATOM 2342 C CA . LEU B 1 76 ? -0.951 -32.031 -5.582 1 97.88 76 LEU B CA 1
ATOM 2343 C C . LEU B 1 76 ? -0.292 -31.344 -4.387 1 97.88 76 LEU B C 1
ATOM 2345 O O . LEU B 1 76 ? -0.097 -30.125 -4.387 1 97.88 76 LEU B O 1
ATOM 2349 N N . ARG B 1 77 ? 0.018 -32.156 -3.338 1 97.44 77 ARG B N 1
ATOM 2350 C CA . ARG B 1 77 ? 0.677 -31.625 -2.148 1 97.44 77 ARG B CA 1
ATOM 2351 C C . ARG B 1 77 ? 2.145 -32.031 -2.105 1 97.44 77 ARG B C 1
ATOM 2353 O O . ARG B 1 77 ? 2.484 -33.188 -2.432 1 97.44 77 ARG B O 1
ATOM 2360 N N . VAL B 1 78 ? 2.965 -31.141 -1.793 1 98.25 78 VAL B N 1
ATOM 2361 C CA . VAL B 1 78 ? 4.375 -31.438 -1.554 1 98.25 78 VAL B CA 1
ATOM 2362 C C . VAL B 1 78 ? 4.812 -30.812 -0.225 1 98.25 78 VAL B C 1
ATOM 2364 O O . VAL B 1 78 ? 4.098 -29.984 0.349 1 98.25 78 VAL B O 1
ATOM 2367 N N . GLN B 1 79 ? 5.965 -31.281 0.281 1 97.88 79 GLN B N 1
ATOM 2368 C CA . GLN B 1 79 ? 6.504 -30.688 1.505 1 97.88 79 GLN B CA 1
ATOM 2369 C C . GLN B 1 79 ? 7.207 -29.375 1.222 1 97.88 79 GLN B C 1
ATOM 2371 O O . GLN B 1 79 ? 7.996 -29.266 0.282 1 97.88 79 GLN B O 1
ATOM 2376 N N . GLY B 1 80 ? 6.82 -28.359 2.004 1 97.25 80 GLY B N 1
ATOM 2377 C CA . GLY B 1 80 ? 7.504 -27.078 1.894 1 97.25 80 GLY B CA 1
ATOM 2378 C C . GLY B 1 80 ? 8.898 -27.094 2.486 1 97.25 80 GLY B C 1
ATOM 2379 O O . GLY B 1 80 ? 9.328 -28.109 3.055 1 97.25 80 GLY B O 1
ATOM 2380 N N . GLY B 1 81 ? 9.648 -26.016 2.195 1 94.62 81 GLY B N 1
ATOM 2381 C CA . GLY B 1 81 ? 10.984 -25.844 2.746 1 94.62 81 GLY B CA 1
ATOM 2382 C C . GLY B 1 81 ? 11.031 -24.859 3.898 1 94.62 81 GLY B C 1
ATOM 2383 O O . GLY B 1 81 ? 9.992 -24.438 4.41 1 94.62 81 GLY B O 1
ATOM 2384 N N . SER B 1 82 ? 12.234 -24.609 4.359 1 91.75 82 SER B N 1
ATOM 2385 C CA . SER B 1 82 ? 12.477 -23.734 5.504 1 91.75 82 SER B CA 1
ATOM 2386 C C . SER B 1 82 ? 12.094 -22.281 5.191 1 91.75 82 SER B C 1
ATOM 2388 O O . SER B 1 82 ? 11.75 -21.516 6.094 1 91.75 82 SER B O 1
ATOM 2390 N N . GLU B 1 83 ? 12.188 -21.984 3.918 1 93.62 83 GLU B N 1
ATOM 2391 C CA . GLU B 1 83 ? 11.828 -20.656 3.436 1 93.62 83 GLU B CA 1
ATOM 2392 C C . GLU B 1 83 ? 10.93 -20.734 2.205 1 93.62 83 GLU B C 1
ATOM 2394 O O . GLU B 1 83 ? 10.789 -21.797 1.608 1 93.62 83 GLU B O 1
ATOM 2399 N N . ARG B 1 84 ? 10.352 -19.594 1.877 1 95.44 84 ARG B N 1
ATOM 2400 C CA . ARG B 1 84 ? 9.406 -19.547 0.767 1 95.44 84 ARG B CA 1
ATOM 2401 C C . ARG B 1 84 ? 10.047 -20.047 -0.523 1 95.44 84 ARG B C 1
ATOM 2403 O O . ARG B 1 84 ? 9.445 -20.844 -1.249 1 95.44 84 ARG B O 1
ATOM 2410 N N . ALA B 1 85 ? 11.227 -19.609 -0.795 1 97.19 85 ALA B N 1
ATOM 2411 C CA . ALA B 1 85 ? 11.898 -19.969 -2.043 1 97.19 85 ALA B CA 1
ATOM 2412 C C . ALA B 1 85 ? 12.133 -21.484 -2.125 1 97.19 85 ALA B C 1
ATOM 2414 O O . ALA B 1 85 ? 12 -22.078 -3.197 1 97.19 85 ALA B O 1
ATOM 2415 N N . TYR B 1 86 ? 12.438 -22.094 -0.998 1 97.31 86 TYR B N 1
ATOM 2416 C CA . TYR B 1 86 ? 12.625 -23.531 -0.97 1 97.31 86 TYR B CA 1
ATOM 2417 C C . TYR B 1 86 ? 11.305 -24.266 -1.193 1 97.31 86 TYR B C 1
ATOM 2419 O O . TYR B 1 86 ? 11.273 -25.328 -1.828 1 97.31 86 TYR B O 1
ATOM 2427 N N . SER B 1 87 ? 10.227 -23.75 -0.605 1 98.19 87 SER B N 1
ATOM 2428 C CA . SER B 1 87 ? 8.914 -24.328 -0.843 1 98.19 87 SER B CA 1
ATOM 2429 C C . SER B 1 87 ? 8.562 -24.328 -2.328 1 98.19 87 SER B C 1
ATOM 2431 O O . SER B 1 87 ? 8.078 -25.328 -2.861 1 98.19 87 SER B O 1
ATOM 2433 N N . VAL B 1 88 ? 8.844 -23.188 -2.965 1 98.75 88 VAL B N 1
ATOM 2434 C CA . VAL B 1 88 ? 8.57 -23.062 -4.395 1 98.75 88 VAL B CA 1
ATOM 2435 C C . VAL B 1 88 ? 9.43 -24.062 -5.168 1 98.75 88 VAL B C 1
ATOM 2437 O O . VAL B 1 88 ? 8.93 -24.766 -6.055 1 98.75 88 VAL B O 1
ATOM 2440 N N . LEU B 1 89 ? 10.703 -24.156 -4.82 1 98.56 89 LEU B N 1
ATOM 2441 C CA . LEU B 1 89 ? 11.609 -25.078 -5.5 1 98.56 89 LEU B CA 1
ATOM 2442 C C . LEU B 1 89 ? 11.133 -26.516 -5.344 1 98.56 89 LEU B C 1
ATOM 2444 O O . LEU B 1 89 ? 11.109 -27.281 -6.312 1 98.56 89 LEU B O 1
ATOM 2448 N N . ASN B 1 90 ? 10.773 -26.938 -4.125 1 98.38 90 ASN B N 1
ATOM 2449 C CA . ASN B 1 90 ? 10.25 -28.281 -3.891 1 98.38 90 ASN B CA 1
ATOM 2450 C C . ASN B 1 90 ? 9.047 -28.578 -4.777 1 98.38 90 ASN B C 1
ATOM 2452 O O . ASN B 1 90 ? 8.93 -29.672 -5.324 1 98.38 90 ASN B O 1
ATOM 2456 N N . ALA B 1 91 ? 8.172 -27.625 -4.875 1 98.81 91 ALA B N 1
ATOM 2457 C CA . ALA B 1 91 ? 6.98 -27.781 -5.711 1 98.81 91 ALA B CA 1
ATOM 2458 C C . ALA B 1 91 ? 7.363 -27.922 -7.184 1 98.81 91 ALA B C 1
ATOM 2460 O O . ALA B 1 91 ? 6.789 -28.75 -7.902 1 98.81 91 ALA B O 1
ATOM 2461 N N . LEU B 1 92 ? 8.344 -27.141 -7.625 1 98.69 92 LEU B N 1
ATOM 2462 C CA . LEU B 1 92 ? 8.75 -27.125 -9.031 1 98.69 92 LEU B CA 1
ATOM 2463 C C . LEU B 1 92 ? 9.281 -28.5 -9.453 1 98.69 92 LEU B C 1
ATOM 2465 O O . LEU B 1 92 ? 9.25 -28.844 -10.641 1 98.69 92 LEU B O 1
ATOM 2469 N N . MET B 1 93 ? 9.719 -29.312 -8.523 1 98.06 93 MET B N 1
ATOM 2470 C CA . MET B 1 93 ? 10.297 -30.609 -8.828 1 98.06 93 MET B CA 1
ATOM 2471 C C . MET B 1 93 ? 9.242 -31.562 -9.391 1 98.06 93 MET B C 1
ATOM 2473 O O . MET B 1 93 ? 9.57 -32.562 -10.039 1 98.06 93 MET B O 1
ATOM 2477 N N . VAL B 1 94 ? 8 -31.281 -9.156 1 98.19 94 VAL B N 1
ATOM 2478 C CA . VAL B 1 94 ? 6.965 -32.219 -9.602 1 98.19 94 VAL B CA 1
ATOM 2479 C C . VAL B 1 94 ? 6.137 -31.562 -10.711 1 98.19 94 VAL B C 1
ATOM 2481 O O . VAL B 1 94 ? 5.121 -32.125 -11.133 1 98.19 94 VAL B O 1
ATOM 2484 N N . VAL B 1 95 ? 6.5 -30.344 -11.078 1 98.25 95 VAL B N 1
ATOM 2485 C CA . VAL B 1 95 ? 5.773 -29.656 -12.141 1 98.25 95 VAL B CA 1
ATOM 2486 C C . VAL B 1 95 ? 6.23 -30.188 -13.5 1 98.25 95 VAL B C 1
ATOM 2488 O O . VAL B 1 95 ? 7.434 -30.219 -13.781 1 98.25 95 VAL B O 1
ATOM 2491 N N . GLU B 1 96 ? 5.273 -30.484 -14.352 1 95.75 96 GLU B N 1
ATOM 2492 C CA . GLU B 1 96 ? 5.594 -31.062 -15.656 1 95.75 96 GLU B CA 1
ATOM 2493 C C . GLU B 1 96 ? 5.227 -30.109 -16.781 1 95.75 96 GLU B C 1
ATOM 2495 O O . GLU B 1 96 ? 5.672 -30.281 -17.922 1 95.75 96 GLU B O 1
ATOM 2500 N N . SER B 1 97 ? 4.402 -29.109 -16.5 1 97.19 97 SER B N 1
ATOM 2501 C CA . SER B 1 97 ? 3.969 -28.172 -17.516 1 97.19 97 SER B CA 1
ATOM 2502 C C . SER B 1 97 ? 5.117 -27.281 -17.969 1 97.19 97 SER B C 1
ATOM 2504 O O . SER B 1 97 ? 6.082 -27.078 -17.219 1 97.19 97 SER B O 1
ATOM 2506 N N . GLU B 1 98 ? 5.051 -26.812 -19.156 1 95.69 98 GLU B N 1
ATOM 2507 C CA . GLU B 1 98 ? 6.07 -25.938 -19.719 1 95.69 98 GLU B CA 1
ATOM 2508 C C . GLU B 1 98 ? 6.145 -24.609 -18.953 1 95.69 98 GLU B C 1
ATOM 2510 O O . GLU B 1 98 ? 7.227 -24.062 -18.766 1 95.69 98 GLU B O 1
ATOM 2515 N N . TRP B 1 99 ? 4.992 -24.156 -18.547 1 97.62 99 TRP B N 1
ATOM 2516 C CA . TRP B 1 99 ? 4.895 -22.891 -17.812 1 97.62 99 TRP B CA 1
ATOM 2517 C C . TRP B 1 99 ? 4.379 -23.125 -16.406 1 97.62 99 TRP B C 1
ATOM 2519 O O . TRP B 1 99 ? 3.572 -24.031 -16.172 1 97.62 99 TRP B O 1
ATOM 2529 N N . VAL B 1 100 ? 4.914 -22.328 -15.531 1 98.69 100 VAL B N 1
ATOM 2530 C CA . VAL B 1 100 ? 4.488 -22.391 -14.133 1 98.69 100 VAL B CA 1
ATOM 2531 C C . VAL B 1 100 ? 4.145 -21 -13.625 1 98.69 100 VAL B C 1
ATOM 2533 O O . VAL B 1 100 ? 4.773 -20.016 -14.023 1 98.69 100 VAL B O 1
ATOM 2536 N N . MET B 1 101 ? 3.143 -20.953 -12.836 1 98.5 101 MET B N 1
ATOM 2537 C CA . MET B 1 101 ? 2.717 -19.734 -12.148 1 98.5 101 MET B CA 1
ATOM 2538 C C . MET B 1 101 ? 2.795 -19.922 -10.633 1 98.5 101 MET B C 1
ATOM 2540 O O . MET B 1 101 ? 2.266 -20.891 -10.094 1 98.5 101 MET B O 1
ATOM 2544 N N . VAL B 1 102 ? 3.52 -19.031 -9.961 1 98.88 102 VAL B N 1
ATOM 2545 C CA . VAL B 1 102 ? 3.635 -19.094 -8.508 1 98.88 102 VAL B CA 1
ATOM 2546 C C . VAL B 1 102 ? 2.736 -18.031 -7.875 1 98.88 102 VAL B C 1
ATOM 2548 O O . VAL B 1 102 ? 2.814 -16.859 -8.219 1 98.88 102 VAL B O 1
ATOM 2551 N N . HIS B 1 103 ? 1.878 -18.406 -6.977 1 98.81 103 HIS B N 1
ATOM 2552 C CA . HIS B 1 103 ? 0.921 -17.5 -6.344 1 98.81 103 HIS B CA 1
ATOM 2553 C C . HIS B 1 103 ? 0.902 -17.688 -4.832 1 98.81 103 HIS B C 1
ATOM 2555 O O . HIS B 1 103 ? 0.869 -18.828 -4.344 1 98.81 103 HIS B O 1
ATOM 2561 N N . ASP B 1 104 ? 0.98 -16.609 -4.105 1 98.12 104 ASP B N 1
ATOM 2562 C CA . ASP B 1 104 ? 1.007 -16.672 -2.648 1 98.12 104 ASP B CA 1
ATOM 2563 C C . ASP B 1 104 ? -0.299 -17.234 -2.094 1 98.12 104 ASP B C 1
ATOM 2565 O O . ASP B 1 104 ? -1.384 -16.859 -2.543 1 98.12 104 ASP B O 1
ATOM 2569 N N . ALA B 1 105 ? -0.201 -18.031 -1.099 1 97.81 105 ALA B N 1
ATOM 2570 C CA . ALA B 1 105 ? -1.359 -18.641 -0.442 1 97.81 105 ALA B CA 1
ATOM 2571 C C . ALA B 1 105 ? -2.24 -17.578 0.199 1 97.81 105 ALA B C 1
ATOM 2573 O O . ALA B 1 105 ? -3.457 -17.734 0.303 1 97.81 105 ALA B O 1
ATOM 2574 N N . ALA B 1 106 ? -1.626 -16.516 0.507 1 96.31 106 ALA B N 1
ATOM 2575 C CA . ALA B 1 106 ? -2.32 -15.492 1.29 1 96.31 106 ALA B CA 1
ATOM 2576 C C . ALA B 1 106 ? -2.848 -14.375 0.393 1 96.31 106 ALA B C 1
ATOM 2578 O O . ALA B 1 106 ? -3.088 -13.258 0.857 1 96.31 106 ALA B O 1
ATOM 2579 N N . ARG B 1 107 ? -3.035 -14.586 -0.864 1 97.44 107 ARG B N 1
ATOM 2580 C CA . ARG B 1 107 ? -3.652 -13.656 -1.804 1 97.44 107 ARG B CA 1
ATOM 2581 C C . ARG B 1 107 ? -4.941 -14.234 -2.379 1 97.44 107 ARG B C 1
ATOM 2583 O O . ARG B 1 107 ? -4.984 -14.633 -3.545 1 97.44 107 ARG B O 1
ATOM 2590 N N . PRO B 1 108 ? -5.965 -14.164 -1.641 1 97.94 108 PRO B N 1
ATOM 2591 C CA . PRO B 1 108 ? -7.199 -14.859 -1.998 1 97.94 108 PRO B CA 1
ATOM 2592 C C . PRO B 1 108 ? -8.039 -14.094 -3.02 1 97.94 108 PRO B C 1
ATOM 2594 O O . PRO B 1 108 ? -9.062 -14.602 -3.488 1 97.94 108 PRO B O 1
ATOM 2597 N N . CYS B 1 109 ? -7.605 -12.898 -3.521 1 96.94 109 CYS B N 1
ATOM 2598 C CA . CYS B 1 109 ? -8.508 -12.047 -4.293 1 96.94 109 CYS B CA 1
ATOM 2599 C C . CYS B 1 109 ? -8.07 -11.977 -5.754 1 96.94 109 CYS B C 1
ATOM 2601 O O . CYS B 1 109 ? -8.43 -11.039 -6.469 1 96.94 109 CYS B O 1
ATOM 2603 N N . ILE B 1 110 ? -7.301 -12.93 -6.164 1 97.81 110 ILE B N 1
ATOM 2604 C CA . ILE B 1 110 ? -6.816 -12.938 -7.543 1 97.81 110 ILE B CA 1
ATOM 2605 C C . ILE B 1 110 ? -7.992 -13.125 -8.5 1 97.81 110 ILE B C 1
ATOM 2607 O O . ILE B 1 110 ? -8.906 -13.906 -8.227 1 97.81 110 ILE B O 1
ATOM 2611 N N . THR B 1 111 ? -7.957 -12.406 -9.609 1 96.88 111 THR B N 1
ATOM 2612 C CA . THR B 1 111 ? -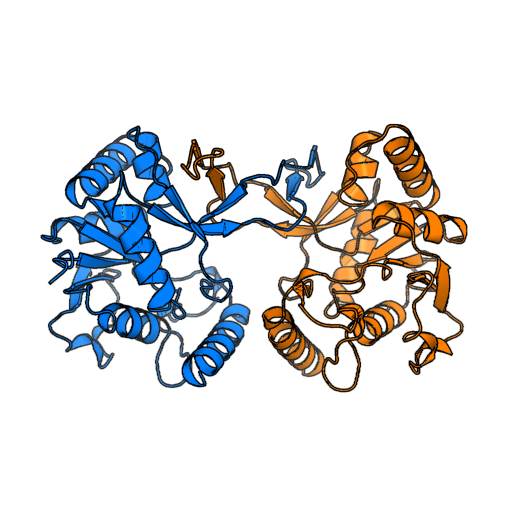9.047 -12.492 -10.57 1 96.88 111 THR B CA 1
ATOM 2613 C C . THR B 1 111 ? -8.594 -13.195 -11.844 1 96.88 111 THR B C 1
ATOM 2615 O O . THR B 1 111 ? -7.398 -13.219 -12.156 1 96.88 111 THR B O 1
ATOM 2618 N N . VAL B 1 112 ? -9.539 -13.672 -12.555 1 96.31 112 VAL B N 1
ATOM 2619 C CA . VAL B 1 112 ? -9.289 -14.328 -13.836 1 96.31 112 VAL B CA 1
ATOM 2620 C C . VAL B 1 112 ? -8.656 -13.344 -14.805 1 96.31 112 VAL B C 1
ATOM 2622 O O . VAL B 1 112 ? -7.742 -13.695 -15.555 1 96.31 112 VAL B O 1
ATOM 2625 N N . GLY B 1 113 ? -9.117 -12.141 -14.75 1 96.62 113 GLY B N 1
ATOM 2626 C CA . GLY B 1 113 ? -8.578 -11.117 -15.625 1 96.62 113 GLY B CA 1
ATOM 2627 C C . GLY B 1 113 ? -7.098 -10.859 -15.406 1 96.62 113 GLY B C 1
ATOM 2628 O O . GLY B 1 113 ? -6.336 -10.727 -16.359 1 96.62 113 GLY B O 1
ATOM 2629 N N . ASP B 1 114 ? -6.723 -10.734 -14.195 1 97.56 114 ASP B N 1
ATOM 2630 C CA . ASP B 1 114 ? -5.309 -10.547 -13.875 1 97.56 114 ASP B CA 1
ATOM 2631 C C . ASP B 1 114 ? -4.469 -11.711 -14.398 1 97.56 114 ASP B C 1
ATOM 2633 O O . ASP B 1 114 ? -3.385 -11.5 -14.945 1 97.56 114 ASP B O 1
ATOM 2637 N N . ILE B 1 115 ? -4.973 -12.961 -14.219 1 97.69 115 ILE B N 1
ATOM 2638 C CA . ILE B 1 115 ? -4.254 -14.141 -14.68 1 97.69 115 ILE B CA 1
ATOM 2639 C C . ILE B 1 115 ? -4.145 -14.125 -16.203 1 97.69 115 ILE B C 1
ATOM 2641 O O . ILE B 1 115 ? -3.084 -14.414 -16.766 1 97.69 115 ILE B O 1
ATOM 2645 N N . ASP B 1 116 ? -5.219 -13.727 -16.891 1 97.44 116 ASP B N 1
ATOM 2646 C CA . ASP B 1 116 ? -5.203 -13.633 -18.344 1 97.44 116 ASP B CA 1
ATOM 2647 C C . ASP B 1 116 ? -4.098 -12.695 -18.828 1 97.44 116 ASP B C 1
ATOM 2649 O O . ASP B 1 116 ? -3.322 -13.047 -19.719 1 97.44 116 ASP B O 1
ATOM 2653 N N . ARG B 1 117 ? -4.062 -11.539 -18.266 1 97.5 117 ARG B N 1
ATOM 2654 C CA . ARG B 1 117 ? -3.074 -10.547 -18.656 1 97.5 117 ARG B CA 1
ATOM 2655 C C . ARG B 1 117 ? -1.658 -11.039 -18.375 1 97.5 117 ARG B C 1
ATOM 2657 O O . ARG B 1 117 ? -0.753 -10.836 -19.188 1 97.5 117 ARG B O 1
ATOM 2664 N N . LEU B 1 118 ? -1.528 -11.664 -17.266 1 98.19 118 LEU B N 1
ATOM 2665 C CA . LEU B 1 118 ? -0.221 -12.203 -16.906 1 98.19 118 LEU B CA 1
ATOM 2666 C C . LEU B 1 118 ? 0.232 -13.25 -17.922 1 98.19 118 LEU B C 1
ATOM 2668 O O . LEU B 1 118 ? 1.373 -13.211 -18.391 1 98.19 118 LEU B O 1
ATOM 2672 N N . ILE B 1 119 ? -0.645 -14.188 -18.25 1 97.56 119 ILE B N 1
ATOM 2673 C CA . ILE B 1 119 ? -0.337 -15.25 -19.203 1 97.56 119 ILE B CA 1
ATOM 2674 C C . ILE B 1 119 ? 0.063 -14.641 -20.547 1 97.56 119 ILE B C 1
ATOM 2676 O O . ILE B 1 119 ? 1.082 -15.016 -21.125 1 97.56 119 ILE B O 1
ATOM 2680 N N . GLU B 1 120 ? -0.695 -13.688 -20.953 1 96.94 120 GLU B N 1
ATOM 2681 C CA . GLU B 1 120 ? -0.458 -13.055 -22.234 1 96.94 120 GLU B CA 1
ATOM 2682 C C . GLU B 1 120 ? 0.938 -12.438 -22.312 1 96.94 120 GLU B C 1
ATOM 2684 O O . GLU B 1 120 ? 1.676 -12.672 -23.266 1 96.94 120 GLU B O 1
ATOM 2689 N N . VAL B 1 121 ? 1.307 -11.75 -21.312 1 97.5 121 VAL B N 1
ATOM 2690 C CA . VAL B 1 121 ? 2.578 -11.031 -21.312 1 97.5 121 VAL B CA 1
ATOM 2691 C C . VAL B 1 121 ? 3.725 -12.016 -21.094 1 97.5 121 VAL B C 1
ATOM 2693 O O . VAL B 1 121 ? 4.762 -11.938 -21.75 1 97.5 121 VAL B O 1
ATOM 2696 N N . ALA B 1 122 ? 3.572 -12.914 -20.188 1 97.19 122 ALA B N 1
ATOM 2697 C CA . ALA B 1 122 ? 4.625 -13.867 -19.828 1 97.19 122 ALA B CA 1
ATOM 2698 C C . ALA B 1 122 ? 5.035 -14.703 -21.047 1 97.19 122 ALA B C 1
ATOM 2700 O O . ALA B 1 122 ? 6.223 -14.922 -21.281 1 97.19 122 ALA B O 1
ATOM 2701 N N . MET B 1 123 ? 4.102 -15.102 -21.797 1 95.19 123 MET B N 1
ATOM 2702 C CA . MET B 1 123 ? 4.348 -16.031 -22.891 1 95.19 123 MET B CA 1
ATOM 2703 C C . MET B 1 123 ? 5.043 -15.32 -24.047 1 95.19 123 MET B C 1
ATOM 2705 O O . MET B 1 123 ? 5.543 -15.977 -24.969 1 95.19 123 MET B O 1
ATOM 2709 N N . GLN B 1 124 ? 5.121 -14.062 -23.969 1 94.12 124 GLN B N 1
ATOM 2710 C CA . GLN B 1 124 ? 5.781 -13.297 -25.031 1 94.12 124 GLN B CA 1
ATOM 2711 C C . GLN B 1 124 ? 7.258 -13.086 -24.719 1 94.12 124 GLN B C 1
ATOM 2713 O O . GLN B 1 124 ? 8 -12.539 -25.531 1 94.12 124 GLN B O 1
ATOM 2718 N N . GLY B 1 125 ? 7.68 -13.594 -23.594 1 91.81 125 GLY B N 1
ATOM 2719 C CA . GLY B 1 125 ? 9.055 -13.289 -23.219 1 91.81 125 GLY B CA 1
ATOM 2720 C C . GLY B 1 125 ? 9.633 -14.258 -22.203 1 91.81 125 GLY B C 1
ATOM 2721 O O . GLY B 1 125 ? 9.516 -15.477 -22.359 1 91.81 125 GLY B O 1
ATOM 2722 N N . GLU B 1 126 ? 10.398 -13.672 -21.297 1 94.56 126 GLU B N 1
ATOM 2723 C CA . GLU B 1 126 ? 11.164 -14.43 -20.312 1 94.56 126 GLU B CA 1
ATOM 2724 C C . GLU B 1 126 ? 10.383 -14.562 -19 1 94.56 126 GLU B C 1
ATOM 2726 O O . GLU B 1 126 ? 10.977 -14.734 -17.938 1 94.56 126 GLU B O 1
ATOM 2731 N N . GLY B 1 127 ? 9.078 -14.352 -19.094 1 98 127 GLY B N 1
ATOM 2732 C CA . GLY B 1 127 ? 8.242 -14.391 -17.906 1 98 127 GLY B CA 1
ATOM 2733 C C . GLY B 1 127 ? 7.719 -13.023 -17.5 1 98 127 GLY B C 1
ATOM 2734 O O . GLY B 1 127 ? 8.062 -12.016 -18.125 1 98 127 GLY B O 1
ATOM 2735 N N . ALA B 1 128 ? 6.855 -13.039 -16.531 1 98.75 128 ALA B N 1
ATOM 2736 C CA . ALA B 1 128 ? 6.227 -11.805 -16.062 1 98.75 128 ALA B CA 1
ATOM 2737 C C . ALA B 1 128 ? 5.699 -11.961 -14.641 1 98.75 128 ALA B C 1
ATOM 2739 O O . ALA B 1 128 ? 5.504 -13.078 -14.164 1 98.75 128 ALA B O 1
ATOM 2740 N N . ILE B 1 129 ? 5.555 -10.859 -14.008 1 98.81 129 ILE B N 1
ATOM 2741 C CA . ILE B 1 129 ? 4.949 -10.883 -12.68 1 98.81 129 ILE B CA 1
ATOM 2742 C C . ILE B 1 129 ? 3.871 -9.805 -12.586 1 98.81 129 ILE B C 1
ATOM 2744 O O . ILE B 1 129 ? 3.936 -8.789 -13.289 1 98.81 129 ILE B O 1
ATOM 2748 N N . LEU B 1 130 ? 2.871 -10.062 -11.758 1 98.62 130 LEU B N 1
ATOM 2749 C CA . LEU B 1 130 ? 1.963 -8.977 -11.406 1 98.62 130 LEU B CA 1
ATOM 2750 C C . LEU B 1 130 ? 2.646 -7.969 -10.484 1 98.62 130 LEU B C 1
ATOM 2752 O O . LEU B 1 130 ? 3.494 -8.344 -9.672 1 98.62 130 LEU B O 1
ATOM 2756 N N . GLY B 1 131 ? 2.32 -6.746 -10.648 1 97.62 131 GLY B N 1
ATOM 2757 C CA . GLY B 1 131 ? 2.816 -5.688 -9.789 1 97.62 131 GLY B CA 1
ATOM 2758 C C . GLY B 1 131 ? 1.839 -4.539 -9.633 1 97.62 131 GLY B C 1
ATOM 2759 O O . GLY B 1 131 ? 0.83 -4.473 -10.336 1 97.62 131 GLY B O 1
ATOM 2760 N N . SER B 1 132 ? 2.098 -3.766 -8.656 1 95.19 132 SER B N 1
ATOM 2761 C CA . SER B 1 132 ? 1.358 -2.527 -8.438 1 95.19 132 SER B CA 1
ATOM 2762 C C . SER B 1 132 ? 2.297 -1.326 -8.367 1 95.19 132 SER B C 1
ATOM 2764 O O . SER B 1 132 ? 3.273 -1.337 -7.617 1 95.19 132 SER B O 1
ATOM 2766 N N . GLN B 1 133 ? 1.998 -0.327 -9.125 1 93.62 133 GLN B N 1
ATOM 2767 C CA . GLN B 1 133 ? 2.863 0.847 -9.188 1 93.62 133 GLN B CA 1
ATOM 2768 C C . GLN B 1 133 ? 2.855 1.6 -7.855 1 93.62 133 GLN B C 1
ATOM 2770 O O . GLN B 1 133 ? 1.804 1.755 -7.23 1 93.62 133 GLN B O 1
ATOM 2775 N N . VAL B 1 134 ? 4.035 2.033 -7.434 1 92.44 134 VAL B N 1
ATOM 2776 C CA . VAL B 1 134 ? 4.152 2.869 -6.246 1 92.44 134 VAL B CA 1
ATOM 2777 C C . VAL B 1 134 ? 3.557 4.25 -6.523 1 92.44 134 VAL B C 1
ATOM 2779 O O . VAL B 1 134 ? 3.855 4.867 -7.547 1 92.44 134 VAL B O 1
ATOM 2782 N N . ARG B 1 135 ? 2.758 4.719 -5.547 1 86.19 135 ARG B N 1
ATOM 2783 C CA . ARG B 1 135 ? 2.109 6.016 -5.727 1 86.19 135 ARG B CA 1
ATOM 2784 C C . ARG B 1 135 ? 2.533 6.992 -4.633 1 86.19 135 ARG B C 1
ATOM 2786 O O . ARG B 1 135 ? 2.541 8.211 -4.852 1 86.19 135 ARG B O 1
ATOM 2793 N N . ASP B 1 136 ? 2.889 6.516 -3.576 1 90.12 136 ASP B N 1
ATOM 2794 C CA . ASP B 1 136 ? 3.293 7.34 -2.443 1 90.12 136 ASP B CA 1
ATOM 2795 C C . ASP B 1 136 ? 4.723 7.848 -2.615 1 90.12 136 ASP B C 1
ATOM 2797 O O . ASP B 1 136 ? 5.527 7.227 -3.314 1 90.12 136 ASP B O 1
ATOM 2801 N N . THR B 1 137 ? 4.926 8.961 -1.983 1 94.69 137 THR B N 1
ATOM 2802 C CA . THR B 1 137 ? 6.32 9.359 -1.814 1 94.69 137 THR B CA 1
ATOM 2803 C C . THR B 1 137 ? 7.078 8.328 -0.984 1 94.69 137 THR B C 1
ATOM 2805 O O . THR B 1 137 ? 6.562 7.824 0.016 1 94.69 137 THR B O 1
ATOM 2808 N N . MET B 1 138 ? 8.266 8 -1.467 1 96.75 138 MET B N 1
ATOM 2809 C CA . MET B 1 138 ? 9.078 6.988 -0.796 1 96.75 138 MET B CA 1
ATOM 2810 C C . MET B 1 138 ? 10.266 7.625 -0.08 1 96.75 138 MET B C 1
ATOM 2812 O O . MET B 1 138 ? 10.898 8.547 -0.61 1 96.75 138 MET B O 1
ATOM 2816 N N . LYS B 1 139 ? 10.508 7.137 1.156 1 97.69 139 LYS B N 1
ATOM 2817 C CA . LYS B 1 139 ? 11.609 7.652 1.956 1 97.69 139 LYS B CA 1
ATOM 2818 C C . LYS B 1 139 ? 12.531 6.523 2.42 1 97.69 139 LYS B C 1
ATOM 2820 O O . LYS B 1 139 ? 12.062 5.418 2.703 1 97.69 139 LYS B O 1
ATOM 2825 N N . ARG B 1 140 ? 13.789 6.785 2.471 1 97.12 140 ARG B N 1
ATOM 2826 C CA . ARG B 1 140 ? 14.766 5.902 3.098 1 97.12 140 ARG B CA 1
ATOM 2827 C C . ARG B 1 140 ? 15.289 6.496 4.398 1 97.12 140 ARG B C 1
ATOM 2829 O O . ARG B 1 140 ? 15.609 7.684 4.461 1 97.12 140 ARG B O 1
ATOM 2836 N N . THR B 1 141 ? 15.305 5.707 5.434 1 97.38 141 THR B N 1
ATOM 2837 C CA . THR B 1 141 ? 15.828 6.18 6.711 1 97.38 141 THR B CA 1
ATOM 2838 C C . THR B 1 141 ? 17.156 5.512 7.031 1 97.38 141 THR B C 1
ATOM 2840 O O . THR B 1 141 ? 17.5 4.48 6.449 1 97.38 141 THR B O 1
ATOM 2843 N N . ASN B 1 142 ? 17.953 6.152 7.891 1 96.25 142 ASN B N 1
ATOM 2844 C CA . ASN B 1 142 ? 19.109 5.484 8.492 1 96.25 142 ASN B CA 1
ATOM 2845 C C . ASN B 1 142 ? 18.703 4.703 9.734 1 96.25 142 ASN B C 1
ATOM 2847 O O . ASN B 1 142 ? 17.516 4.582 10.055 1 96.25 142 ASN B O 1
ATOM 2851 N N . ALA B 1 143 ? 19.672 4.113 10.398 1 93.38 143 ALA B N 1
ATOM 2852 C CA . ALA B 1 143 ? 19.422 3.242 11.547 1 93.38 143 ALA B CA 1
ATOM 2853 C C . ALA B 1 143 ? 18.781 4.02 12.695 1 93.38 143 ALA B C 1
ATOM 2855 O O . ALA B 1 143 ? 18.094 3.438 13.539 1 93.38 143 ALA B O 1
ATOM 2856 N N . ALA B 1 144 ? 18.969 5.352 12.672 1 93.06 144 ALA B N 1
ATOM 2857 C CA . ALA B 1 144 ? 18.453 6.191 13.75 1 93.06 144 ALA B CA 1
ATOM 2858 C C . ALA B 1 144 ? 17.016 6.645 13.445 1 93.06 144 ALA B C 1
ATOM 2860 O O . ALA B 1 144 ? 16.422 7.371 14.234 1 93.06 144 ALA B O 1
ATOM 2861 N N . GLY B 1 145 ? 16.469 6.234 12.258 1 95.5 145 GLY B N 1
ATOM 2862 C CA . GLY B 1 145 ? 15.109 6.598 11.906 1 95.5 145 GLY B CA 1
ATOM 2863 C C . GLY B 1 145 ? 15.008 7.957 11.242 1 95.5 145 GLY B C 1
ATOM 2864 O O . GLY B 1 145 ? 13.906 8.508 11.094 1 95.5 145 GLY B O 1
ATOM 2865 N N . GLU B 1 146 ? 16.156 8.5 10.914 1 97.25 146 GLU B N 1
ATOM 2866 C CA . GLU B 1 146 ? 16.172 9.773 10.211 1 97.25 146 GLU B CA 1
ATOM 2867 C C . GLU B 1 146 ? 16.047 9.578 8.703 1 97.25 146 GLU B C 1
ATOM 2869 O O . GLU B 1 146 ? 16.641 8.656 8.133 1 97.25 146 GLU B O 1
ATOM 2874 N N . ILE B 1 147 ? 15.203 10.414 8.078 1 97.19 147 ILE B N 1
ATOM 2875 C CA . ILE B 1 147 ? 15.047 10.344 6.629 1 97.19 147 ILE B CA 1
ATOM 2876 C C . ILE B 1 147 ? 16.312 10.852 5.945 1 97.19 147 ILE B C 1
ATOM 2878 O O . ILE B 1 147 ? 16.734 11.992 6.164 1 97.19 147 ILE B O 1
ATOM 2882 N N . VAL B 1 148 ? 16.875 10.016 5.066 1 95.38 148 VAL B N 1
ATOM 2883 C CA . VAL B 1 148 ? 18.141 10.383 4.453 1 95.38 148 VAL B CA 1
ATOM 2884 C C . VAL B 1 148 ? 17.938 10.648 2.963 1 95.38 148 VAL B C 1
ATOM 2886 O O . VAL B 1 148 ? 18.797 11.25 2.309 1 95.38 148 VAL B O 1
ATOM 2889 N N . ALA B 1 149 ? 16.797 10.164 2.48 1 94.12 149 ALA B N 1
ATOM 2890 C CA . ALA B 1 149 ? 16.562 10.391 1.059 1 94.12 149 ALA B CA 1
ATOM 2891 C C . ALA B 1 149 ? 15.086 10.203 0.714 1 94.12 149 ALA B C 1
ATOM 2893 O O . ALA B 1 149 ? 14.406 9.344 1.285 1 94.12 149 ALA B O 1
ATOM 2894 N N . THR B 1 150 ? 14.625 11.031 -0.171 1 94.88 150 THR B N 1
ATOM 2895 C CA . THR B 1 150 ? 13.43 10.727 -0.949 1 94.88 150 THR B CA 1
ATOM 2896 C C . THR B 1 150 ? 13.781 9.859 -2.156 1 94.88 150 THR B C 1
ATOM 2898 O O . THR B 1 150 ? 14.57 10.258 -3.008 1 94.88 150 THR B O 1
ATOM 2901 N N . VAL B 1 151 ? 13.164 8.656 -2.184 1 93 151 VAL B N 1
ATOM 2902 C CA . VAL B 1 151 ? 13.516 7.664 -3.199 1 93 151 VAL B CA 1
ATOM 2903 C C . VAL B 1 151 ? 12.672 7.891 -4.453 1 93 151 VAL B C 1
ATOM 2905 O O . VAL B 1 151 ? 11.461 8.141 -4.359 1 93 151 VAL B O 1
ATOM 2908 N N . GLU B 1 152 ? 13.352 7.777 -5.602 1 90.38 152 GLU B N 1
ATOM 2909 C CA . GLU B 1 152 ? 12.648 7.93 -6.871 1 90.38 152 GLU B CA 1
ATOM 2910 C C . GLU B 1 152 ? 11.555 6.875 -7.027 1 90.38 152 GLU B C 1
ATOM 2912 O O . GLU B 1 152 ? 11.828 5.676 -6.957 1 90.38 152 GLU B O 1
ATOM 2917 N N . ARG B 1 153 ? 10.398 7.367 -7.27 1 89.06 153 ARG B N 1
ATOM 2918 C CA . ARG B 1 153 ? 9.289 6.426 -7.32 1 89.06 153 ARG B CA 1
ATOM 2919 C C . ARG B 1 153 ? 8.906 6.109 -8.766 1 89.06 153 ARG B C 1
ATOM 2921 O O . ARG B 1 153 ? 8.023 5.289 -9.008 1 89.06 153 ARG B O 1
ATOM 2928 N N . GLU B 1 154 ? 9.523 6.746 -9.664 1 89.69 154 GLU B N 1
ATOM 2929 C CA . GLU B 1 154 ? 9.219 6.457 -11.055 1 89.69 154 GLU B CA 1
ATOM 2930 C C . GLU B 1 154 ? 9.562 5.012 -11.414 1 89.69 154 GLU B C 1
ATOM 2932 O O . GLU B 1 154 ? 10.648 4.527 -11.078 1 89.69 154 GLU B O 1
ATOM 2937 N N . ALA B 1 155 ? 8.633 4.32 -12.07 1 94.12 155 ALA B N 1
ATOM 2938 C CA . ALA B 1 155 ? 8.789 2.939 -12.516 1 94.12 155 ALA B CA 1
ATOM 2939 C C . ALA B 1 155 ? 9.148 2.018 -11.359 1 94.12 155 ALA B C 1
ATOM 2941 O O . ALA B 1 155 ? 9.922 1.076 -11.523 1 94.12 155 ALA B O 1
ATOM 2942 N N . LEU B 1 156 ? 8.758 2.418 -10.18 1 96.06 156 LEU B N 1
ATOM 2943 C CA . LEU B 1 156 ? 8.906 1.597 -8.984 1 96.06 156 LEU B CA 1
ATOM 2944 C C . LEU B 1 156 ? 7.617 0.833 -8.688 1 96.06 156 LEU B C 1
ATOM 2946 O O . LEU B 1 156 ? 6.523 1.396 -8.773 1 96.06 156 LEU B O 1
ATOM 2950 N N . TRP B 1 157 ? 7.801 -0.494 -8.359 1 97 157 TRP B N 1
ATOM 2951 C CA . TRP B 1 157 ? 6.637 -1.369 -8.25 1 97 157 TRP B CA 1
ATOM 2952 C C . TRP B 1 157 ? 6.707 -2.213 -6.98 1 97 157 TRP B C 1
ATOM 2954 O O . TRP B 1 157 ? 7.793 -2.627 -6.562 1 97 157 TRP B O 1
ATOM 2964 N N . HIS B 1 158 ? 5.547 -2.455 -6.449 1 96.38 158 HIS B N 1
ATOM 2965 C CA . HIS B 1 158 ? 5.391 -3.596 -5.551 1 96.38 158 HIS B CA 1
ATOM 2966 C C . HIS B 1 158 ? 5.219 -4.891 -6.336 1 96.38 158 HIS B C 1
ATOM 2968 O O . HIS B 1 158 ? 4.332 -5 -7.184 1 96.38 158 HIS B O 1
ATOM 2974 N N . ALA B 1 159 ? 6.02 -5.809 -6.02 1 97.62 159 ALA B N 1
ATOM 2975 C CA . ALA B 1 159 ? 5.836 -7.117 -6.637 1 97.62 159 ALA B CA 1
ATOM 2976 C C . ALA B 1 159 ? 4.648 -7.852 -6.02 1 97.62 159 ALA B C 1
ATOM 2978 O O . ALA B 1 159 ? 4.504 -7.895 -4.797 1 97.62 159 ALA B O 1
ATOM 2979 N N . LEU B 1 160 ? 3.832 -8.289 -6.82 1 97.94 160 LEU B N 1
ATOM 2980 C CA . LEU B 1 160 ? 2.721 -9.133 -6.402 1 97.94 160 LEU B CA 1
ATOM 2981 C C . LEU B 1 160 ? 2.879 -10.555 -6.941 1 97.94 160 LEU B C 1
ATOM 2983 O O . LEU B 1 160 ? 3.926 -10.898 -7.496 1 97.94 160 LEU B O 1
ATOM 2987 N N . THR B 1 161 ? 2.018 -11.352 -6.641 1 98.5 161 THR B N 1
ATOM 2988 C CA . THR B 1 161 ? 1.799 -12.641 -7.285 1 98.5 161 THR B CA 1
ATOM 2989 C C . THR B 1 161 ? 0.376 -12.742 -7.828 1 98.5 161 THR B C 1
ATOM 2991 O O . THR B 1 161 ? -0.527 -12.055 -7.344 1 98.5 161 THR B O 1
ATOM 2994 N N . PRO B 1 162 ? 0.306 -13.547 -8.891 1 98.69 162 PRO B N 1
ATOM 2995 C CA . PRO B 1 162 ? 1.161 -14.602 -9.422 1 98.69 162 PRO B CA 1
ATOM 2996 C C . PRO B 1 162 ? 2.336 -14.062 -10.234 1 98.69 162 PRO B C 1
ATOM 2998 O O . PRO B 1 162 ? 2.291 -12.922 -10.711 1 98.69 162 PRO B O 1
ATOM 3001 N N . GLN B 1 163 ? 3.312 -14.828 -10.273 1 98.88 163 GLN B N 1
ATOM 3002 C CA . GLN B 1 163 ? 4.465 -14.68 -11.148 1 98.88 163 GLN B CA 1
ATOM 3003 C C . GLN B 1 163 ? 4.637 -15.898 -12.055 1 98.88 163 GLN B C 1
ATOM 3005 O O . GLN B 1 163 ? 4.523 -17.031 -11.586 1 98.88 163 GLN B O 1
ATOM 3010 N N . MET B 1 164 ? 4.836 -15.672 -13.312 1 98.75 164 MET B N 1
ATOM 3011 C CA . MET B 1 164 ? 4.793 -16.766 -14.273 1 98.75 164 MET B CA 1
ATOM 3012 C C . MET B 1 164 ? 6.078 -16.828 -15.094 1 98.75 164 MET B C 1
ATOM 3014 O O . MET B 1 164 ? 6.543 -15.797 -15.602 1 98.75 164 MET B O 1
ATOM 3018 N N . PHE B 1 165 ? 6.586 -18.062 -15.273 1 98.69 165 PHE B N 1
ATOM 3019 C CA . PHE B 1 165 ? 7.855 -18.281 -15.953 1 98.69 165 PHE B CA 1
ATOM 3020 C C . PHE B 1 165 ? 7.883 -19.641 -16.625 1 98.69 165 PHE B C 1
ATOM 3022 O O . PHE B 1 165 ? 7.078 -20.516 -16.297 1 98.69 165 PHE B O 1
ATOM 3029 N N . PRO B 1 166 ? 8.789 -19.797 -17.641 1 97.88 166 PRO B N 1
ATOM 3030 C CA . PRO B 1 166 ? 9.062 -21.172 -18.047 1 97.88 166 PRO B CA 1
ATOM 3031 C C . PRO B 1 166 ? 9.562 -22.047 -16.891 1 97.88 166 PRO B C 1
ATOM 3033 O O . PRO B 1 166 ? 10.484 -21.641 -16.172 1 97.88 166 PRO B O 1
ATOM 3036 N N . THR B 1 167 ? 9.008 -23.234 -16.781 1 98.12 167 THR B N 1
ATOM 3037 C CA . THR B 1 167 ? 9.195 -24.062 -15.594 1 98.12 167 THR B CA 1
ATOM 3038 C C . THR B 1 167 ? 10.664 -24.391 -15.391 1 98.12 167 THR B C 1
ATOM 3040 O O . THR B 1 167 ? 11.219 -24.172 -14.312 1 98.12 167 THR B O 1
ATOM 3043 N N . GLN B 1 168 ? 11.32 -24.844 -16.391 1 97.75 168 GLN B N 1
ATOM 3044 C CA . GLN B 1 168 ? 12.711 -25.281 -16.266 1 97.75 168 GLN B CA 1
ATOM 3045 C C . GLN B 1 168 ? 13.633 -24.094 -15.992 1 97.75 168 GLN B C 1
ATOM 3047 O O . GLN B 1 168 ? 14.594 -24.219 -15.227 1 97.75 168 GLN B O 1
ATOM 3052 N N . THR B 1 169 ? 13.344 -23 -16.641 1 98.25 169 THR B N 1
ATOM 3053 C CA . THR B 1 169 ? 14.148 -21.797 -16.453 1 98.25 169 THR B CA 1
ATOM 3054 C C . THR B 1 169 ? 14.062 -21.312 -15 1 98.25 169 THR B C 1
ATOM 3056 O O . THR B 1 169 ? 15.078 -21 -14.383 1 98.25 169 THR B O 1
ATOM 3059 N N . LEU B 1 170 ? 12.836 -21.281 -14.477 1 98.69 170 LEU B N 1
ATOM 3060 C CA . LEU B 1 170 ? 12.648 -20.859 -13.094 1 98.69 170 LEU B CA 1
ATOM 3061 C C . LEU B 1 170 ? 13.312 -21.828 -12.133 1 98.69 170 LEU B C 1
ATOM 3063 O O . LEU B 1 170 ? 13.969 -21.422 -11.172 1 98.69 170 LEU B O 1
ATOM 3067 N N . ARG B 1 171 ? 13.133 -23.109 -12.383 1 98.56 171 ARG B N 1
ATOM 3068 C CA . ARG B 1 171 ? 13.734 -24.125 -11.531 1 98.56 171 ARG B CA 1
ATOM 3069 C C . ARG B 1 171 ? 15.25 -23.938 -11.445 1 98.56 171 ARG B C 1
ATOM 3071 O O . ARG B 1 171 ? 15.812 -23.891 -10.344 1 98.56 171 ARG B O 1
ATOM 3078 N N . ARG B 1 172 ? 15.875 -23.766 -12.539 1 98.44 172 ARG B N 1
ATOM 3079 C CA . ARG B 1 172 ? 17.312 -23.594 -12.594 1 98.44 172 ARG B CA 1
ATOM 3080 C C . ARG B 1 172 ? 17.734 -22.312 -11.891 1 98.44 172 ARG B C 1
ATOM 3082 O O . ARG B 1 172 ? 18.719 -22.297 -11.148 1 98.44 172 ARG B O 1
ATOM 3089 N N . ALA B 1 173 ? 17.016 -21.266 -12.156 1 98.56 173 ALA B N 1
ATOM 3090 C CA . ALA B 1 173 ? 17.312 -19.984 -11.539 1 98.56 173 ALA B CA 1
ATOM 3091 C C . ALA B 1 173 ? 17.25 -20.062 -10.023 1 98.56 173 ALA B C 1
ATOM 3093 O O . ALA B 1 173 ? 18.125 -19.547 -9.32 1 98.56 173 ALA B O 1
ATOM 3094 N N . LEU B 1 174 ? 16.234 -20.719 -9.523 1 98.5 174 LEU B N 1
ATOM 3095 C CA . LEU B 1 174 ? 16.062 -20.875 -8.086 1 98.5 174 LEU B CA 1
ATOM 3096 C C . LEU B 1 174 ? 17.172 -21.75 -7.504 1 98.5 174 LEU B C 1
ATOM 3098 O O . LEU B 1 174 ? 17.75 -21.422 -6.469 1 98.5 174 LEU B O 1
ATOM 3102 N N . GLU B 1 175 ? 17.406 -22.859 -8.164 1 98.06 175 GLU B N 1
ATOM 3103 C CA . GLU B 1 175 ? 18.453 -23.766 -7.707 1 98.06 175 GLU B CA 1
ATOM 3104 C C . GLU B 1 175 ? 19.797 -23.047 -7.605 1 98.06 175 GLU B C 1
ATOM 3106 O O . GLU B 1 175 ? 20.484 -23.141 -6.578 1 98.06 175 GLU B O 1
ATOM 3111 N N . GLU B 1 176 ? 20.125 -22.391 -8.641 1 97.62 176 GLU B N 1
ATOM 3112 C CA . GLU B 1 176 ? 21.406 -21.672 -8.68 1 97.62 176 GLU B CA 1
ATOM 3113 C C . GLU B 1 176 ? 21.469 -20.578 -7.617 1 97.62 176 GLU B C 1
ATOM 3115 O O . GLU B 1 176 ? 22.453 -20.453 -6.902 1 97.62 176 GLU B O 1
ATOM 3120 N N . GLY B 1 177 ? 20.422 -19.781 -7.555 1 97 177 GLY B N 1
ATOM 3121 C CA . GLY B 1 177 ? 20.391 -18.703 -6.57 1 97 177 GLY B CA 1
ATOM 3122 C C . GLY B 1 177 ? 20.516 -19.203 -5.145 1 97 177 GLY B C 1
ATOM 3123 O O . GLY B 1 177 ? 21.297 -18.656 -4.359 1 97 177 GLY B O 1
ATOM 3124 N N . LEU B 1 178 ? 19.766 -20.234 -4.848 1 96 178 LEU B N 1
ATOM 3125 C CA . LEU B 1 178 ? 19.766 -20.781 -3.494 1 96 178 LEU B CA 1
ATOM 3126 C C . LEU B 1 178 ? 21.109 -21.422 -3.174 1 96 178 LEU B C 1
ATOM 3128 O O . LEU B 1 178 ? 21.625 -21.281 -2.059 1 96 178 LEU B O 1
ATOM 3132 N N . ALA B 1 179 ? 21.672 -22.078 -4.078 1 96.06 179 ALA B N 1
ATOM 3133 C CA . ALA B 1 179 ? 22.984 -22.719 -3.895 1 96.06 179 ALA B CA 1
ATOM 3134 C C . ALA B 1 179 ? 24.047 -21.672 -3.582 1 96.06 179 ALA B C 1
ATOM 3136 O O . ALA B 1 179 ? 24.984 -21.938 -2.822 1 96.06 179 ALA B O 1
ATOM 3137 N N . LEU B 1 180 ? 23.922 -20.484 -4.113 1 95.94 180 LEU B N 1
ATOM 3138 C CA . LEU B 1 180 ? 24.906 -19.406 -3.938 1 95.94 180 LEU B CA 1
ATOM 3139 C C . LEU B 1 180 ? 24.609 -18.609 -2.672 1 95.94 180 LEU B C 1
ATOM 3141 O O . LEU B 1 180 ? 25.328 -17.672 -2.346 1 95.94 180 LEU B O 1
ATOM 3145 N N . GLY B 1 181 ? 23.531 -18.984 -2.016 1 94.12 181 GLY B N 1
ATOM 3146 C CA . GLY B 1 181 ? 23.156 -18.266 -0.805 1 94.12 181 GLY B CA 1
ATOM 3147 C C . GLY B 1 181 ? 22.578 -16.891 -1.077 1 94.12 181 GLY B C 1
ATOM 3148 O O . GLY B 1 181 ? 22.672 -16 -0.238 1 94.12 181 GLY B O 1
ATOM 3149 N N . ALA B 1 182 ? 22.062 -16.703 -2.289 1 92.81 182 ALA B N 1
ATOM 3150 C CA . ALA B 1 182 ? 21.484 -15.422 -2.666 1 92.81 182 ALA B CA 1
ATOM 3151 C C . ALA B 1 182 ? 20.203 -15.148 -1.891 1 92.81 182 ALA B C 1
ATOM 3153 O O . ALA B 1 182 ? 19.531 -16.078 -1.451 1 92.81 182 ALA B O 1
ATOM 3154 N N . GLN B 1 183 ? 19.969 -13.883 -1.645 1 89.94 183 GLN B N 1
ATOM 3155 C CA . GLN B 1 183 ? 18.688 -13.484 -1.078 1 89.94 183 GLN B CA 1
ATOM 3156 C C . GLN B 1 183 ? 17.594 -13.5 -2.139 1 89.94 183 GLN B C 1
ATOM 3158 O O . GLN B 1 183 ? 17.531 -12.602 -2.98 1 89.94 183 GLN B O 1
ATOM 3163 N N . ILE B 1 184 ? 16.797 -14.531 -2.113 1 94.69 184 ILE B N 1
ATOM 3164 C CA . ILE B 1 184 ? 15.68 -14.664 -3.055 1 94.69 184 ILE B CA 1
ATOM 3165 C C . ILE B 1 184 ? 14.383 -14.234 -2.383 1 94.69 184 ILE B C 1
ATOM 3167 O O . ILE B 1 184 ? 13.891 -14.906 -1.471 1 94.69 184 ILE B O 1
ATOM 3171 N N . THR B 1 185 ? 13.82 -13.109 -2.848 1 92.31 185 THR B N 1
ATOM 3172 C CA . THR B 1 185 ? 12.625 -12.578 -2.213 1 92.31 185 THR B CA 1
ATOM 3173 C C . THR B 1 185 ? 11.367 -13.047 -2.951 1 92.31 185 THR B C 1
ATOM 3175 O O . THR B 1 185 ? 10.281 -13.07 -2.379 1 92.31 185 THR B O 1
ATOM 3178 N N . ASP B 1 186 ? 11.523 -13.258 -4.191 1 96.88 186 ASP B N 1
ATOM 3179 C CA . ASP B 1 186 ? 10.469 -13.797 -5.047 1 96.88 186 ASP B CA 1
ATOM 3180 C C . ASP B 1 186 ? 11.062 -14.477 -6.285 1 96.88 186 ASP B C 1
ATOM 3182 O O . ASP B 1 186 ? 12.281 -14.555 -6.426 1 96.88 186 ASP B O 1
ATOM 3186 N N . GLU B 1 187 ? 10.211 -15.062 -7.094 1 98.31 187 GLU B N 1
ATOM 3187 C CA . GLU B 1 187 ? 10.648 -15.75 -8.305 1 98.31 187 GLU B CA 1
ATOM 3188 C C . GLU B 1 187 ? 11.375 -14.797 -9.25 1 98.31 187 GLU B C 1
ATOM 3190 O O . GLU B 1 187 ? 12.406 -15.148 -9.82 1 98.31 187 GLU B O 1
ATOM 3195 N N . ALA B 1 188 ? 10.875 -13.586 -9.406 1 98.25 188 ALA B N 1
ATOM 3196 C CA . ALA B 1 188 ? 11.477 -12.602 -10.305 1 98.25 188 ALA B CA 1
ATOM 3197 C C . ALA B 1 188 ? 12.906 -12.273 -9.883 1 98.25 188 ALA B C 1
ATOM 3199 O O . ALA B 1 188 ? 13.773 -12.055 -10.734 1 98.25 188 ALA B O 1
ATOM 3200 N N . SER B 1 189 ? 13.133 -12.203 -8.586 1 97.5 189 SER B N 1
ATOM 3201 C CA . SER B 1 189 ? 14.492 -11.906 -8.141 1 97.5 189 SER B CA 1
ATOM 3202 C C . SER B 1 189 ? 15.461 -13.016 -8.531 1 97.5 189 SER B C 1
ATOM 3204 O O . SER B 1 189 ? 16.625 -12.75 -8.852 1 97.5 189 SER B O 1
ATOM 3206 N N . ALA B 1 190 ? 15.039 -14.273 -8.453 1 97.88 190 ALA B N 1
ATOM 3207 C CA . ALA B 1 190 ? 15.859 -15.391 -8.906 1 97.88 190 ALA B CA 1
ATOM 3208 C C . ALA B 1 190 ? 16.141 -15.289 -10.406 1 97.88 190 ALA B C 1
ATOM 3210 O O . ALA B 1 190 ? 17.266 -15.5 -10.844 1 97.88 190 ALA B O 1
ATOM 3211 N N . MET B 1 191 ? 15.133 -14.953 -11.18 1 98.38 191 MET B N 1
ATOM 3212 C CA . MET B 1 191 ? 15.266 -14.812 -12.625 1 98.38 191 MET B CA 1
ATOM 3213 C C . MET B 1 191 ? 16.234 -13.688 -12.977 1 98.38 191 MET B C 1
ATOM 3215 O O . MET B 1 191 ? 17.094 -13.852 -13.844 1 98.38 191 MET B O 1
ATOM 3219 N N . GLU B 1 192 ? 16.031 -12.547 -12.281 1 97.5 192 GLU B N 1
ATOM 3220 C CA . GLU B 1 192 ? 16.938 -11.422 -12.484 1 97.5 192 GLU B CA 1
ATOM 3221 C C . GLU B 1 192 ? 18.391 -11.828 -12.258 1 97.5 192 GLU B C 1
ATOM 3223 O O . GLU B 1 192 ? 19.266 -11.484 -13.055 1 97.5 192 GLU B O 1
ATOM 3228 N N . ARG B 1 193 ? 18.641 -12.5 -11.188 1 96.38 193 ARG B N 1
ATOM 3229 C CA . ARG B 1 193 ? 20 -12.945 -10.852 1 96.38 193 ARG B CA 1
ATOM 3230 C C . ARG B 1 193 ? 20.562 -13.844 -11.938 1 96.38 193 ARG B C 1
ATOM 3232 O O . ARG B 1 193 ? 21.766 -13.805 -12.227 1 96.38 193 ARG B O 1
ATOM 3239 N N . ALA B 1 194 ? 19.719 -14.641 -12.547 1 97.38 194 ALA B N 1
ATOM 3240 C CA . ALA B 1 194 ? 20.125 -15.578 -13.594 1 97.38 194 ALA B CA 1
ATOM 3241 C C . ALA B 1 194 ? 20.281 -14.867 -14.93 1 97.38 194 ALA B C 1
ATOM 3243 O O . ALA B 1 194 ? 20.609 -15.492 -15.945 1 97.38 194 ALA B O 1
ATOM 3244 N N . GLY B 1 195 ? 19.969 -13.555 -14.992 1 96.88 195 GLY B N 1
ATOM 3245 C CA . GLY B 1 195 ? 20.25 -12.773 -16.188 1 96.88 195 GLY B CA 1
ATOM 3246 C C . GLY B 1 195 ? 19.016 -12.5 -17.031 1 96.88 195 GLY B C 1
ATOM 3247 O O . GLY B 1 195 ? 19.109 -11.906 -18.094 1 96.88 195 GLY B O 1
ATOM 3248 N N . TYR B 1 196 ? 17.875 -12.898 -16.531 1 97.5 196 TYR B N 1
ATOM 3249 C CA . TYR B 1 196 ? 16.641 -12.68 -17.281 1 97.5 196 TYR B CA 1
ATOM 3250 C C . TYR B 1 196 ? 16 -11.352 -16.891 1 97.5 196 TYR B C 1
ATOM 3252 O O . TYR B 1 196 ? 16.375 -10.734 -15.891 1 97.5 196 TYR B O 1
ATOM 3260 N N . ARG B 1 197 ? 15.055 -10.883 -17.703 1 97.25 197 ARG B N 1
ATOM 3261 C CA . ARG B 1 197 ? 14.344 -9.625 -17.484 1 97.25 197 ARG B CA 1
ATOM 3262 C C . ARG B 1 197 ? 12.836 -9.82 -17.609 1 97.25 197 ARG B C 1
ATOM 3264 O O . ARG B 1 197 ? 12.242 -9.414 -18.609 1 97.25 197 ARG B O 1
ATOM 3271 N N . PRO B 1 198 ? 12.289 -10.398 -16.562 1 98.19 198 PRO B N 1
ATOM 3272 C CA . PRO B 1 198 ? 10.828 -10.555 -16.609 1 98.19 198 PRO B CA 1
ATOM 3273 C C . PRO B 1 198 ? 10.102 -9.227 -16.797 1 98.19 198 PRO B C 1
ATOM 3275 O O . PRO B 1 198 ? 10.672 -8.164 -16.547 1 98.19 198 PRO B O 1
ATOM 3278 N N . ARG B 1 199 ? 8.898 -9.297 -17.266 1 98.38 199 ARG B N 1
ATOM 3279 C CA . ARG B 1 199 ? 8.094 -8.102 -17.5 1 98.38 199 ARG B CA 1
ATOM 3280 C C . ARG B 1 199 ? 7.121 -7.859 -16.344 1 98.38 199 ARG B C 1
ATOM 3282 O O . ARG B 1 199 ? 6.719 -8.805 -15.664 1 98.38 199 ARG B O 1
ATOM 3289 N N . MET B 1 200 ? 6.828 -6.602 -16.156 1 98.38 200 MET B N 1
ATOM 3290 C CA . MET B 1 200 ? 5.848 -6.199 -15.156 1 98.38 200 MET B CA 1
ATOM 3291 C C . MET B 1 200 ? 4.461 -6.051 -15.773 1 98.38 200 MET B C 1
ATOM 3293 O O . MET B 1 200 ? 4.316 -5.461 -16.844 1 98.38 200 MET B O 1
ATOM 3297 N N . VAL B 1 201 ? 3.518 -6.684 -15.133 1 98.25 201 VAL B N 1
ATOM 3298 C CA . VAL B 1 201 ? 2.119 -6.539 -15.523 1 98.25 201 VAL B CA 1
ATOM 3299 C C . VAL B 1 201 ? 1.33 -5.883 -14.391 1 98.25 201 VAL B C 1
ATOM 3301 O O . VAL B 1 201 ? 1.346 -6.359 -13.258 1 98.25 201 VAL B O 1
ATOM 3304 N N . GLU B 1 202 ? 0.685 -4.781 -14.633 1 96.69 202 GLU B N 1
ATOM 3305 C CA . GLU B 1 202 ? -0.087 -4.109 -13.594 1 96.69 202 GLU B CA 1
ATOM 3306 C C . GLU B 1 202 ? -1.252 -4.98 -13.125 1 96.69 202 GLU B C 1
ATOM 3308 O O . GLU B 1 202 ? -2.086 -5.395 -13.93 1 96.69 202 GLU B O 1
ATOM 3313 N N . GLY B 1 203 ? -1.219 -5.309 -11.852 1 95.94 203 GLY B N 1
ATOM 3314 C CA . GLY B 1 203 ? -2.309 -6.051 -11.234 1 95.94 203 GLY B CA 1
ATOM 3315 C C . GLY B 1 203 ? -3.314 -5.16 -10.531 1 95.94 203 GLY B C 1
ATOM 3316 O O . GLY B 1 203 ? -3.066 -3.969 -10.336 1 95.94 203 GLY B O 1
ATOM 3317 N N . ARG B 1 204 ? -4.375 -5.766 -10.203 1 91.38 204 ARG B N 1
ATOM 3318 C CA . ARG B 1 204 ? -5.414 -5.035 -9.484 1 91.38 204 ARG B CA 1
ATOM 3319 C C . ARG B 1 204 ? -4.961 -4.703 -8.062 1 91.38 204 ARG B C 1
ATOM 3321 O O . ARG B 1 204 ? -4.285 -5.508 -7.418 1 91.38 204 ARG B O 1
ATOM 3328 N N . ALA B 1 205 ? -5.48 -3.635 -7.566 1 83.25 205 ALA B N 1
ATOM 3329 C CA . ALA B 1 205 ? -5.164 -3.189 -6.211 1 83.25 205 ALA B CA 1
ATOM 3330 C C . ALA B 1 205 ? -5.805 -4.105 -5.172 1 83.25 205 ALA B C 1
ATOM 3332 O O . ALA B 1 205 ? -5.305 -4.227 -4.047 1 83.25 205 ALA B O 1
ATOM 3333 N N . ASP B 1 206 ? -6.824 -4.727 -5.527 1 89.56 206 ASP B N 1
ATOM 3334 C CA . ASP B 1 206 ? -7.539 -5.559 -4.566 1 89.56 206 ASP B CA 1
ATOM 3335 C C . ASP B 1 206 ? -6.934 -6.957 -4.488 1 89.56 206 ASP B C 1
ATOM 3337 O O . ASP B 1 206 ? -7.406 -7.805 -3.732 1 89.56 206 ASP B O 1
ATOM 3341 N N . ASN B 1 207 ? -5.898 -7.211 -5.297 1 94.56 207 ASN B N 1
ATOM 3342 C CA . ASN B 1 207 ? -5.137 -8.445 -5.141 1 94.56 207 ASN B CA 1
ATOM 3343 C C . ASN B 1 207 ? -4.191 -8.375 -3.945 1 94.56 207 ASN B C 1
ATOM 3345 O O . ASN B 1 207 ? -2.986 -8.586 -4.086 1 94.56 207 ASN B O 1
ATOM 3349 N N . LEU B 1 208 ? -4.754 -8.148 -2.814 1 91.62 208 LEU B N 1
ATOM 3350 C CA . LEU B 1 208 ? -3.967 -7.887 -1.613 1 91.62 208 LEU B CA 1
ATOM 3351 C C . LEU B 1 208 ? -3.441 -9.188 -1.012 1 91.62 208 LEU B C 1
ATOM 3353 O O . LEU B 1 208 ? -4.086 -10.227 -1.121 1 91.62 208 LEU B O 1
ATOM 3357 N N . LYS B 1 209 ? -2.297 -9.133 -0.427 1 93.75 209 LYS B N 1
ATOM 3358 C CA . LYS B 1 209 ? -1.763 -10.219 0.386 1 93.75 209 LYS B CA 1
ATOM 3359 C C . LYS B 1 209 ? -2.205 -10.086 1.841 1 93.75 209 LYS B C 1
ATOM 3361 O O . LYS B 1 209 ? -1.994 -9.047 2.469 1 93.75 209 LYS B O 1
ATOM 3366 N N . VAL B 1 210 ? -2.801 -11.062 2.424 1 92.44 210 VAL B N 1
ATOM 3367 C CA . VAL B 1 210 ? -3.203 -11.047 3.826 1 92.44 210 VAL B CA 1
ATOM 3368 C C . VAL B 1 210 ? -1.99 -11.32 4.715 1 92.44 210 VAL B C 1
ATOM 3370 O O . VAL B 1 210 ? -1.433 -12.414 4.699 1 92.44 210 VAL B O 1
ATOM 3373 N N . THR B 1 211 ? -1.567 -10.266 5.473 1 87.75 211 THR B N 1
ATOM 3374 C CA . THR B 1 211 ? -0.387 -10.422 6.312 1 87.75 211 THR B CA 1
ATOM 3375 C C . THR B 1 211 ? -0.679 -9.984 7.746 1 87.75 211 THR B C 1
ATOM 3377 O O . THR B 1 211 ? 0.077 -10.305 8.664 1 87.75 211 THR B O 1
ATOM 3380 N N . ARG B 1 212 ? -1.756 -9.203 7.855 1 82.38 212 ARG B N 1
ATOM 3381 C CA . ARG B 1 212 ? -2.189 -8.719 9.164 1 82.38 212 ARG B CA 1
ATOM 3382 C C . ARG B 1 212 ? -3.688 -8.93 9.359 1 82.38 212 ARG B C 1
ATOM 3384 O O . ARG B 1 212 ? -4.418 -9.148 8.391 1 82.38 212 ARG B O 1
ATOM 3391 N N . PRO B 1 213 ? -4.059 -8.883 10.602 1 79.75 213 PRO B N 1
ATOM 3392 C CA . PRO B 1 213 ? -5.48 -9.102 10.867 1 79.75 213 PRO B CA 1
ATOM 3393 C C . PRO B 1 213 ? -6.379 -8.125 10.125 1 79.75 213 PRO B C 1
ATOM 3395 O O . PRO B 1 213 ? -7.449 -8.508 9.633 1 79.75 213 PRO B O 1
ATOM 3398 N N . GLU B 1 214 ? -5.957 -6.914 9.938 1 78.88 214 GLU B N 1
ATOM 3399 C CA . GLU B 1 214 ? -6.746 -5.895 9.25 1 78.88 214 GLU B CA 1
ATOM 3400 C C . GLU B 1 214 ? -6.945 -6.246 7.781 1 78.88 214 GLU B C 1
ATOM 3402 O O . GLU B 1 214 ? -7.938 -5.844 7.168 1 78.88 214 GLU B O 1
ATOM 3407 N N . ASP B 1 215 ? -6.047 -6.996 7.242 1 86.38 215 ASP B N 1
ATOM 3408 C CA . ASP B 1 215 ? -6.125 -7.391 5.84 1 86.38 215 ASP B CA 1
ATOM 3409 C C . ASP B 1 215 ? -7.273 -8.367 5.609 1 86.38 215 ASP B C 1
ATOM 3411 O O . ASP B 1 215 ? -7.789 -8.477 4.496 1 86.38 215 ASP B O 1
ATOM 3415 N N . LEU B 1 216 ? -7.645 -9.094 6.711 1 89.38 216 LEU B N 1
ATOM 3416 C CA . LEU B 1 216 ? -8.711 -10.078 6.574 1 89.38 216 LEU B CA 1
ATOM 3417 C C . LEU B 1 216 ? -10.039 -9.398 6.242 1 89.38 216 LEU B C 1
ATOM 3419 O O . LEU B 1 216 ? -10.773 -9.859 5.367 1 89.38 216 LEU B O 1
ATOM 3423 N N . ALA B 1 217 ? -10.266 -8.375 6.938 1 84.94 217 ALA B N 1
ATOM 3424 C CA . ALA B 1 217 ? -11.492 -7.625 6.691 1 84.94 217 ALA B CA 1
ATOM 3425 C C . ALA B 1 217 ? -11.516 -7.051 5.277 1 84.94 217 ALA B C 1
ATOM 3427 O O . ALA B 1 217 ? -12.555 -7.055 4.613 1 84.94 217 ALA B O 1
ATOM 3428 N N . LEU B 1 218 ? -10.422 -6.633 4.852 1 88.12 218 LEU B N 1
ATOM 3429 C CA . LEU B 1 218 ? -10.297 -6.07 3.512 1 88.12 218 LEU B CA 1
ATOM 3430 C C . LEU B 1 218 ? -10.508 -7.148 2.451 1 88.12 218 LEU B C 1
ATOM 3432 O O . LEU B 1 218 ? -11.219 -6.926 1.469 1 88.12 218 LEU B O 1
ATOM 3436 N N . ALA B 1 219 ? -9.867 -8.211 2.662 1 93 219 ALA B N 1
ATOM 3437 C CA . ALA B 1 219 ? -10.031 -9.328 1.729 1 93 219 ALA B CA 1
ATOM 3438 C C . ALA B 1 219 ? -11.492 -9.734 1.609 1 93 219 ALA B C 1
ATOM 3440 O O . ALA B 1 219 ? -11.984 -9.992 0.508 1 93 219 ALA B O 1
ATOM 3441 N N . SER B 1 220 ? -12.133 -9.758 2.762 1 92.44 220 SER B N 1
ATOM 3442 C CA . SER B 1 220 ? -13.555 -10.094 2.773 1 92.44 220 SER B CA 1
ATOM 3443 C C . SER B 1 220 ? -14.367 -9.102 1.951 1 92.44 220 SER B C 1
ATOM 3445 O O . SER B 1 220 ? -15.242 -9.492 1.18 1 92.44 220 SER B O 1
ATOM 3447 N N . LEU B 1 221 ? -14.055 -7.891 2.109 1 87.44 221 LEU B N 1
ATOM 3448 C CA . LEU B 1 221 ? -14.734 -6.84 1.362 1 87.44 221 LEU B CA 1
ATOM 3449 C C . LEU B 1 221 ? -14.508 -7 -0.137 1 87.44 221 LEU B C 1
ATOM 3451 O O . LEU B 1 221 ? -15.453 -6.934 -0.924 1 87.44 221 LEU B O 1
ATOM 3455 N N . TYR B 1 222 ? -13.281 -7.207 -0.534 1 91.19 222 TYR B N 1
ATOM 3456 C CA . TYR B 1 222 ? -12.93 -7.332 -1.945 1 91.19 222 TYR B CA 1
ATOM 3457 C C . TYR B 1 222 ? -13.594 -8.555 -2.566 1 91.19 222 TYR B C 1
ATOM 3459 O O . TYR B 1 222 ? -14.109 -8.484 -3.688 1 91.19 222 TYR B O 1
ATOM 3467 N N . LEU B 1 223 ? -13.578 -9.617 -1.846 1 94.38 223 LEU B N 1
ATOM 3468 C CA . LEU B 1 223 ? -14.203 -10.836 -2.354 1 94.38 223 LEU B CA 1
ATOM 3469 C C . LEU B 1 223 ? -15.695 -10.633 -2.584 1 94.38 223 LEU B C 1
ATOM 3471 O O . LEU B 1 223 ? -16.234 -11.07 -3.602 1 94.38 223 LEU B O 1
ATOM 3475 N N . ARG B 1 224 ? -16.344 -9.953 -1.671 1 90.81 224 ARG B N 1
ATOM 3476 C CA . ARG B 1 224 ? -17.766 -9.672 -1.816 1 90.81 224 ARG B CA 1
ATOM 3477 C C . ARG B 1 224 ? -18.031 -8.789 -3.035 1 90.81 224 ARG B C 1
ATOM 3479 O O . ARG B 1 224 ? -18.984 -9.016 -3.773 1 90.81 224 ARG B O 1
ATOM 3486 N N . GLN B 1 225 ? -17.188 -7.863 -3.26 1 87.19 225 GLN B N 1
ATOM 3487 C CA . GLN B 1 225 ? -17.344 -6.949 -4.387 1 87.19 225 GLN B CA 1
ATOM 3488 C C . GLN B 1 225 ? -17.125 -7.672 -5.715 1 87.19 225 GLN B C 1
ATOM 3490 O O . GLN B 1 225 ? -17.812 -7.398 -6.699 1 87.19 225 GLN B O 1
ATOM 3495 N N . GLN B 1 226 ? -16.141 -8.531 -5.754 1 89.94 226 GLN B N 1
ATOM 3496 C CA . GLN B 1 226 ? -15.844 -9.289 -6.965 1 89.94 226 GLN B CA 1
ATOM 3497 C C . GLN B 1 226 ? -16.969 -10.266 -7.301 1 89.94 226 GLN B C 1
ATOM 3499 O O . GLN B 1 226 ? -17.266 -10.5 -8.477 1 89.94 226 GLN B O 1
ATOM 3504 N N . ASP B 1 227 ? -17.516 -10.766 -6.277 1 87.25 227 ASP B N 1
ATOM 3505 C CA . ASP B 1 227 ? -18.578 -11.742 -6.492 1 87.25 227 ASP B CA 1
ATOM 3506 C C . ASP B 1 227 ? -19.875 -11.062 -6.91 1 87.25 227 ASP B C 1
ATOM 3508 O O . ASP B 1 227 ? -20.75 -11.695 -7.508 1 87.25 227 ASP B O 1
ATOM 3512 N N . ALA B 1 228 ? -20.078 -9.828 -6.422 1 78.75 228 ALA B N 1
ATOM 3513 C CA . ALA B 1 228 ? -21.281 -9.078 -6.789 1 78.75 228 ALA B CA 1
ATOM 3514 C C . ALA B 1 228 ? -21.234 -8.664 -8.258 1 78.75 228 ALA B C 1
ATOM 3516 O O . ALA B 1 228 ? -22.281 -8.406 -8.867 1 78.75 228 ALA B O 1
ATOM 3517 N N . HIS B 1 229 ? -20.141 -8.609 -8.945 1 68.94 229 HIS B N 1
ATOM 3518 C CA . HIS B 1 229 ? -20.047 -8.227 -10.352 1 68.94 229 HIS B CA 1
ATOM 3519 C C . HIS B 1 229 ? -19.719 -9.438 -11.227 1 68.94 229 HIS B C 1
ATOM 3521 O O . HIS B 1 229 ? -18.984 -10.336 -10.812 1 68.94 229 HIS B O 1
#

InterPro domains:
  IPR001228 2-C-methyl-D-erythritol 4-phosphate cytidylyltransferase [MF_00108] (6-223)
  IPR001228 2-C-methyl-D-erythritol 4-phosphate cytidylyltransferase [TIGR00453] (9-222)
  IPR018294 4-diphosphocytidyl-2C-methyl-D-erythritol synthase, conserved site [PS01295] (100-107)
  IPR029044 Nucleotide-diphospho-sugar transferases [G3DSA:3.90.550.10] (4-228)
  IPR029044 Nucleotide-diphospho-sugar transferases [SSF53448] (8-224)
  IPR034683 Cytidylyltransferase IspD/TarI [PF01128] (8-225)
  IPR034683 Cytidylyltransferase IspD/TarI [cd02516] (8-219)
  IPR050088 IspD/TarI cytidylyltransferase, baterial-type [PTHR32125] (7-226)